Protein AF-0000000080762494 (afdb_homodimer)

Nearest PDB structures (foldseek):
  5nla-assembly1_A  TM=5.970E-01  e=1.337E-13  Sinorhizobium meliloti 1021
  3mn2-assembly2_B  TM=8.495E-01  e=1.475E-05  Rhodopseudomonas palustris CGA009
  1sfn-assembly1_A  TM=7.120E-01  e=1.472E-04  Deinococcus radiodurans
  4axo-assembly1_A  TM=6.211E-01  e=1.176E-04  Clostridioides difficile 630
  1ey2-assembly1_A  TM=5.738E-01  e=2.307E-04  Homo sapiens

Radius of gyration: 34.31 Å; Cα contacts (8 Å, |Δi|>4): 1219; chains: 2; bounding box: 63×113×72 Å

Organism: Caulobacter vibrioides (strain ATCC 19089 / CIP 103742 / CB 15) (NCBI:txid190650)

Solvent-accessible surface area (backbone atoms only — not comparable to full-atom values): 31318 Å² total; per-residue (Å²): 138,74,62,51,58,40,97,63,51,33,32,63,40,80,30,46,50,70,57,36,39,55,47,43,32,71,71,68,55,60,42,46,69,49,56,55,62,90,71,32,43,33,36,40,39,34,41,56,34,56,86,34,38,42,30,42,41,33,32,39,40,31,35,37,39,32,46,68,48,91,61,92,66,65,64,42,33,35,38,40,32,25,64,38,47,52,36,44,33,35,24,88,30,7,37,22,75,28,44,61,40,14,31,34,38,40,54,58,56,42,46,35,37,40,37,25,85,44,61,33,31,32,38,38,36,42,40,40,37,69,62,49,53,75,74,30,92,57,62,74,77,48,34,24,37,58,28,52,26,82,42,60,38,20,35,39,42,42,52,41,53,54,43,45,62,76,51,59,50,74,76,31,56,88,38,24,66,31,51,48,51,22,50,51,31,23,49,53,30,19,53,47,53,56,64,65,50,55,77,62,73,58,65,55,71,72,24,44,49,51,48,33,40,55,44,43,48,47,63,72,40,44,42,43,60,75,67,36,56,59,46,48,11,35,61,38,36,49,47,48,67,48,51,37,45,57,23,45,73,68,74,41,41,53,66,56,49,51,52,50,50,37,47,52,48,48,50,48,45,32,62,70,56,41,90,74,58,52,64,66,56,50,39,47,58,38,22,42,92,40,68,68,59,46,43,53,50,38,21,70,71,71,72,41,38,64,72,58,47,47,75,97,137,74,64,50,59,41,99,68,52,32,32,67,41,82,31,46,52,69,56,37,38,55,47,43,31,72,71,67,53,60,41,45,70,50,55,55,63,90,71,32,43,34,37,41,39,34,43,57,33,55,85,34,38,43,31,43,40,34,31,37,40,32,37,37,39,33,47,66,46,91,60,92,65,67,65,43,33,36,38,39,32,26,65,38,47,53,35,43,33,34,25,87,36,6,40,23,73,28,43,61,40,13,31,32,37,41,54,60,56,43,47,34,39,40,38,27,85,46,59,33,30,32,38,38,36,41,41,39,36,70,61,50,53,75,75,32,93,56,62,73,77,50,33,24,36,60,28,52,25,82,41,58,39,19,35,39,42,41,53,41,54,53,43,44,62,75,53,61,50,83,74,32,57,88,39,24,66,30,51,49,51,22,52,51,30,24,48,52,32,20,53,49,52,56,64,65,51,56,78,63,75,60,66,56,72,72,25,46,51,51,47,35,41,56,45,44,51,46,64,72,41,42,43,43,63,74,68,36,57,59,48,50,12,39,49,41,51,48,47,45,66,47,51,39,46,57,23,46,73,68,73,42,41,53,66,57,50,51,51,49,50,38,46,51,48,48,50,48,46,31,62,71,56,41,91,75,58,52,63,68,57,50,39,47,57,37,22,41,91,40,67,70,58,44,44,54,49,38,21,71,72,71,71,41,39,64,72,59,48,47,75,96

pLDDT: mean 80.03, std 15.81, range [26.48, 98.31]

Sequence (624 aa):
MASSLDEQGVVRTQAGLDAWNALVASTFDNLVVDADREAFEGSIDVRDLGGMDLARVASSAAVVRRGRASWTRRPYFKLHLQDVGRSLNSQDGREAVLDEGDLMLCDPARPYTIRFDDPNRMLVLRIPSERLADRMDDPEALCGRRLAGDSLAGALLTSFIRTLWTNAGRGCAPVGEAVQDAALSLLSAAAREGEGEAPAPRDLDASHGAGARIKRFIDDNLCDPELSVGRVAGALGVSPRYVQMVFAGMATTPLAYIRRKRLERAARALREDGVGCNITDLSFGLGFNDLSHFSRAFKAFYGVGPREFRASMASSLDEQGVVRTQAGLDAWNALVASTFDNLVVDADREAFEGSIDVRDLGGMDLARVASSAAVVRRGRASWTRRPYFKLHLQDVGRSLNSQDGREAVLDEGDLMLCDPARPYTIRFDDPNRMLVLRIPSERLADRMDDPEALCGRRLAGDSLAGALLTSFIRTLWTNAGRGCAPVGEAVQDAALSLLSAAAREGEGEAPAPRDLDASHGAGARIKRFIDDNLCDPELSVGRVAGALGVSPRYVQMVFAGMATTPLAYIRRKRLERAARALREDGVGCNITDLSFGLGFNDLSHFSRAFKAFYGVGPREFRAS

Foldseek 3Di:
DDQDCPPFRWRWDWDFQVVVQVVCCVVLNQKHKADDRVQKIKIKTWHDQAQKIKMKIWMFWIKMKGAADPDPDQFWKKKKAFQDAWKWKDDQLAIDIHDHLKIFIARNNHMMMIGGGGITMIMIMIGTPVLLVVQDVCVVLRGRDIQDRPDPLSVVLSVLSVVCVVPDTSPNNVCSVVSNVSNSVSVVVSSVVVVPPPVPPPPCVVVCVVVVVLLVVLLVCQQALPDDLPSSCSNHVHDSVVQQVSVVVVVHGPVRSSLVSLLVVLLVCLQPVAPPDDLVCSCNRRNHPDSVVNQVSNCVVVVHGSVVSSVD/DDQPCPPFNWRWDWDFQVVVQVVCCVVLNQKHKADDRVQKIKTKTKHDQAQKIKIKIWMFWIKMKGAADPDPDQFWKKKKAFQAAWKWKFDQLAIDIHDHLKIFIARNNHMMMIGGGGITMIMIMIGTPVLLVVQDVCVVLRGRDIQDRPDPLSVVLSVLSVVCVVPDTSPNNVCSVVSNVSNSVSVVVSSVVVVPPPVPPPPCVCVCVVVVVLLVVLLVCQQALPDDLPSSCSNHVHDSVVQQVSVVVVVHGPVRSSLVSLLVVLLVCLQPVAPPDDLVCSCNRRNHPDSVVNQVSNCVVVVHGSVVSSVD

Secondary structure (DSSP, 8-state):
----B-TTS-B-EEE-HHHHHHHHHHHHSSEEEE--TTT--EEEEEEE-SS-EEEEEEESSEEEEE-----SS--EEEEEEEEES-EEEEETTEEEEE-TT-EEEE-TTS-EEEEESS-EEEEEEEEEHHHHHHH-S-HHHHTTPEEPTTSHHHHHHHHHHHHHHHH--TT-GGGHHHHHHHHHHHHHHHHHHHHHS------TTTHHHHHHHHHHHHHHTTT-TT--HHHHHHHHT--HHHHHHHHHHTTS-HHHHHHHHHHHHHHHHHHHSGGG--HHHHHHHTT-S-HHHHHHHHHHHHSS-HHHHHH-/----B-TTS-B-EEE-HHHHHHHHHHHHSSEEEE--TTT--EEEEEEE-SS-EEEEEEESSEEEEE-----SS--EEEEEEEEES-EEEEETTEEEEE-TT-EEEE-TTS-EEEEESS-EEEEEEEEEHHHHHHH-S-HHHHTTPEEPTTSHHHHHHHHHHHHHHHH--TT-GGGHHHHHHHHHHHHHHHHHHHHHS------TTTHHHHHHHHHHHHHHTTT-TT--HHHHHHHHT--HHHHHHHHHHTTS-HHHHHHHHHHHHHHHHHHHSGGG--HHHHHHHTT-S-HHHHHHHHHHHHSS-HHHHHH-

Structure (mmCIF, N/CA/C/O backbone):
data_AF-0000000080762494-model_v1
#
loop_
_entity.id
_entity.type
_entity.pdbx_description
1 polymer 'Transcriptional regulator, AraC family'
#
loop_
_atom_site.group_PDB
_atom_site.id
_atom_site.type_symbol
_atom_site.label_atom_id
_atom_site.label_alt_id
_atom_site.label_comp_id
_atom_site.label_asym_id
_atom_site.label_entity_id
_atom_site.label_seq_id
_atom_site.pdbx_PDB_ins_code
_atom_site.Cartn_x
_atom_site.Cartn_y
_atom_site.Cartn_z
_atom_site.occupancy
_atom_site.B_iso_or_equiv
_atom_site.auth_seq_id
_atom_site.auth_comp_id
_atom_site.auth_asym_id
_atom_site.auth_atom_id
_atom_site.pdbx_PDB_model_num
ATOM 1 N N . MET A 1 1 ? -26.602 -26.306 2.088 1 28.55 1 MET A N 1
ATOM 2 C CA . MET A 1 1 ? -25.862 -25.455 3.016 1 28.55 1 MET A CA 1
ATOM 3 C C . MET A 1 1 ? -25.391 -24.179 2.327 1 28.55 1 MET A C 1
ATOM 5 O O . MET A 1 1 ? -24.449 -2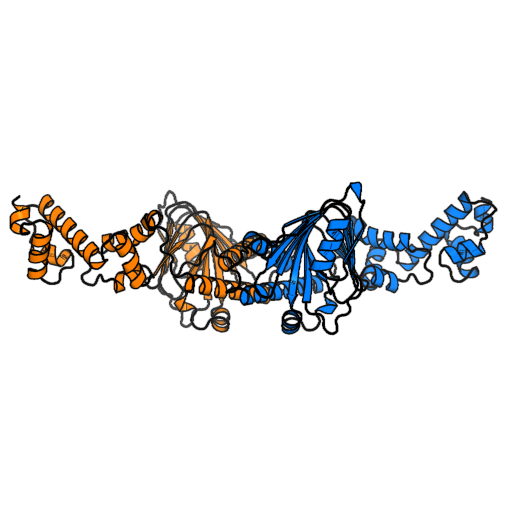4.208 1.534 1 28.55 1 MET A O 1
ATOM 9 N N . ALA A 1 2 ? -26.24 -23.333 2.173 1 31.53 2 ALA A N 1
ATOM 10 C CA . ALA A 1 2 ? -26.384 -22.127 1.362 1 31.53 2 ALA A CA 1
ATOM 11 C C . ALA A 1 2 ? -25.388 -21.054 1.794 1 31.53 2 ALA A C 1
ATOM 13 O O . ALA A 1 2 ? -25.309 -20.711 2.976 1 31.53 2 ALA A O 1
ATOM 14 N N . SER A 1 3 ? -24.293 -21.036 1.229 1 42.17 3 SER A N 1
ATOM 15 C CA . SER A 1 3 ? -23.363 -19.916 1.336 1 42.17 3 SER A CA 1
ATOM 16 C C . SER A 1 3 ? -24.101 -18.582 1.322 1 42.17 3 SER A C 1
ATOM 18 O O . SER A 1 3 ? -24.802 -18.264 0.36 1 42.17 3 SER A O 1
ATOM 20 N N . SER A 1 4 ? -24.71 -18.314 2.435 1 39.24 4 SER A N 1
ATOM 21 C CA . SER A 1 4 ? -25.485 -17.078 2.454 1 39.24 4 SER A CA 1
ATOM 22 C C . SER A 1 4 ? -24.583 -15.858 2.305 1 39.24 4 SER A C 1
ATOM 24 O O . SER A 1 4 ? -23.535 -15.772 2.949 1 39.24 4 SER A O 1
ATOM 26 N N . LEU A 1 5 ? -24.639 -15.317 1.212 1 43.43 5 LEU A N 1
ATOM 27 C CA . LEU A 1 5 ? -24.103 -13.966 1.095 1 43.43 5 LEU A CA 1
ATOM 28 C C . LEU A 1 5 ? -24.56 -13.097 2.262 1 43.43 5 LEU A C 1
ATOM 30 O O . LEU A 1 5 ? -25.749 -13.058 2.585 1 43.43 5 LEU A O 1
ATOM 34 N N . ASP A 1 6 ? -23.745 -12.998 3.179 1 47.01 6 ASP A N 1
ATOM 35 C CA . ASP A 1 6 ? -24.261 -12.078 4.189 1 47.01 6 ASP A CA 1
ATOM 36 C C . ASP A 1 6 ? -24.459 -10.68 3.608 1 47.01 6 ASP A C 1
ATOM 38 O O . ASP A 1 6 ? -24.162 -10.441 2.436 1 47.01 6 ASP A O 1
ATOM 42 N N . GLU A 1 7 ? -25.153 -9.971 4.293 1 45.19 7 GLU A N 1
ATOM 43 C CA . GLU A 1 7 ? -25.574 -8.626 3.91 1 45.19 7 GLU A CA 1
ATOM 44 C C . GLU A 1 7 ? -24.414 -7.834 3.314 1 45.19 7 GLU A C 1
ATOM 46 O O . GLU A 1 7 ? -24.627 -6.848 2.606 1 45.19 7 GLU A O 1
ATOM 51 N N . GLN A 1 8 ? -23.23 -8.29 3.647 1 46.85 8 GLN A N 1
ATOM 52 C CA . GLN A 1 8 ? -22.11 -7.447 3.241 1 46.85 8 GLN A CA 1
ATOM 53 C C . GLN A 1 8 ? -21.371 -8.051 2.05 1 46.85 8 GLN A C 1
ATOM 55 O O . GLN A 1 8 ? -20.285 -7.594 1.689 1 46.85 8 GLN A O 1
ATOM 60 N N . GLY A 1 9 ? -21.977 -9.109 1.441 1 51.56 9 GLY A N 1
ATOM 61 C CA . GLY A 1 9 ? -21.454 -9.743 0.241 1 51.56 9 GLY A CA 1
ATOM 62 C C . GLY A 1 9 ? -20.304 -10.692 0.52 1 51.56 9 GLY A C 1
ATOM 63 O O . GLY A 1 9 ? -19.54 -11.034 -0.385 1 51.56 9 GLY A O 1
ATOM 64 N N . VAL A 1 10 ? -20.191 -10.823 1.826 1 55.3 10 VAL A N 1
ATOM 65 C CA . VAL A 1 10 ? -19.136 -11.734 2.259 1 55.3 10 VAL A CA 1
ATOM 66 C C . VAL A 1 10 ? -19.654 -13.17 2.241 1 55.3 10 VAL A C 1
ATOM 68 O O . VAL A 1 10 ? -20.762 -13.443 2.708 1 55.3 10 VAL A O 1
ATOM 71 N N . VAL A 1 11 ? -19.196 -14.063 1.359 1 58.95 11 VAL A N 1
ATOM 72 C CA . VAL A 1 11 ? -19.503 -15.488 1.421 1 58.95 11 VAL A CA 1
ATOM 73 C C . VAL A 1 11 ? -18.531 -16.186 2.368 1 58.95 11 VAL A C 1
ATOM 75 O O . VAL A 1 11 ? -17.315 -16.139 2.166 1 58.95 11 VAL A O 1
ATOM 78 N N . ARG A 1 12 ? -18.975 -16.441 3.624 1 59.51 12 ARG A N 1
ATOM 79 C CA . ARG A 1 12 ? -18.182 -17.275 4.522 1 59.51 12 ARG A CA 1
ATOM 80 C C . ARG A 1 12 ? -18.651 -18.725 4.48 1 59.51 12 ARG A C 1
ATOM 82 O O . ARG A 1 12 ? -19.845 -19.001 4.616 1 59.51 12 ARG A O 1
ATOM 89 N N . THR A 1 13 ? -17.88 -19.658 3.894 1 61.38 13 THR A N 1
ATOM 90 C CA . THR A 1 13 ? -18.271 -21.063 3.897 1 61.38 13 THR A CA 1
ATOM 91 C C . THR A 1 13 ? -17.131 -21.94 4.408 1 61.38 13 THR A C 1
ATOM 93 O O . THR A 1 13 ? -15.969 -21.722 4.06 1 61.38 13 THR A O 1
ATOM 96 N N . GLN A 1 14 ? -17.31 -22.606 5.543 1 68.28 14 GLN A N 1
ATOM 97 C CA . GLN A 1 14 ? -16.465 -23.74 5.902 1 68.28 14 GLN A CA 1
ATOM 98 C C . GLN A 1 14 ? -17.067 -25.052 5.407 1 68.28 14 GLN A C 1
ATOM 100 O O . GLN A 1 14 ? -18.263 -25.295 5.577 1 68.28 14 GLN A O 1
ATOM 105 N N . ALA A 1 15 ? -16.37 -25.693 4.462 1 70.34 15 ALA A N 1
ATOM 106 C CA . ALA A 1 15 ? -16.986 -26.865 3.845 1 70.34 15 ALA A CA 1
ATOM 107 C C . ALA A 1 15 ? -16.001 -28.028 3.773 1 70.34 15 ALA A C 1
ATOM 109 O O . ALA A 1 15 ? -14.787 -27.819 3.718 1 70.34 15 ALA A O 1
ATOM 110 N N . GLY A 1 16 ? -16.538 -29.225 3.876 1 80.86 16 GLY A N 1
ATOM 111 C CA . GLY A 1 16 ? -15.792 -30.393 3.434 1 80.86 16 GLY A CA 1
ATOM 112 C C . GLY A 1 16 ? -15.516 -30.395 1.942 1 80.86 16 GLY A C 1
ATOM 113 O O . GLY A 1 16 ? -15.955 -29.495 1.223 1 80.86 16 GLY A O 1
ATOM 114 N N . LEU A 1 17 ? -14.819 -31.299 1.425 1 85.81 17 LEU A N 1
ATOM 115 C CA . LEU A 1 17 ? -14.265 -31.278 0.076 1 85.81 17 LEU A CA 1
ATOM 116 C C . LEU A 1 17 ? -15.374 -31.167 -0.965 1 85.81 17 LEU A C 1
ATOM 118 O O . LEU A 1 17 ? -15.259 -30.396 -1.921 1 85.81 17 LEU A O 1
ATOM 122 N N . ASP A 1 18 ? -16.443 -31.903 -0.791 1 81.7 18 ASP A N 1
ATOM 123 C CA . ASP A 1 18 ? -17.51 -31.881 -1.786 1 81.7 18 ASP A CA 1
ATOM 124 C C . ASP A 1 18 ? -18.21 -30.524 -1.811 1 81.7 18 ASP A C 1
ATOM 126 O O . ASP A 1 18 ? -18.449 -29.963 -2.883 1 81.7 18 ASP A O 1
ATOM 130 N N . ALA A 1 19 ? -18.478 -30.098 -0.641 1 79.5 19 ALA A N 1
ATOM 131 C CA . ALA A 1 19 ? -19.104 -28.783 -0.533 1 79.5 19 ALA A CA 1
ATOM 132 C C . ALA A 1 19 ? -18.178 -27.69 -1.06 1 79.5 19 ALA A C 1
ATOM 134 O O . ALA A 1 19 ? -18.633 -26.735 -1.694 1 79.5 19 ALA A O 1
ATOM 135 N N . TRP A 1 20 ? -16.975 -27.924 -0.87 1 81.69 20 TRP A N 1
ATOM 136 C CA . TRP A 1 20 ? -15.962 -26.984 -1.338 1 81.69 20 TRP A CA 1
ATOM 137 C C . TRP A 1 20 ? -15.909 -26.954 -2.861 1 81.69 20 TRP A C 1
ATOM 139 O O . TRP A 1 20 ? -15.917 -25.88 -3.468 1 81.69 20 TRP A O 1
ATOM 149 N N . ASN A 1 21 ? -15.822 -28.038 -3.442 1 83.11 21 ASN A N 1
ATOM 150 C CA . ASN A 1 21 ? -15.765 -28.113 -4.898 1 83.11 21 ASN A CA 1
ATOM 151 C C . ASN A 1 21 ? -17.005 -27.499 -5.54 1 83.11 21 ASN A C 1
ATOM 153 O O . ASN A 1 21 ? -16.912 -26.85 -6.584 1 83.11 21 ASN A O 1
ATOM 157 N N . ALA A 1 22 ? -18.118 -27.619 -4.895 1 76.82 22 ALA A N 1
ATOM 158 C CA . ALA A 1 22 ? -19.338 -26.979 -5.381 1 76.82 22 ALA A CA 1
ATOM 159 C C . ALA A 1 22 ? -19.239 -25.46 -5.277 1 76.82 22 ALA A C 1
ATOM 161 O O . ALA A 1 22 ? -19.622 -24.742 -6.203 1 76.82 22 ALA A O 1
ATOM 162 N N . LEU A 1 23 ? -18.643 -25.073 -4.238 1 74.37 23 LEU A N 1
ATOM 163 C CA . LEU A 1 23 ? -18.51 -23.646 -3.966 1 74.37 23 LEU A CA 1
ATOM 164 C C . LEU A 1 23 ? -17.526 -22.998 -4.934 1 74.37 23 LEU A C 1
ATOM 166 O O . LEU A 1 23 ? -17.825 -21.958 -5.526 1 74.37 23 LEU A O 1
ATOM 170 N N . VAL A 1 24 ? -16.396 -23.584 -5.056 1 75.99 24 VAL A N 1
ATOM 171 C CA . VAL A 1 24 ? -15.35 -22.992 -5.884 1 75.99 24 VAL A CA 1
ATOM 172 C C . VAL A 1 24 ? -15.773 -23.02 -7.35 1 75.99 24 VAL A C 1
ATOM 174 O O . VAL A 1 24 ? -15.467 -22.097 -8.109 1 75.99 24 VAL A O 1
ATOM 177 N N . ALA A 1 25 ? -16.487 -24.092 -7.732 1 72.56 25 ALA A N 1
ATOM 178 C CA . ALA A 1 25 ? -17.009 -24.182 -9.093 1 72.56 25 ALA A CA 1
ATOM 179 C C . ALA A 1 25 ? -17.979 -23.041 -9.385 1 72.56 25 ALA A C 1
ATOM 181 O O . ALA A 1 25 ? -18.013 -22.516 -10.5 1 72.56 25 ALA A O 1
ATOM 182 N N . SER A 1 26 ? -18.674 -22.645 -8.35 1 69.54 26 SER A N 1
ATOM 183 C CA . SER A 1 26 ? -19.655 -21.579 -8.528 1 69.54 26 SER A CA 1
ATOM 184 C C . SER A 1 26 ? -18.997 -20.205 -8.462 1 69.54 26 SER A C 1
ATOM 186 O O . SER A 1 26 ? -19.488 -19.246 -9.061 1 69.54 26 SER A O 1
ATOM 188 N N . THR A 1 27 ? -17.869 -20.106 -7.8 1 65.36 27 THR A N 1
ATOM 189 C CA . THR A 1 27 ? -17.209 -18.822 -7.589 1 65.36 27 THR A CA 1
ATOM 190 C C . THR A 1 27 ? -16.22 -18.532 -8.713 1 65.36 27 THR A C 1
ATOM 192 O O . THR A 1 27 ? -16.123 -17.396 -9.184 1 65.36 27 THR A O 1
ATOM 195 N N . PHE A 1 28 ? -15.349 -19.434 -9.182 1 68.56 28 PHE A N 1
ATOM 196 C CA . PHE A 1 28 ? -14.254 -19.2 -10.117 1 68.56 28 PHE A CA 1
ATOM 197 C C . PHE A 1 28 ? -14.467 -19.983 -11.407 1 68.56 28 PHE A C 1
ATOM 199 O O . PHE A 1 28 ? -13.791 -19.736 -12.408 1 68.56 28 PHE A O 1
ATOM 206 N N . ASP A 1 29 ? -15.457 -20.559 -11.642 1 67.16 29 ASP A N 1
ATOM 207 C CA . ASP A 1 29 ? -15.778 -21.401 -12.79 1 67.16 29 ASP A CA 1
ATOM 208 C C . ASP A 1 29 ? -14.631 -22.358 -13.107 1 67.16 29 ASP A C 1
ATOM 210 O O . ASP A 1 29 ? -13.472 -21.943 -13.18 1 67.16 29 ASP A O 1
ATOM 214 N N . ASN A 1 30 ? -14.881 -23.691 -13.289 1 76.22 30 ASN A N 1
ATOM 215 C CA . ASN A 1 30 ? -14.039 -24.738 -13.858 1 76.22 30 ASN A CA 1
ATOM 216 C C . ASN A 1 30 ? -12.805 -24.995 -12.998 1 76.22 30 ASN A C 1
ATOM 218 O O . ASN A 1 30 ? -11.69 -25.084 -13.515 1 76.22 30 ASN A O 1
ATOM 222 N N . LEU A 1 31 ? -12.962 -24.918 -11.674 1 85.12 31 LEU A N 1
ATOM 223 C CA . LEU A 1 31 ? -11.908 -25.264 -10.727 1 85.12 31 LEU A CA 1
ATOM 224 C C . LEU A 1 31 ? -12.231 -26.569 -10.007 1 85.12 31 LEU A C 1
ATOM 226 O O . LEU A 1 31 ? -13.387 -26.821 -9.658 1 85.12 31 LEU A O 1
ATOM 230 N N . VAL A 1 32 ? -11.304 -27.48 -9.91 1 86 32 VAL A N 1
ATOM 231 C CA . VAL A 1 32 ? -11.449 -28.711 -9.14 1 86 32 VAL A CA 1
ATOM 232 C C . VAL A 1 32 ? -10.348 -28.794 -8.086 1 86 32 VAL A C 1
ATOM 234 O O . VAL A 1 32 ? -9.182 -28.51 -8.373 1 86 32 VAL A O 1
ATOM 237 N N . VAL A 1 33 ? -10.762 -29.128 -6.874 1 89.32 33 VAL A N 1
ATOM 238 C CA . VAL A 1 33 ? -9.816 -29.276 -5.774 1 89.32 33 VAL A CA 1
ATOM 239 C C . VAL A 1 33 ? -9.677 -30.751 -5.405 1 89.32 33 VAL A C 1
ATOM 241 O O . VAL A 1 33 ? -10.676 -31.434 -5.165 1 89.32 33 VAL A O 1
ATOM 244 N N . ASP A 1 34 ? -8.512 -31.24 -5.491 1 89.89 34 ASP A N 1
ATOM 245 C CA . ASP A 1 34 ? -8.181 -32.589 -5.041 1 89.89 34 ASP A CA 1
ATOM 246 C C . ASP A 1 34 ? -7.466 -32.557 -3.692 1 89.89 34 ASP A C 1
ATOM 248 O O . ASP A 1 34 ? -6.451 -31.874 -3.538 1 89.89 34 ASP A O 1
ATOM 252 N N . ALA A 1 35 ? -8.024 -33.235 -2.725 1 90.06 35 ALA A N 1
ATOM 253 C CA . ALA A 1 35 ? -7.474 -33.282 -1.372 1 90.06 35 ALA A CA 1
ATOM 254 C C . ALA A 1 35 ? -7.943 -34.533 -0.634 1 90.06 35 ALA A C 1
ATOM 256 O O . ALA A 1 35 ? -8.817 -35.256 -1.117 1 90.06 35 ALA A O 1
ATOM 257 N N . ASP A 1 36 ? -7.254 -34.837 0.466 1 85.36 36 ASP A N 1
ATOM 258 C CA . ASP A 1 36 ? -7.743 -35.885 1.356 1 85.36 36 ASP A CA 1
ATOM 259 C C . ASP A 1 36 ? -9.119 -35.532 1.916 1 85.36 36 ASP A C 1
ATOM 261 O O . ASP A 1 36 ? -9.254 -34.588 2.697 1 85.36 36 ASP A O 1
ATOM 265 N N . ARG A 1 37 ? -10.1 -36.301 1.525 1 83.9 37 ARG A N 1
ATOM 266 C CA . ARG A 1 37 ? -11.496 -36.012 1.836 1 83.9 37 ARG A CA 1
ATOM 267 C C . ARG A 1 37 ? -11.71 -35.897 3.342 1 83.9 37 ARG A C 1
ATOM 269 O O . ARG A 1 37 ? -12.468 -35.042 3.804 1 83.9 37 ARG A O 1
ATOM 276 N N . GLU A 1 38 ? -11.148 -36.687 4.103 1 83.59 38 GLU A N 1
ATOM 277 C CA . GLU A 1 38 ? -11.368 -36.739 5.545 1 83.59 38 GLU A CA 1
ATOM 278 C C . GLU A 1 38 ? -10.617 -35.619 6.259 1 83.59 38 GLU A C 1
ATOM 280 O O . GLU A 1 38 ? -11.049 -35.147 7.312 1 83.59 38 GLU A O 1
ATOM 285 N N . ALA A 1 39 ? -9.624 -35.161 5.602 1 86.28 39 ALA A N 1
ATOM 286 C CA . ALA A 1 39 ? -8.757 -34.201 6.28 1 86.28 39 ALA A CA 1
ATOM 287 C C . ALA A 1 39 ? -9.001 -32.784 5.767 1 86.28 39 ALA A C 1
ATOM 289 O O . ALA A 1 39 ? -8.579 -31.809 6.394 1 86.28 39 ALA A O 1
ATOM 290 N N . PHE A 1 40 ? -9.829 -32.724 4.74 1 89.39 40 PHE A N 1
ATOM 291 C CA . PHE A 1 40 ? -9.926 -31.439 4.057 1 89.39 40 PHE A CA 1
ATOM 292 C C . PHE A 1 40 ? -10.842 -30.489 4.818 1 89.39 40 PHE A C 1
ATOM 294 O O . PHE A 1 40 ? -11.959 -30.857 5.187 1 89.39 40 PHE A O 1
ATOM 301 N N . GLU A 1 41 ? -10.318 -29.269 5.034 1 87.22 41 GLU A N 1
ATOM 302 C CA . GLU A 1 41 ? -11.084 -28.119 5.503 1 87.22 41 GLU A CA 1
ATOM 303 C C . GLU A 1 41 ? -10.738 -26.863 4.708 1 87.22 41 GLU A C 1
ATOM 305 O O . GLU A 1 41 ? -9.571 -26.628 4.385 1 87.22 41 GLU A O 1
ATOM 310 N N . GLY A 1 42 ? -11.777 -26.149 4.306 1 88.86 42 GLY A N 1
ATOM 311 C CA . GLY A 1 42 ? -11.536 -24.931 3.55 1 88.86 42 GLY A CA 1
ATOM 312 C C . GLY A 1 42 ? -12.542 -23.835 3.848 1 88.86 42 GLY A C 1
ATOM 313 O O . GLY A 1 42 ? -13.645 -24.11 4.325 1 88.86 42 GLY A O 1
ATOM 314 N N . SER A 1 43 ? -12.133 -22.654 3.69 1 87.67 43 SER A N 1
ATOM 315 C CA . SER A 1 43 ? -13.007 -21.493 3.832 1 87.67 43 SER A CA 1
ATOM 316 C C . SER A 1 43 ? -12.713 -20.445 2.764 1 87.67 43 SER A C 1
ATOM 318 O O . SER A 1 43 ? -11.578 -20.33 2.296 1 87.67 43 SER A O 1
ATOM 320 N N . ILE A 1 44 ? -13.727 -19.747 2.364 1 86.71 44 ILE A N 1
ATOM 321 C CA . ILE A 1 44 ? -13.604 -18.666 1.392 1 86.71 44 ILE A CA 1
ATOM 322 C C . ILE A 1 44 ? -14.407 -17.455 1.863 1 86.71 44 ILE A C 1
ATOM 324 O O . ILE A 1 44 ? -15.533 -17.598 2.344 1 86.71 44 ILE A O 1
ATOM 328 N N . ASP A 1 45 ? -13.815 -16.343 1.895 1 85.46 45 ASP A N 1
ATOM 329 C CA . ASP A 1 45 ? -14.445 -15.05 2.146 1 85.46 45 ASP A CA 1
ATOM 330 C C . ASP A 1 45 ? -14.208 -14.089 0.983 1 85.46 45 ASP A C 1
ATOM 332 O O . ASP A 1 45 ? -13.065 -13.863 0.581 1 85.46 45 ASP A O 1
ATOM 336 N N . VAL A 1 46 ? -15.273 -13.579 0.402 1 83.82 46 VAL A N 1
ATOM 337 C CA . VAL A 1 46 ? -15.159 -12.713 -0.766 1 83.82 46 VAL A CA 1
ATOM 338 C C . VAL A 1 46 ? -15.673 -11.316 -0.427 1 83.82 46 VAL A C 1
ATOM 340 O O . VAL A 1 46 ? -16.697 -11.172 0.247 1 83.82 46 VAL A O 1
ATOM 343 N N . ARG A 1 47 ? -14.957 -10.328 -0.888 1 80.21 47 ARG A N 1
ATOM 344 C CA . ARG A 1 47 ? -15.358 -8.929 -0.773 1 80.21 47 ARG A CA 1
ATOM 345 C C . ARG A 1 47 ? -15.483 -8.281 -2.148 1 80.21 47 ARG A C 1
ATOM 347 O O . ARG A 1 47 ? -14.586 -8.407 -2.983 1 80.21 47 ARG A O 1
ATOM 354 N N . ASP A 1 48 ? -16.553 -7.651 -2.347 1 76.98 48 ASP A N 1
ATOM 355 C CA . ASP A 1 48 ? -16.771 -6.891 -3.574 1 76.98 48 ASP A CA 1
ATOM 356 C C . ASP A 1 48 ? -16.242 -5.465 -3.437 1 76.98 48 ASP A C 1
ATOM 358 O O . ASP A 1 48 ? -16.68 -4.716 -2.56 1 76.98 48 ASP A O 1
ATOM 362 N N . LEU A 1 49 ? -15.313 -5.074 -4.267 1 74.23 49 LEU A N 1
ATOM 363 C CA . LEU A 1 49 ? -14.676 -3.764 -4.182 1 74.23 49 LEU A CA 1
ATOM 364 C C . LEU A 1 49 ? -15.136 -2.862 -5.322 1 74.23 49 LEU A C 1
ATOM 366 O O . LEU A 1 49 ? -14.439 -1.912 -5.688 1 74.23 49 LEU A O 1
ATOM 370 N N . GLY A 1 50 ? -16.247 -3.105 -5.856 1 71.1 50 GLY A N 1
ATOM 371 C CA . GLY A 1 50 ? -16.724 -2.307 -6.975 1 71.1 50 GLY A CA 1
ATOM 372 C C . GLY A 1 50 ? -15.906 -2.5 -8.237 1 71.1 50 GLY A C 1
ATOM 373 O O . GLY A 1 50 ? -15.006 -1.708 -8.527 1 71.1 50 GLY A O 1
ATOM 374 N N . GLY A 1 51 ? -16.038 -3.46 -8.982 1 70.42 51 GLY A N 1
ATOM 375 C CA . GLY A 1 51 ? -15.346 -3.754 -10.227 1 70.42 51 GLY A CA 1
ATOM 376 C C . GLY A 1 51 ? -14.214 -4.75 -10.059 1 70.42 51 GLY A C 1
ATOM 377 O O . GLY A 1 51 ? -13.715 -5.302 -11.042 1 70.42 51 GLY A O 1
ATOM 378 N N . MET A 1 52 ? -13.694 -4.784 -8.788 1 78.22 52 MET A N 1
ATOM 379 C CA . MET A 1 52 ? -12.744 -5.831 -8.423 1 78.22 52 MET A CA 1
ATOM 380 C C . MET A 1 52 ? -13.243 -6.624 -7.22 1 78.22 52 MET A C 1
ATOM 382 O O . MET A 1 52 ? -14.091 -6.145 -6.464 1 78.22 52 MET A O 1
ATOM 386 N N . ASP A 1 53 ? -12.935 -7.772 -7.122 1 82.15 53 ASP A N 1
ATOM 387 C CA . ASP A 1 53 ? -13.231 -8.513 -5.9 1 82.15 53 ASP A CA 1
ATOM 388 C C . ASP A 1 53 ? -11.968 -9.147 -5.321 1 82.15 53 ASP A C 1
ATOM 390 O O . ASP A 1 53 ? -10.989 -9.359 -6.04 1 82.15 53 ASP A O 1
ATOM 394 N N . LEU A 1 54 ? -11.963 -9.263 -4.059 1 90.11 54 LEU A N 1
ATOM 395 C CA . LEU A 1 54 ? -10.882 -9.859 -3.282 1 90.11 54 LEU A CA 1
ATOM 396 C C . LEU A 1 54 ? -11.393 -11.03 -2.449 1 90.11 54 LEU A C 1
ATOM 398 O O . LEU A 1 54 ? -12.405 -10.908 -1.755 1 90.11 54 LEU A O 1
ATOM 402 N N . ALA A 1 55 ? -10.753 -12.146 -2.627 1 90.1 55 ALA A N 1
ATOM 403 C CA . ALA A 1 55 ? -11.153 -13.344 -1.894 1 90.1 55 ALA A CA 1
ATOM 404 C C . ALA A 1 55 ? -10.021 -13.846 -1.002 1 90.1 55 ALA A C 1
ATOM 406 O O . ALA A 1 55 ? -8.855 -13.831 -1.402 1 90.1 55 ALA A O 1
ATOM 407 N N . ARG A 1 56 ? -10.331 -14.157 0.161 1 90.97 56 ARG A N 1
ATOM 408 C CA . ARG A 1 56 ? -9.43 -14.918 1.021 1 90.97 56 ARG A CA 1
ATOM 409 C C . ARG A 1 56 ? -9.786 -16.401 1.011 1 90.97 56 ARG A C 1
ATOM 411 O O . ARG A 1 56 ? -10.913 -16.777 1.338 1 90.97 56 ARG A O 1
ATOM 418 N N . VAL A 1 57 ? -8.89 -17.191 0.571 1 92.59 57 VAL A N 1
ATOM 419 C CA . VAL A 1 57 ? -9.095 -18.632 0.462 1 92.59 57 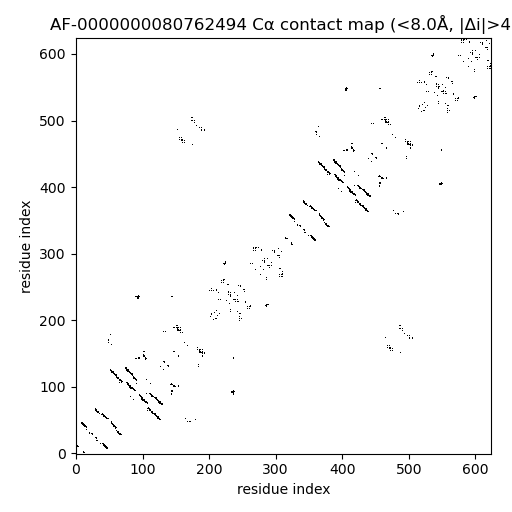VAL A CA 1
ATOM 420 C C . VAL A 1 57 ? -8.118 -19.364 1.379 1 92.59 57 VAL A C 1
ATOM 422 O O . VAL A 1 57 ? -6.904 -19.166 1.287 1 92.59 57 VAL A O 1
ATOM 425 N N . ALA A 1 58 ? -8.65 -20.137 2.272 1 91.79 58 ALA A N 1
ATOM 426 C CA . ALA A 1 58 ? -7.836 -20.953 3.167 1 91.79 58 ALA A CA 1
ATOM 427 C C . ALA A 1 58 ? -8.225 -22.426 3.073 1 91.79 58 ALA A C 1
ATOM 429 O O . ALA A 1 58 ? -9.405 -22.755 2.933 1 91.79 58 ALA A O 1
ATOM 430 N N . SER A 1 59 ? -7.269 -23.286 3.126 1 92.69 59 SER A N 1
ATOM 431 C CA . SER A 1 59 ? -7.574 -24.712 3.081 1 92.69 59 SER A CA 1
ATOM 432 C C . SER A 1 59 ? -6.437 -25.539 3.672 1 92.69 59 SER A C 1
ATOM 434 O O . SER A 1 59 ? -5.331 -25.032 3.869 1 92.69 59 SER A O 1
ATOM 436 N N . SER A 1 60 ? -6.738 -26.754 3.971 1 92.78 60 SER A N 1
ATOM 437 C CA . SER A 1 60 ? -5.711 -27.76 4.22 1 92.78 60 SER A CA 1
ATOM 438 C C . SER A 1 60 ? -4.956 -28.108 2.942 1 92.78 60 SER A C 1
ATOM 440 O O . SER A 1 60 ? -5.159 -27.476 1.903 1 92.78 60 SER A O 1
ATOM 442 N N . ALA A 1 61 ? -4.033 -29.041 2.989 1 92.97 61 ALA A N 1
ATOM 443 C CA . ALA A 1 61 ? -3.281 -29.487 1.819 1 92.97 61 ALA A CA 1
ATOM 444 C C . ALA A 1 61 ? -4.219 -29.885 0.683 1 92.97 61 ALA A C 1
ATOM 446 O O . ALA A 1 61 ? -5.245 -30.529 0.915 1 92.97 61 ALA A O 1
ATOM 447 N N . ALA A 1 62 ? -3.876 -29.39 -0.55 1 93.95 62 ALA A N 1
ATOM 448 C CA . ALA A 1 62 ? -4.756 -29.637 -1.69 1 93.95 62 ALA A CA 1
ATOM 449 C C . ALA A 1 62 ? -4.052 -29.32 -3.006 1 93.95 62 ALA A C 1
ATOM 451 O O . ALA A 1 62 ? -3.029 -28.631 -3.019 1 93.95 62 ALA A O 1
ATOM 452 N N . VAL A 1 63 ? -4.615 -29.865 -4.01 1 93.51 63 VAL A N 1
ATOM 453 C CA . VAL A 1 63 ? -4.215 -29.508 -5.367 1 93.51 63 VAL A CA 1
ATOM 454 C C . VAL A 1 63 ? -5.4 -28.896 -6.111 1 93.51 63 VAL A C 1
ATOM 456 O O . VAL A 1 63 ? -6.464 -29.512 -6.209 1 93.51 63 VAL A O 1
ATOM 459 N N . VAL A 1 64 ? -5.195 -27.708 -6.56 1 93.92 64 VAL A N 1
ATOM 460 C CA . VAL A 1 64 ? -6.218 -27.001 -7.323 1 93.92 64 VAL A CA 1
ATOM 461 C C . VAL A 1 64 ? -5.879 -27.049 -8.811 1 93.92 64 VAL A C 1
ATOM 463 O O . VAL A 1 64 ? -4.758 -26.722 -9.209 1 93.92 64 VAL A O 1
ATOM 466 N N . ARG A 1 65 ? -6.84 -27.481 -9.568 1 91.32 65 ARG A N 1
ATOM 467 C CA . ARG A 1 65 ? -6.662 -27.53 -11.016 1 91.32 65 ARG A CA 1
ATOM 468 C C . ARG A 1 65 ? -7.752 -26.737 -11.729 1 91.32 65 ARG A C 1
ATOM 470 O O . ARG A 1 65 ? -8.934 -26.867 -11.405 1 91.32 65 ARG A O 1
ATOM 477 N N . ARG A 1 66 ? -7.286 -25.922 -12.548 1 89.65 66 ARG A N 1
ATOM 478 C CA . ARG A 1 66 ? -8.206 -25.202 -13.422 1 89.65 66 ARG A CA 1
ATOM 479 C C . ARG A 1 66 ? -8.076 -25.679 -14.865 1 89.65 66 ARG A C 1
ATOM 481 O O . ARG A 1 66 ? -6.97 -25.741 -15.407 1 89.65 66 ARG A O 1
ATOM 488 N N . GLY A 1 67 ? -9.224 -26.014 -15.384 1 84.86 67 GLY A N 1
ATOM 489 C CA . GLY A 1 67 ? -9.254 -26.36 -16.797 1 84.86 67 GLY A CA 1
ATOM 490 C C . GLY A 1 67 ? -9.464 -25.16 -17.7 1 84.86 67 GLY A C 1
ATOM 491 O O . GLY A 1 67 ? -9.566 -24.027 -17.224 1 84.86 67 GLY A O 1
ATOM 492 N N . ARG A 1 68 ? -9.452 -25.384 -18.935 1 81.08 68 ARG A N 1
ATOM 493 C CA . ARG A 1 68 ? -9.66 -24.319 -19.911 1 81.08 68 ARG A CA 1
ATOM 494 C C . ARG A 1 68 ? -11.073 -23.754 -19.812 1 81.08 68 ARG A C 1
ATOM 496 O O . ARG A 1 68 ? -12.04 -24.507 -19.673 1 81.08 68 ARG A O 1
ATOM 503 N N . ALA A 1 69 ? -11.11 -22.537 -19.722 1 76.62 69 ALA A N 1
ATOM 504 C CA . ALA A 1 69 ? -12.425 -21.903 -19.692 1 76.62 69 ALA A CA 1
ATOM 505 C C . ALA A 1 69 ? -13.012 -21.789 -21.096 1 76.62 69 ALA A C 1
ATOM 507 O O . ALA A 1 69 ? -12.273 -21.741 -22.082 1 76.62 69 ALA A O 1
ATOM 508 N N . SER A 1 70 ? -14.347 -21.864 -21.116 1 74.55 70 SER A N 1
ATOM 509 C CA . SER A 1 70 ? -15.051 -21.725 -22.387 1 74.55 70 SER A CA 1
ATOM 510 C C . SER A 1 70 ? -15.42 -20.27 -22.658 1 74.55 70 SER A C 1
ATOM 512 O O . SER A 1 70 ? -16.48 -19.988 -23.221 1 74.55 70 SER A O 1
ATOM 514 N N . TRP A 1 71 ? -14.59 -19.428 -22.317 1 76.73 71 TRP A N 1
ATOM 515 C CA . TRP A 1 71 ? -14.899 -18.014 -22.502 1 76.73 71 TRP A CA 1
ATOM 516 C C . TRP A 1 71 ? -14.504 -17.548 -23.899 1 76.73 71 TRP A C 1
ATOM 518 O O . TRP A 1 71 ? -13.469 -17.961 -24.428 1 76.73 71 TRP A O 1
ATOM 528 N N . THR A 1 72 ? -15.374 -16.766 -24.446 1 71.14 72 THR A N 1
ATOM 529 C CA . THR A 1 72 ? -14.99 -16.108 -25.691 1 71.14 72 THR A CA 1
ATOM 530 C C . THR A 1 72 ? -13.946 -15.027 -25.431 1 71.14 72 THR A C 1
ATOM 532 O O . THR A 1 72 ? -12.993 -14.879 -26.199 1 71.14 72 THR A O 1
ATOM 535 N N . ARG A 1 73 ? -14.247 -14.275 -24.341 1 77.71 73 ARG A N 1
ATOM 536 C CA . ARG A 1 73 ? -13.317 -13.254 -23.873 1 77.71 73 ARG A CA 1
ATOM 537 C C . ARG A 1 73 ? -13.119 -13.344 -22.363 1 77.71 73 ARG A C 1
ATOM 539 O O . ARG A 1 73 ? -14.09 -13.357 -21.604 1 77.71 73 ARG A O 1
ATOM 546 N N . ARG A 1 74 ? -11.853 -13.458 -22.026 1 81.63 74 ARG A N 1
ATOM 547 C CA . ARG A 1 74 ? -11.554 -13.555 -20.601 1 81.63 74 ARG A CA 1
ATOM 548 C C . ARG A 1 74 ? -11.95 -12.276 -19.871 1 81.63 74 ARG A C 1
ATOM 550 O O . ARG A 1 74 ? -11.497 -11.186 -20.226 1 81.63 74 ARG A O 1
ATOM 557 N N . PRO A 1 75 ? -12.708 -12.391 -18.898 1 84.63 75 PRO A N 1
ATOM 558 C CA . PRO A 1 75 ? -13.223 -11.191 -18.235 1 84.63 75 PRO A CA 1
ATOM 559 C C . PRO A 1 75 ? -12.24 -10.61 -17.22 1 84.63 75 PRO A C 1
ATOM 561 O O . PRO A 1 75 ? -12.296 -9.415 -16.915 1 84.63 75 PRO A O 1
ATOM 564 N N . TYR A 1 76 ? -11.353 -11.53 -16.726 1 90.46 76 TYR A N 1
ATOM 565 C CA . TYR A 1 76 ? -10.456 -11.058 -15.677 1 90.46 76 TYR A CA 1
ATOM 566 C C . TYR A 1 76 ? -9.195 -11.911 -15.612 1 90.46 76 TYR A C 1
ATOM 568 O O . TYR A 1 76 ? -9.133 -12.985 -16.216 1 90.46 76 TYR A O 1
ATOM 576 N N . PHE A 1 77 ? -8.168 -11.36 -14.998 1 92.69 77 PHE A N 1
ATOM 577 C CA . PHE A 1 77 ? -7.005 -12.085 -14.501 1 92.69 77 PHE A CA 1
ATOM 578 C C . PHE A 1 77 ? -7.089 -12.273 -12.991 1 92.69 77 PHE A C 1
ATOM 580 O O . PHE A 1 77 ? -7.856 -11.583 -12.316 1 92.69 77 PHE A O 1
ATOM 587 N N . LYS A 1 78 ? -6.38 -13.223 -12.47 1 94.44 78 LYS A N 1
ATOM 588 C CA . LYS A 1 78 ? -6.285 -13.438 -11.029 1 94.44 78 LYS A CA 1
ATOM 589 C C . LYS A 1 78 ? -4.871 -13.162 -10.524 1 94.44 78 LYS A C 1
ATOM 591 O O . LYS A 1 78 ? -3.896 -13.659 -11.092 1 94.44 78 LYS A O 1
ATOM 596 N N . LEU A 1 79 ? -4.801 -12.326 -9.589 1 96.29 79 LEU A N 1
ATOM 597 C CA . LEU A 1 79 ? -3.542 -12.131 -8.878 1 96.29 79 LEU A CA 1
ATOM 598 C C . LEU A 1 79 ? -3.546 -12.879 -7.549 1 96.29 79 LEU A C 1
ATOM 600 O O . LEU A 1 79 ? -4.341 -12.567 -6.659 1 96.29 79 LEU A O 1
ATOM 604 N N . HIS A 1 80 ? -2.719 -13.875 -7.415 1 97.31 80 HIS A N 1
ATOM 605 C CA . HIS A 1 80 ? -2.6 -14.685 -6.208 1 97.31 80 HIS A CA 1
ATOM 606 C C . HIS A 1 80 ? -1.504 -14.15 -5.291 1 97.31 80 HIS A C 1
ATOM 608 O O . HIS A 1 80 ? -0.358 -13.989 -5.716 1 97.31 80 HIS A O 1
ATOM 614 N N . LEU A 1 81 ? -1.822 -13.839 -4.149 1 98.28 81 LEU A N 1
ATOM 615 C CA . LEU A 1 81 ? -0.863 -13.534 -3.092 1 98.28 81 LEU A CA 1
ATOM 616 C C . LEU A 1 81 ? -0.805 -14.663 -2.069 1 98.28 81 LEU A C 1
ATOM 618 O O . LEU A 1 81 ? -1.809 -14.975 -1.425 1 98.28 81 LEU A O 1
ATOM 622 N N . GLN A 1 82 ? 0.343 -15.257 -1.935 1 98.28 82 GLN A N 1
ATOM 623 C CA . GLN A 1 82 ? 0.519 -16.223 -0.856 1 98.28 82 GLN A CA 1
ATOM 624 C C . GLN A 1 82 ? 0.609 -15.524 0.498 1 98.28 82 GLN A C 1
ATOM 626 O O . GLN A 1 82 ? 1.61 -14.872 0.801 1 98.28 82 GLN A O 1
ATOM 631 N N . ASP A 1 83 ? -0.419 -15.658 1.243 1 96.42 83 ASP A N 1
ATOM 632 C CA . ASP A 1 83 ? -0.502 -14.934 2.508 1 96.42 83 ASP A CA 1
ATOM 633 C C . ASP A 1 83 ? 0.114 -15.743 3.646 1 96.42 83 ASP A C 1
ATOM 635 O O . ASP A 1 83 ? 0.84 -15.199 4.481 1 96.42 83 ASP A O 1
ATOM 639 N N . VAL A 1 84 ? -0.208 -17.005 3.724 1 94.48 84 VAL A N 1
ATOM 640 C CA . VAL A 1 84 ? 0.356 -17.944 4.688 1 94.48 84 VAL A CA 1
ATOM 641 C C . VAL A 1 84 ? 0.724 -19.249 3.985 1 94.48 84 VAL A C 1
ATOM 643 O O . VAL A 1 84 ? -0.031 -19.743 3.146 1 94.48 84 VAL A O 1
ATOM 646 N N . GLY A 1 85 ? 1.882 -19.71 4.358 1 94.46 85 GLY A N 1
ATOM 647 C CA . GLY A 1 85 ? 2.305 -20.986 3.804 1 94.46 85 GLY A CA 1
ATOM 648 C C . GLY A 1 85 ? 3.023 -20.85 2.474 1 94.46 85 GLY A C 1
ATOM 649 O O . GLY A 1 85 ? 3.645 -19.821 2.201 1 94.46 85 GLY A O 1
ATOM 650 N N . ARG A 1 86 ? 3.005 -21.96 1.725 1 94.29 86 ARG A N 1
ATOM 651 C CA . ARG A 1 86 ? 3.74 -22.059 0.469 1 94.29 86 ARG A CA 1
ATOM 652 C C . ARG A 1 86 ? 2.907 -22.757 -0.6 1 94.29 86 ARG A C 1
ATOM 654 O O . ARG A 1 86 ? 2.057 -23.592 -0.285 1 94.29 86 ARG A O 1
ATOM 661 N N . SER A 1 87 ? 3.13 -22.358 -1.83 1 95.99 87 SER A N 1
ATOM 662 C CA . SER A 1 87 ? 2.421 -23.015 -2.924 1 95.99 87 SER A CA 1
ATOM 663 C C . SER A 1 87 ? 3.312 -23.157 -4.153 1 95.99 87 SER A C 1
ATOM 665 O O . SER A 1 87 ? 4.26 -22.39 -4.332 1 95.99 87 SER A O 1
ATOM 667 N N . LEU A 1 88 ? 3.068 -24.131 -4.869 1 93.68 88 LEU A N 1
ATOM 668 C CA . LEU A 1 88 ? 3.646 -24.32 -6.195 1 93.68 88 LEU A CA 1
ATOM 669 C C . LEU A 1 88 ? 2.611 -24.052 -7.282 1 93.68 88 LEU A C 1
ATOM 671 O O . LEU A 1 88 ? 1.579 -24.725 -7.342 1 93.68 88 LEU A O 1
ATOM 675 N N . ASN A 1 89 ? 2.884 -23.084 -8.078 1 95.02 89 ASN A N 1
ATOM 676 C CA . ASN A 1 89 ? 1.967 -22.666 -9.132 1 95.02 89 ASN A CA 1
ATOM 677 C C . ASN A 1 89 ? 2.532 -22.965 -10.518 1 95.02 89 ASN A C 1
ATOM 679 O O . ASN A 1 89 ? 3.724 -22.774 -10.761 1 95.02 89 ASN A O 1
ATOM 683 N N . SER A 1 90 ? 1.618 -23.466 -11.313 1 91.54 90 SER A N 1
ATOM 684 C CA . SER A 1 90 ? 2.06 -23.789 -12.666 1 91.54 90 SER A CA 1
ATOM 685 C C . SER A 1 90 ? 1.078 -23.265 -13.708 1 91.54 90 SER A C 1
ATOM 687 O O . SER A 1 90 ? -0.133 -23.46 -13.582 1 91.54 90 SER A O 1
ATOM 689 N N . GLN A 1 91 ? 1.622 -22.54 -14.677 1 90.85 91 GLN A N 1
ATOM 690 C CA . GLN A 1 91 ? 0.828 -22.091 -15.816 1 90.85 91 GLN A CA 1
ATOM 691 C C . GLN A 1 91 ? 1.709 -21.837 -17.036 1 90.85 91 GLN A C 1
ATOM 693 O O . GLN A 1 91 ? 2.785 -21.247 -16.919 1 90.85 91 GLN A O 1
ATOM 698 N N . ASP A 1 92 ? 1.245 -22.242 -18.158 1 82.07 92 ASP A N 1
ATOM 699 C CA . ASP A 1 92 ? 1.901 -22.004 -19.44 1 82.07 92 ASP A CA 1
ATOM 700 C C . ASP A 1 92 ? 3.348 -22.492 -19.416 1 82.07 92 ASP A C 1
ATOM 702 O O . ASP A 1 92 ? 4.255 -21.782 -19.854 1 82.07 92 ASP A O 1
ATOM 706 N N . GLY A 1 93 ? 3.503 -23.558 -18.836 1 80.56 93 GLY A N 1
ATOM 707 C CA . GLY A 1 93 ? 4.82 -24.174 -18.828 1 80.56 93 GLY A CA 1
ATOM 708 C C . GLY A 1 93 ? 5.763 -23.555 -17.814 1 80.56 93 GLY A C 1
ATOM 709 O O . GLY A 1 93 ? 6.924 -23.956 -17.712 1 80.56 93 GLY A O 1
ATOM 710 N N . ARG A 1 94 ? 5.291 -22.602 -17.092 1 84.99 94 ARG A N 1
ATOM 711 C CA . ARG A 1 94 ? 6.077 -21.951 -16.049 1 84.99 94 ARG A CA 1
ATOM 712 C C . ARG A 1 94 ? 5.659 -22.437 -14.665 1 84.99 94 ARG A C 1
ATOM 714 O O . ARG A 1 94 ? 4.497 -22.787 -14.449 1 84.99 94 ARG A O 1
ATOM 721 N N . GLU A 1 95 ? 6.591 -22.493 -13.804 1 87.13 95 GLU A N 1
ATOM 722 C CA . GLU A 1 95 ? 6.331 -22.844 -12.411 1 87.13 95 GLU A CA 1
ATOM 723 C C . GLU A 1 95 ? 6.897 -21.792 -11.462 1 87.13 95 GLU A C 1
ATOM 725 O O . GLU A 1 95 ? 8.004 -21.292 -11.67 1 87.13 95 GLU A O 1
ATOM 730 N N . ALA A 1 96 ? 6.172 -21.476 -10.538 1 91.7 96 ALA A N 1
ATOM 731 C CA . ALA A 1 96 ? 6.57 -20.498 -9.529 1 91.7 96 ALA A CA 1
ATOM 732 C C . ALA A 1 96 ? 6.263 -21.004 -8.122 1 91.7 96 ALA A C 1
ATOM 734 O O . ALA A 1 96 ? 5.128 -21.386 -7.827 1 91.7 96 ALA A O 1
ATOM 735 N N . VAL A 1 97 ? 7.283 -21.094 -7.334 1 93.01 97 VAL A N 1
ATOM 736 C CA . VAL A 1 97 ? 7.066 -21.311 -5.908 1 93.01 97 VAL A CA 1
ATOM 737 C C . VAL A 1 97 ? 6.801 -19.976 -5.216 1 93.01 97 VAL A C 1
ATOM 739 O O . VAL A 1 97 ? 7.593 -19.038 -5.337 1 93.01 97 VAL A O 1
ATOM 742 N N . LEU A 1 98 ? 5.696 -19.983 -4.532 1 95.66 98 LEU A N 1
ATOM 743 C CA . LEU A 1 98 ? 5.358 -18.763 -3.808 1 95.66 98 LEU A CA 1
ATOM 744 C C . LEU A 1 98 ? 5.495 -18.968 -2.303 1 95.66 98 LEU A C 1
ATOM 746 O O . LEU A 1 98 ? 4.826 -19.829 -1.726 1 95.66 98 LEU A O 1
ATOM 750 N N . ASP A 1 99 ? 6.423 -18.228 -1.732 1 94.23 99 ASP A N 1
ATOM 751 C CA . ASP A 1 99 ? 6.474 -18.103 -0.279 1 94.23 99 ASP A CA 1
ATOM 752 C C . ASP A 1 99 ? 5.583 -16.962 0.206 1 94.23 99 ASP A C 1
ATOM 754 O O . ASP A 1 99 ? 4.968 -16.261 -0.601 1 94.23 99 ASP A O 1
ATOM 758 N N . GLU A 1 100 ? 5.476 -16.861 1.557 1 94.21 100 GLU A N 1
ATOM 759 C CA . GLU A 1 100 ? 4.652 -15.795 2.121 1 94.21 100 GLU A CA 1
ATOM 760 C C . GLU A 1 100 ? 5.061 -14.432 1.571 1 94.21 100 GLU A C 1
ATOM 762 O O . GLU A 1 100 ? 6.237 -14.065 1.618 1 94.21 100 GLU A O 1
ATOM 767 N N . GLY A 1 101 ? 4.107 -13.838 0.919 1 95.12 101 GLY A N 1
ATOM 768 C CA . GLY A 1 101 ? 4.36 -12.508 0.387 1 95.12 101 GLY A CA 1
ATOM 769 C C . GLY A 1 101 ? 4.584 -12.498 -1.113 1 95.12 101 GLY A C 1
ATOM 770 O O . GLY A 1 101 ? 4.472 -11.452 -1.755 1 95.12 101 GLY A O 1
ATOM 771 N N . ASP A 1 102 ? 4.895 -13.632 -1.703 1 96.12 102 ASP A N 1
ATOM 772 C CA . ASP A 1 102 ? 5.089 -13.71 -3.148 1 96.12 102 ASP A CA 1
ATOM 773 C C . ASP A 1 102 ? 3.752 -13.685 -3.884 1 96.12 102 ASP A C 1
ATOM 775 O O . ASP A 1 102 ? 2.714 -14.019 -3.308 1 96.12 102 ASP A O 1
ATOM 779 N N . LEU A 1 103 ? 3.822 -13.251 -5.139 1 97.59 103 LEU A N 1
ATOM 780 C CA . LEU A 1 103 ? 2.617 -13.114 -5.95 1 97.59 103 LEU A CA 1
ATOM 781 C C . LEU A 1 103 ? 2.8 -13.778 -7.311 1 97.59 103 LEU A C 1
ATOM 783 O O . LEU A 1 103 ? 3.928 -14.043 -7.73 1 97.59 103 LEU A O 1
ATOM 787 N N . MET A 1 104 ? 1.694 -14.025 -7.964 1 96.42 104 MET A N 1
ATOM 788 C CA . MET A 1 104 ? 1.697 -14.517 -9.339 1 96.42 104 MET A CA 1
ATOM 789 C C . MET A 1 104 ? 0.402 -14.146 -10.053 1 96.42 104 MET A C 1
ATOM 791 O O . MET A 1 104 ? -0.686 -14.309 -9.498 1 96.42 104 MET A O 1
ATOM 795 N N . LEU A 1 105 ? 0.571 -13.597 -11.202 1 95.52 105 LEU A N 1
ATOM 796 C CA . LEU A 1 105 ? -0.586 -13.368 -12.062 1 95.52 105 LEU A CA 1
ATOM 797 C C . LEU A 1 105 ? -0.981 -14.646 -12.793 1 95.52 105 LEU A C 1
ATOM 799 O O . LEU A 1 105 ? -0.121 -15.357 -13.318 1 95.52 105 LEU A O 1
ATOM 803 N N . CYS A 1 106 ? -2.277 -14.966 -12.784 1 94.29 106 CYS A N 1
ATOM 804 C CA . CYS A 1 106 ? -2.807 -16.146 -13.457 1 94.29 106 CYS A CA 1
ATOM 805 C C . CYS A 1 106 ? -3.845 -15.758 -14.503 1 94.29 106 CYS A C 1
ATOM 807 O O . CYS A 1 106 ? -4.643 -14.845 -14.283 1 94.29 106 CYS A O 1
ATOM 809 N N . ASP A 1 107 ? -3.813 -16.413 -15.578 1 92.06 107 ASP A N 1
ATOM 810 C CA . ASP A 1 107 ? -4.832 -16.309 -16.617 1 92.06 107 ASP A CA 1
ATOM 811 C C . ASP A 1 107 ? -5.877 -17.413 -16.474 1 92.06 107 ASP A C 1
ATOM 813 O O . ASP A 1 107 ? -5.619 -18.568 -16.816 1 92.06 107 ASP A O 1
ATOM 817 N N . PRO A 1 108 ? -7.048 -17.033 -16.01 1 90.32 108 PRO A N 1
ATOM 818 C CA . PRO A 1 108 ? -8.049 -18.078 -15.78 1 90.32 108 PRO A CA 1
ATOM 819 C C . PRO A 1 108 ? -8.601 -18.662 -17.079 1 90.32 108 PRO A C 1
ATOM 821 O O . PRO A 1 108 ? -9.334 -19.653 -17.051 1 90.32 108 PRO A O 1
ATOM 824 N N . ALA A 1 109 ? -8.318 -18.043 -18.187 1 88.21 109 ALA A N 1
ATOM 825 C CA . ALA A 1 109 ? -8.757 -18.574 -19.475 1 88.21 109 ALA A CA 1
ATOM 826 C C . ALA A 1 109 ? -7.905 -19.769 -19.894 1 88.21 109 ALA A C 1
ATOM 828 O O . ALA A 1 109 ? -8.281 -20.522 -20.796 1 88.21 109 ALA A O 1
ATOM 829 N N . ARG A 1 110 ? -6.81 -19.943 -19.301 1 89.27 110 ARG A N 1
ATOM 830 C CA . ARG A 1 110 ? -5.877 -21.029 -19.584 1 89.27 110 ARG A CA 1
ATOM 831 C C . ARG A 1 110 ? -5.715 -21.941 -18.373 1 89.27 110 ARG A C 1
ATOM 833 O O . ARG A 1 110 ? -5.891 -21.505 -17.233 1 89.27 110 ARG A O 1
ATOM 840 N N . PRO A 1 111 ? -5.417 -23.169 -18.611 1 89.62 111 PRO A N 1
ATOM 841 C CA . PRO A 1 111 ? -5.273 -24.1 -17.49 1 89.62 111 PRO A CA 1
ATOM 842 C C . PRO A 1 111 ? -4.1 -23.749 -16.577 1 89.62 111 PRO A C 1
ATOM 844 O O . PRO A 1 111 ? -3.058 -23.291 -17.053 1 89.62 111 PRO A O 1
ATOM 847 N N . TYR A 1 112 ? -4.293 -23.969 -15.28 1 91.8 112 TYR A N 1
ATOM 848 C CA . TYR A 1 112 ? -3.202 -23.851 -14.32 1 91.8 112 TYR A CA 1
ATOM 849 C C . TYR A 1 112 ? -3.427 -24.768 -13.124 1 91.8 112 TYR A C 1
ATOM 851 O O . TYR A 1 112 ? -4.51 -25.338 -12.965 1 91.8 112 TYR A O 1
ATOM 859 N N . THR A 1 113 ? -2.427 -24.995 -12.388 1 93.58 113 THR A N 1
ATOM 860 C CA . THR A 1 113 ? -2.472 -25.818 -11.185 1 93.58 113 THR A CA 1
ATOM 861 C C . THR A 1 113 ? -1.794 -25.108 -10.018 1 93.58 113 THR A C 1
ATOM 863 O O . THR A 1 113 ? -0.78 -24.431 -10.2 1 93.58 113 THR A O 1
ATOM 866 N N . ILE A 1 114 ? -2.371 -25.217 -8.864 1 95.86 114 ILE A N 1
ATOM 867 C CA . ILE A 1 114 ? -1.785 -24.755 -7.61 1 95.86 114 ILE A CA 1
ATOM 868 C C . ILE A 1 114 ? -1.715 -25.912 -6.616 1 95.86 114 ILE A C 1
ATOM 870 O O . ILE A 1 114 ? -2.722 -26.573 -6.35 1 95.86 114 ILE A O 1
ATOM 874 N N . ARG A 1 115 ? -0.64 -26.144 -6.084 1 94.69 115 ARG A N 1
ATOM 875 C CA . ARG A 1 115 ? -0.457 -27.215 -5.109 1 94.69 115 ARG A CA 1
ATOM 876 C C . ARG A 1 115 ? -0.064 -26.653 -3.747 1 94.69 115 ARG A C 1
ATOM 878 O O . ARG A 1 115 ? 0.854 -25.835 -3.648 1 94.69 115 ARG A O 1
ATOM 885 N N . PHE A 1 116 ? -0.816 -27.109 -2.82 1 94.25 116 PHE A N 1
ATOM 886 C CA . PHE A 1 116 ? -0.526 -26.817 -1.421 1 94.25 116 PHE A CA 1
ATOM 887 C C . PHE A 1 116 ? -0.19 -28.094 -0.66 1 94.25 116 PHE A C 1
ATOM 889 O O . PHE A 1 116 ? -1.035 -28.981 -0.521 1 94.25 116 PHE A O 1
ATOM 896 N N . ASP A 1 117 ? 0.983 -28.134 -0.1 1 89.92 117 ASP A N 1
ATOM 897 C CA . ASP A 1 117 ? 1.367 -29.334 0.638 1 89.92 117 ASP A CA 1
ATOM 898 C C . ASP A 1 117 ? 0.979 -29.222 2.11 1 89.92 117 ASP A C 1
ATOM 900 O O . ASP A 1 117 ? 0.898 -30.23 2.815 1 89.92 117 ASP A O 1
ATOM 904 N N . ASP A 1 118 ? 0.729 -28.023 2.651 1 90.38 118 ASP A N 1
ATOM 905 C CA . ASP A 1 118 ? 0.378 -27.714 4.034 1 90.38 118 ASP A CA 1
ATOM 906 C C . ASP A 1 118 ? -0.788 -26.731 4.098 1 90.38 118 ASP A C 1
ATOM 908 O O . ASP A 1 118 ? -1.17 -26.145 3.083 1 90.38 118 ASP A O 1
ATOM 912 N N . PRO A 1 119 ? -1.436 -26.691 5.285 1 91.77 119 PRO A N 1
ATOM 913 C CA . PRO A 1 119 ? -2.447 -25.641 5.423 1 91.77 119 PRO A CA 1
ATOM 914 C C . PRO A 1 119 ? -1.951 -24.277 4.947 1 91.77 119 PRO A C 1
ATOM 916 O O . PRO A 1 119 ? -0.791 -23.925 5.173 1 91.77 119 PRO A O 1
ATOM 919 N N . ASN A 1 120 ? -2.804 -23.606 4.271 1 95.1 120 ASN A N 1
ATOM 920 C CA . ASN A 1 120 ? -2.397 -22.388 3.578 1 95.1 120 ASN A CA 1
ATOM 921 C C . ASN A 1 120 ? -3.523 -21.358 3.547 1 95.1 120 ASN A C 1
ATOM 923 O O . ASN A 1 120 ? -4.667 -21.672 3.88 1 95.1 120 ASN A O 1
ATOM 927 N N . ARG A 1 121 ? -3.135 -20.152 3.143 1 96.39 121 ARG A N 1
ATOM 928 C CA . ARG A 1 121 ? -4.073 -19.061 2.9 1 96.39 121 ARG A CA 1
ATOM 929 C C . ARG A 1 121 ? -3.584 -18.16 1.771 1 96.39 121 ARG A C 1
ATOM 931 O O . ARG A 1 121 ? -2.4 -17.82 1.709 1 96.39 121 ARG A O 1
ATOM 938 N N . MET A 1 122 ? -4.484 -17.871 0.905 1 96.86 122 MET A N 1
ATOM 939 C CA . MET A 1 122 ? -4.18 -16.985 -0.216 1 96.86 122 MET A CA 1
ATOM 940 C C . MET A 1 122 ? -5.185 -15.841 -0.292 1 96.86 122 MET A C 1
ATOM 942 O O . MET A 1 122 ? -6.341 -15.996 0.108 1 96.86 122 MET A O 1
ATOM 946 N N . LEU A 1 123 ? -4.743 -14.76 -0.768 1 96.41 123 LEU A N 1
ATOM 947 C CA . LEU A 1 123 ? -5.621 -13.692 -1.234 1 96.41 123 LEU A CA 1
ATOM 948 C C . LEU A 1 123 ? -5.639 -13.631 -2.758 1 96.41 123 LEU A C 1
ATOM 950 O O . LEU A 1 123 ? -4.587 -13.683 -3.399 1 96.41 123 LEU A O 1
ATOM 954 N N . VAL A 1 124 ? -6.779 -13.596 -3.299 1 94.94 124 VAL A N 1
ATOM 955 C CA . VAL A 1 124 ? -6.943 -13.602 -4.749 1 94.94 124 VAL A CA 1
ATOM 956 C C . VAL A 1 124 ? -7.66 -12.329 -5.193 1 94.94 124 VAL A C 1
ATOM 958 O O . VAL A 1 124 ? -8.805 -12.087 -4.805 1 94.94 124 VAL A O 1
ATOM 961 N N . LEU A 1 125 ? -7.008 -11.576 -5.967 1 93.85 125 LEU A N 1
ATOM 962 C CA . LEU A 1 125 ? -7.593 -10.366 -6.534 1 93.85 125 LEU A CA 1
ATOM 963 C C . LEU A 1 125 ? -7.968 -10.577 -7.997 1 93.85 125 LEU A C 1
ATOM 965 O O . LEU A 1 125 ? -7.123 -10.96 -8.81 1 93.85 125 LEU A O 1
ATOM 969 N N . ARG A 1 126 ? -9.22 -10.348 -8.319 1 91.8 126 ARG A N 1
ATOM 970 C CA . ARG A 1 126 ? -9.654 -10.389 -9.711 1 91.8 126 ARG A CA 1
ATOM 971 C C . ARG A 1 126 ? -9.505 -9.023 -10.372 1 91.8 126 ARG A C 1
ATOM 973 O O . ARG A 1 126 ? -10.035 -8.026 -9.876 1 91.8 126 ARG A O 1
ATOM 980 N N . ILE A 1 127 ? -8.802 -9.017 -11.424 1 91.25 127 ILE A N 1
ATOM 981 C CA . ILE A 1 127 ? -8.531 -7.785 -12.156 1 91.25 127 ILE A CA 1
ATOM 982 C C . ILE A 1 127 ? -9.202 -7.84 -13.526 1 91.25 127 ILE A C 1
ATOM 984 O O . ILE A 1 127 ? -8.881 -8.703 -14.347 1 91.25 127 ILE A O 1
ATOM 988 N N . PRO A 1 128 ? -10.125 -6.885 -13.796 1 89.03 128 PRO A N 1
ATOM 989 C CA . PRO A 1 128 ? -10.748 -6.888 -15.121 1 89.03 128 PRO A CA 1
ATOM 990 C C . PRO A 1 128 ? -9.726 -6.826 -16.254 1 89.03 128 PRO A C 1
ATOM 992 O O . PRO A 1 128 ? -8.802 -6.01 -16.212 1 89.03 128 PRO A O 1
ATOM 995 N N . SER A 1 129 ? -9.897 -7.649 -17.294 1 90.27 129 SER A N 1
ATOM 996 C CA . SER A 1 129 ? -8.946 -7.779 -18.393 1 90.27 129 SER A CA 1
ATOM 997 C C . SER A 1 129 ? -8.72 -6.442 -19.09 1 90.27 129 SER A C 1
ATOM 999 O O . SER A 1 129 ? -7.592 -6.114 -19.463 1 90.27 129 SER A O 1
ATOM 1001 N N . GLU A 1 130 ? -9.712 -5.666 -19.199 1 85.74 130 GLU A N 1
ATOM 1002 C CA . GLU A 1 130 ? -9.627 -4.393 -19.907 1 85.74 130 GLU A CA 1
ATOM 1003 C C . GLU A 1 130 ? -8.736 -3.404 -19.16 1 85.74 130 GLU A C 1
ATOM 1005 O O . GLU A 1 130 ? -7.999 -2.634 -19.779 1 85.74 130 GLU A O 1
ATOM 1010 N N . ARG A 1 131 ? -8.757 -3.52 -17.854 1 85.9 131 ARG A N 1
ATOM 1011 C CA . ARG A 1 131 ? -7.951 -2.605 -17.052 1 85.9 131 ARG A CA 1
ATOM 1012 C C . ARG A 1 131 ? -6.475 -2.987 -17.102 1 85.9 131 ARG A C 1
ATOM 1014 O O . ARG A 1 131 ? -5.604 -2.116 -17.143 1 85.9 131 ARG A O 1
ATOM 1021 N N . LEU A 1 132 ? -6.246 -4.224 -17.086 1 88.16 132 LEU A N 1
ATOM 1022 C CA . LEU A 1 132 ? -4.87 -4.7 -17.17 1 88.16 132 LEU A CA 1
ATOM 1023 C C . LEU A 1 132 ? -4.269 -4.39 -18.537 1 88.16 132 LEU A C 1
ATOM 1025 O O . LEU A 1 132 ? -3.107 -3.987 -18.632 1 88.16 132 LEU A O 1
ATOM 1029 N N . ALA A 1 133 ? -5.066 -4.524 -19.572 1 83.56 133 ALA A N 1
ATOM 1030 C CA . ALA A 1 133 ? -4.616 -4.286 -20.941 1 83.56 133 ALA A CA 1
ATOM 1031 C C . ALA A 1 133 ? -4.271 -2.815 -21.157 1 83.56 133 ALA A C 1
ATOM 1033 O O . ALA A 1 133 ? -3.407 -2.487 -21.973 1 83.56 133 ALA A O 1
ATOM 1034 N N . ASP A 1 134 ? -4.909 -1.933 -20.412 1 80.67 134 ASP A N 1
ATOM 1035 C CA . ASP A 1 134 ? -4.659 -0.498 -20.501 1 80.67 134 ASP A CA 1
ATOM 1036 C C . ASP A 1 134 ? -3.298 -0.139 -19.908 1 80.67 134 ASP A C 1
ATOM 1038 O O . ASP A 1 134 ? -2.718 0.893 -20.251 1 80.67 134 ASP A O 1
ATOM 1042 N N . ARG A 1 135 ? -2.825 -1.035 -19.056 1 76.55 135 ARG A N 1
ATOM 1043 C CA . ARG A 1 135 ? -1.636 -0.659 -18.298 1 76.55 135 ARG A CA 1
ATOM 1044 C C . ARG A 1 135 ? -0.426 -1.478 -18.735 1 76.55 135 ARG A C 1
ATOM 1046 O O . ARG A 1 135 ? 0.717 -1.067 -18.527 1 76.55 135 ARG A O 1
ATOM 1053 N N . MET A 1 136 ? -0.762 -2.609 -19.256 1 78.51 136 MET A N 1
ATOM 1054 C CA . MET A 1 136 ? 0.309 -3.524 -19.639 1 78.51 136 MET A CA 1
ATOM 1055 C C . MET A 1 136 ? 0.053 -4.111 -21.023 1 78.51 136 MET A C 1
ATOM 1057 O O . MET A 1 136 ? -1.045 -4.595 -21.304 1 78.51 136 MET A O 1
ATOM 1061 N N . ASP A 1 137 ? 1.024 -4.076 -21.869 1 75.06 137 ASP A N 1
ATOM 1062 C CA . ASP A 1 137 ? 0.869 -4.491 -23.26 1 75.06 137 ASP A CA 1
ATOM 1063 C C . ASP A 1 137 ? 0.609 -5.992 -23.36 1 75.06 137 ASP A C 1
ATOM 1065 O O . ASP A 1 137 ? -0.226 -6.432 -24.152 1 75.06 137 ASP A O 1
ATOM 1069 N N . ASP A 1 138 ? 1.335 -6.811 -22.552 1 82.74 138 ASP A N 1
ATOM 1070 C CA . ASP A 1 138 ? 1.236 -8.264 -22.65 1 82.74 138 ASP A CA 1
ATOM 1071 C C . ASP A 1 138 ? 1.127 -8.901 -21.266 1 82.74 138 ASP A C 1
ATOM 1073 O O . ASP A 1 138 ? 2.057 -9.569 -20.809 1 82.74 138 ASP A O 1
ATOM 1077 N N . PRO A 1 139 ? -0.088 -8.735 -20.705 1 88.37 139 PRO A N 1
ATOM 1078 C CA . PRO A 1 139 ? -0.238 -9.3 -19.362 1 88.37 139 PRO A CA 1
ATOM 1079 C C . PRO A 1 139 ? -0.052 -10.815 -19.335 1 88.37 139 PRO A C 1
ATOM 1081 O O . PRO A 1 139 ? 0.388 -11.369 -18.324 1 88.37 139 PRO A O 1
ATOM 1084 N N . GLU A 1 140 ? -0.334 -11.492 -20.423 1 86.89 140 GLU A N 1
ATOM 1085 C CA . GLU A 1 140 ? -0.197 -12.943 -20.502 1 86.89 140 GLU A CA 1
ATOM 1086 C C . GLU A 1 140 ? 1.255 -13.372 -20.307 1 86.89 140 GLU A C 1
ATOM 1088 O O . GLU A 1 140 ? 1.524 -14.426 -19.729 1 86.89 140 GLU A O 1
ATOM 1093 N N . ALA A 1 141 ? 2.123 -12.486 -20.738 1 83.83 141 ALA A N 1
ATOM 1094 C CA . ALA A 1 141 ? 3.549 -12.79 -20.644 1 83.83 141 ALA A CA 1
ATOM 1095 C C . ALA A 1 141 ? 4.018 -12.775 -19.192 1 83.83 141 ALA A C 1
ATOM 1097 O O . ALA A 1 141 ? 5.048 -13.366 -18.86 1 83.83 141 ALA A O 1
ATOM 1098 N N . LEU A 1 142 ? 3.258 -12.198 -18.36 1 87.42 142 LEU A N 1
ATOM 1099 C CA . LEU A 1 142 ? 3.617 -12.082 -16.951 1 87.42 142 LEU A CA 1
ATOM 1100 C C . LEU A 1 142 ? 3.062 -13.255 -16.15 1 87.42 142 LEU A C 1
ATOM 1102 O O . LEU A 1 142 ? 3.485 -13.494 -15.017 1 87.42 142 LEU A O 1
ATOM 1106 N N . CYS A 1 143 ? 2.103 -13.946 -16.736 1 91.64 143 CYS A N 1
ATOM 1107 C CA . CYS A 1 143 ? 1.428 -15.01 -16.001 1 91.64 143 CYS A CA 1
ATOM 1108 C C . CYS A 1 143 ? 2.384 -16.161 -15.707 1 91.64 143 CYS A C 1
ATOM 1110 O O . CYS A 1 143 ? 3.25 -16.478 -16.524 1 91.64 143 CYS A O 1
ATOM 1112 N N . GLY A 1 144 ? 2.214 -16.738 -14.56 1 90.88 144 GLY A N 1
ATOM 1113 C CA . GLY A 1 144 ? 2.999 -17.903 -14.183 1 90.88 144 GLY A CA 1
ATOM 1114 C C . GLY A 1 144 ? 4.364 -17.548 -13.626 1 90.88 144 GLY A C 1
ATOM 1115 O O . GLY A 1 144 ? 5.161 -18.434 -13.31 1 90.88 144 GLY A O 1
ATOM 1116 N N . ARG A 1 145 ? 4.631 -16.271 -13.536 1 90.9 145 ARG A N 1
ATOM 1117 C CA . ARG A 1 145 ? 5.91 -15.818 -12.999 1 90.9 145 ARG A CA 1
ATOM 1118 C C . ARG A 1 145 ? 5.767 -15.372 -11.548 1 90.9 145 ARG A C 1
ATOM 1120 O O . ARG A 1 145 ? 4.768 -14.75 -11.18 1 90.9 145 ARG A O 1
ATOM 1127 N N . ARG A 1 146 ? 6.83 -15.689 -10.828 1 94.54 146 ARG A N 1
ATOM 1128 C CA . ARG A 1 146 ? 6.862 -15.223 -9.446 1 94.54 146 ARG A CA 1
ATOM 1129 C C . ARG A 1 146 ? 7.189 -13.735 -9.378 1 94.54 146 ARG A C 1
ATOM 1131 O O . ARG A 1 146 ? 8.172 -13.282 -9.968 1 94.54 146 ARG A O 1
ATOM 1138 N N . LEU A 1 147 ? 6.398 -13.048 -8.789 1 93.98 147 LEU A N 1
ATOM 1139 C CA . LEU A 1 147 ? 6.717 -11.694 -8.349 1 93.98 147 LEU A CA 1
ATOM 1140 C C . LEU A 1 147 ? 7.189 -11.691 -6.899 1 93.98 147 LEU A C 1
ATOM 1142 O O . LEU A 1 147 ? 6.423 -12.023 -5.991 1 93.98 147 LEU A O 1
ATOM 1146 N N . ALA A 1 148 ? 8.412 -11.273 -6.702 1 91.7 148 ALA A N 1
ATOM 1147 C CA . ALA A 1 148 ? 9.059 -11.414 -5.4 1 91.7 148 ALA A CA 1
ATOM 1148 C C . ALA A 1 148 ? 8.45 -10.457 -4.379 1 91.7 148 ALA A C 1
ATOM 1150 O O . ALA A 1 148 ? 8.417 -9.244 -4.598 1 91.7 148 ALA A O 1
ATOM 1151 N N . GLY A 1 149 ? 8.019 -11.042 -3.249 1 90.81 149 GLY A N 1
ATOM 1152 C CA . GLY A 1 149 ? 7.428 -10.242 -2.188 1 90.81 149 GLY A CA 1
ATOM 1153 C C . GLY A 1 149 ? 8.447 -9.414 -1.427 1 90.81 149 GLY A C 1
ATOM 1154 O O . GLY A 1 149 ? 8.081 -8.512 -0.671 1 90.81 149 GLY A O 1
ATOM 1155 N N . ASP A 1 150 ? 9.701 -9.673 -1.685 1 84.12 150 ASP A N 1
ATOM 1156 C CA . ASP A 1 150 ? 10.739 -8.966 -0.942 1 84.12 150 ASP A CA 1
ATOM 1157 C C . ASP A 1 150 ? 11.362 -7.858 -1.788 1 84.12 150 ASP A C 1
ATOM 1159 O O . ASP A 1 150 ? 12.257 -7.147 -1.327 1 84.12 150 ASP A O 1
ATOM 1163 N N . SER A 1 151 ? 11.015 -7.805 -3.09 1 85.22 151 SER A N 1
ATOM 1164 C CA . SER A 1 151 ? 11.355 -6.606 -3.848 1 85.22 151 SER A CA 1
ATOM 1165 C C . SER A 1 151 ? 10.582 -5.393 -3.34 1 85.22 151 SER A C 1
ATOM 1167 O O . SER A 1 151 ? 9.606 -5.538 -2.6 1 85.22 151 SER A O 1
ATOM 1169 N N . LEU A 1 152 ? 10.987 -4.246 -3.684 1 86.27 152 LEU A N 1
ATOM 1170 C CA . LEU A 1 152 ? 10.272 -3.065 -3.212 1 86.27 152 LEU A CA 1
ATOM 1171 C C . LEU A 1 152 ? 8.845 -3.043 -3.748 1 86.27 152 LEU A C 1
ATOM 1173 O O . LEU A 1 152 ? 7.891 -2.896 -2.98 1 86.27 152 LEU A O 1
ATOM 1177 N N . ALA A 1 153 ? 8.712 -3.213 -5.077 1 90.28 153 ALA A N 1
ATOM 1178 C CA . ALA A 1 153 ? 7.381 -3.167 -5.677 1 90.28 153 ALA A CA 1
ATOM 1179 C C . ALA A 1 153 ? 6.518 -4.325 -5.185 1 90.28 153 ALA A C 1
ATOM 1181 O O . ALA A 1 153 ? 5.32 -4.156 -4.945 1 90.28 153 ALA A O 1
ATOM 1182 N N . GLY A 1 154 ? 7.176 -5.492 -5.02 1 92.3 154 GLY A N 1
ATOM 1183 C CA . GLY A 1 154 ? 6.448 -6.633 -4.49 1 92.3 154 GLY A CA 1
ATOM 1184 C C . GLY A 1 154 ? 5.958 -6.421 -3.07 1 92.3 154 GLY A C 1
ATOM 1185 O O . GLY A 1 154 ? 4.809 -6.733 -2.751 1 92.3 154 GLY A O 1
ATOM 1186 N N . ALA A 1 155 ? 6.79 -5.889 -2.259 1 92.02 155 ALA A N 1
ATOM 1187 C CA . ALA A 1 155 ? 6.429 -5.613 -0.871 1 92.02 155 ALA A CA 1
ATOM 1188 C C . ALA A 1 155 ? 5.301 -4.588 -0.791 1 92.02 155 ALA A C 1
ATOM 1190 O O . ALA A 1 155 ? 4.396 -4.716 0.038 1 92.02 155 ALA A O 1
ATOM 1191 N N . LEU A 1 156 ? 5.366 -3.599 -1.635 1 93.85 156 LEU A N 1
ATOM 1192 C CA . LEU A 1 156 ? 4.327 -2.576 -1.674 1 93.85 156 LEU A CA 1
ATOM 1193 C C . LEU A 1 156 ? 3 -3.165 -2.139 1 93.85 156 LEU A C 1
ATOM 1195 O O . LEU A 1 156 ? 1.951 -2.881 -1.556 1 93.85 156 LEU A O 1
ATOM 1199 N N . LEU A 1 157 ? 3.039 -3.974 -3.121 1 95.81 157 LEU A N 1
ATOM 1200 C CA . LEU A 1 157 ? 1.829 -4.604 -3.638 1 95.81 157 LEU A CA 1
ATOM 1201 C C . LEU A 1 157 ? 1.225 -5.55 -2.606 1 95.81 157 LEU A C 1
ATOM 1203 O O . LEU A 1 157 ? 0.01 -5.554 -2.397 1 95.81 157 LEU A O 1
ATOM 1207 N N . THR A 1 158 ? 2.057 -6.343 -1.923 1 96.26 158 THR A N 1
ATOM 1208 C CA . THR A 1 158 ? 1.61 -7.262 -0.882 1 96.26 158 THR A CA 1
ATOM 1209 C C . THR A 1 158 ? 0.941 -6.503 0.26 1 96.26 158 THR A C 1
ATOM 1211 O O . THR A 1 158 ? -0.167 -6.848 0.677 1 96.26 158 THR A O 1
ATOM 1214 N N . SER A 1 159 ? 1.625 -5.512 0.722 1 94.28 159 SER A N 1
ATOM 1215 C CA . SER A 1 159 ? 1.059 -4.697 1.792 1 94.28 159 SER A CA 1
ATOM 1216 C C . SER A 1 159 ? -0.261 -4.063 1.365 1 94.28 159 SER A C 1
ATOM 1218 O O . SER A 1 159 ? -1.207 -3.997 2.152 1 94.28 159 SER A O 1
ATOM 1220 N N . PHE A 1 160 ? -0.334 -3.59 0.136 1 94.48 160 PHE A N 1
ATOM 1221 C CA . PHE A 1 160 ? -1.535 -2.98 -0.423 1 94.48 160 PHE A CA 1
ATOM 1222 C C . PHE A 1 160 ? -2.704 -3.956 -0.387 1 94.48 160 PHE A C 1
ATOM 1224 O O . PHE A 1 160 ? -3.774 -3.633 0.133 1 94.48 160 PHE A O 1
ATOM 1231 N N . ILE A 1 161 ? -2.515 -5.139 -0.864 1 95.86 161 ILE A N 1
ATOM 1232 C CA . ILE A 1 161 ? -3.572 -6.141 -0.95 1 95.86 161 ILE A CA 1
ATOM 1233 C C . ILE A 1 161 ? -4.018 -6.542 0.454 1 95.86 161 ILE A C 1
ATOM 1235 O O . ILE A 1 161 ? -5.216 -6.668 0.719 1 95.86 161 ILE A O 1
ATOM 1239 N N . ARG A 1 162 ? -3.089 -6.724 1.386 1 94.53 162 ARG A N 1
ATOM 1240 C CA . ARG A 1 162 ? -3.425 -7.085 2.759 1 94.53 162 ARG A CA 1
ATOM 1241 C C . ARG A 1 162 ? -4.242 -5.986 3.431 1 94.53 162 ARG A C 1
ATOM 1243 O O . ARG A 1 162 ? -5.206 -6.269 4.144 1 94.53 162 ARG A O 1
ATOM 1250 N N . THR A 1 163 ? -3.839 -4.782 3.161 1 91.27 163 THR A N 1
ATOM 1251 C CA . THR A 1 163 ? -4.566 -3.658 3.739 1 91.27 163 THR A CA 1
ATOM 1252 C C . THR A 1 163 ? -5.963 -3.549 3.136 1 91.27 163 THR A C 1
ATOM 1254 O O . THR A 1 163 ? -6.93 -3.258 3.844 1 91.27 163 THR A O 1
ATOM 1257 N N . LEU A 1 164 ? -6.027 -3.705 1.848 1 90.71 164 LEU A N 1
ATOM 1258 C CA . LEU A 1 164 ? -7.326 -3.711 1.185 1 90.71 164 LEU A CA 1
ATOM 1259 C C . LEU A 1 164 ? -8.254 -4.742 1.817 1 90.71 164 LEU A C 1
ATOM 1261 O O . LEU A 1 164 ? -9.417 -4.445 2.102 1 90.71 164 LEU A O 1
ATOM 1265 N N . TRP A 1 165 ? -7.736 -5.874 2.078 1 90.18 165 TRP A N 1
ATOM 1266 C CA . TRP A 1 165 ? -8.535 -6.933 2.686 1 90.18 165 TRP A CA 1
ATOM 1267 C C . TRP A 1 165 ? -9.01 -6.526 4.077 1 90.18 165 TRP A C 1
ATOM 1269 O O . TRP A 1 165 ? -10.179 -6.715 4.42 1 90.18 165 TRP A O 1
ATOM 1279 N N . THR A 1 166 ? -8.109 -5.99 4.825 1 87.1 166 THR A N 1
ATOM 1280 C CA . THR A 1 166 ? -8.388 -5.675 6.222 1 87.1 166 THR A CA 1
ATOM 1281 C C . THR A 1 166 ? -9.406 -4.543 6.328 1 87.1 166 THR A C 1
ATOM 1283 O O . THR A 1 166 ? -10.231 -4.527 7.244 1 87.1 166 THR A O 1
ATOM 1286 N N . ASN A 1 167 ? -9.413 -3.67 5.313 1 80.66 167 ASN A N 1
ATOM 1287 C CA . ASN A 1 167 ? -10.189 -2.447 5.491 1 80.66 167 ASN A CA 1
ATOM 1288 C C . ASN A 1 167 ? -11.387 -2.401 4.547 1 80.66 167 ASN A C 1
ATOM 1290 O O . ASN A 1 167 ? -12.293 -1.584 4.726 1 80.66 167 ASN A O 1
ATOM 1294 N N . ALA A 1 168 ? -11.261 -3.212 3.549 1 73.62 168 ALA A N 1
ATOM 1295 C CA . ALA A 1 168 ? -12.335 -3.14 2.563 1 73.62 168 ALA A CA 1
ATOM 1296 C C . ALA A 1 168 ? -13.65 -3.652 3.145 1 73.62 168 ALA A C 1
ATOM 1298 O O . ALA A 1 168 ? -13.691 -4.723 3.754 1 73.62 168 ALA A O 1
ATOM 1299 N N . GLY A 1 169 ? -14.525 -2.667 3.445 1 62.06 169 GLY A N 1
ATOM 1300 C CA . GLY A 1 169 ? -15.915 -3.015 3.696 1 62.06 169 GLY A CA 1
ATOM 1301 C C . GLY A 1 169 ? -16.825 -2.721 2.518 1 62.06 169 GLY A C 1
ATOM 1302 O O . GLY A 1 169 ? -16.354 -2.523 1.397 1 62.06 169 GLY A O 1
ATOM 1303 N N . ARG A 1 170 ? -18.053 -2.864 2.531 1 50.78 170 ARG A N 1
ATOM 1304 C CA . ARG A 1 170 ? -19.068 -2.736 1.491 1 50.78 170 ARG A CA 1
ATOM 1305 C C . ARG A 1 170 ? -18.96 -1.388 0.784 1 50.78 170 ARG A C 1
ATOM 1307 O O . ARG A 1 170 ? -19.409 -1.241 -0.355 1 50.78 170 ARG A O 1
ATOM 1314 N N . GLY A 1 171 ? -18.127 -0.459 1.224 1 53.35 171 GLY A N 1
ATOM 1315 C CA . GLY A 1 171 ? -18.261 0.88 0.674 1 53.35 171 GLY A CA 1
ATOM 1316 C C . GLY A 1 171 ? -17.037 1.332 -0.099 1 53.35 171 GLY A C 1
ATOM 1317 O O . GLY A 1 171 ? -16.69 2.515 -0.086 1 53.35 171 GLY A O 1
ATOM 1318 N N . CYS A 1 172 ? -16.429 0.358 -0.935 1 59.08 172 CYS A N 1
ATOM 1319 C CA . CYS A 1 172 ? -15.192 0.726 -1.616 1 59.08 172 CYS A CA 1
ATOM 1320 C C . CYS A 1 172 ? -15.485 1.429 -2.936 1 59.08 172 CYS A C 1
ATOM 1322 O O . CYS A 1 172 ? -14.566 1.886 -3.618 1 59.08 172 CYS A O 1
ATOM 1324 N N . ALA A 1 173 ? -16.748 1.606 -3.29 1 58.77 173 ALA A N 1
ATOM 1325 C CA . ALA A 1 173 ? -17.133 2.034 -4.632 1 58.77 173 ALA A CA 1
ATOM 1326 C C . ALA A 1 173 ? -16.499 3.377 -4.983 1 58.77 173 ALA A C 1
ATOM 1328 O O . ALA A 1 173 ? -15.933 3.54 -6.066 1 58.77 173 ALA A O 1
ATOM 1329 N N . PRO A 1 174 ? -16.385 4.281 -4.059 1 59.46 174 PRO A N 1
ATOM 1330 C CA . PRO A 1 174 ? -15.888 5.591 -4.488 1 59.46 174 PRO A CA 1
ATOM 1331 C C . PRO A 1 174 ? -14.38 5.597 -4.734 1 59.46 174 PRO A C 1
ATOM 1333 O O . PRO A 1 174 ? -13.865 6.493 -5.408 1 59.46 174 PRO A O 1
ATOM 1336 N N . VAL A 1 175 ? -13.822 4.466 -4.289 1 71.23 175 VAL A N 1
ATOM 1337 C CA . VAL A 1 175 ? -12.368 4.513 -4.406 1 71.23 175 VAL A CA 1
ATOM 1338 C C . VAL A 1 175 ? -11.885 3.378 -5.306 1 71.23 175 VAL A C 1
ATOM 1340 O O . VAL A 1 175 ? -10.68 3.141 -5.423 1 71.23 175 VAL A O 1
ATOM 1343 N N . GLY A 1 176 ? -12.832 2.831 -5.979 1 76.86 176 GLY A N 1
ATOM 1344 C CA . GLY A 1 176 ? -12.524 1.644 -6.76 1 76.86 176 GLY A CA 1
ATOM 1345 C C . GLY A 1 176 ? -11.499 1.895 -7.849 1 76.86 176 GLY A C 1
ATOM 1346 O O . GLY A 1 176 ? -10.551 1.122 -8.007 1 76.86 176 GLY A O 1
ATOM 1347 N N . GLU A 1 177 ? -11.582 3.032 -8.529 1 81.03 177 GLU A N 1
ATOM 1348 C CA . GLU A 1 177 ? -10.672 3.34 -9.627 1 81.03 177 GLU A CA 1
ATOM 1349 C C . GLU A 1 177 ? -9.257 3.597 -9.116 1 81.03 177 GLU A C 1
ATOM 1351 O O . GLU A 1 177 ? -8.282 3.141 -9.717 1 81.03 177 GLU A O 1
ATOM 1356 N N . ALA A 1 178 ? -9.21 4.321 -8.044 1 85.21 178 ALA A N 1
ATOM 1357 C CA . ALA A 1 178 ? -7.903 4.625 -7.468 1 85.21 178 ALA A CA 1
ATOM 1358 C C . ALA A 1 178 ? -7.218 3.358 -6.965 1 85.21 178 ALA A C 1
ATOM 1360 O O . ALA A 1 178 ? -6.001 3.206 -7.101 1 85.21 178 ALA A O 1
ATOM 1361 N N . VAL A 1 179 ? -8.018 2.505 -6.408 1 85.99 179 VAL A N 1
ATOM 1362 C CA . VAL A 1 179 ? -7.52 1.224 -5.917 1 85.99 179 VAL A CA 1
ATOM 1363 C C . VAL A 1 179 ? -6.977 0.401 -7.083 1 85.99 179 VAL A C 1
ATOM 1365 O O . VAL A 1 179 ? -5.877 -0.152 -7.001 1 85.99 179 VAL A O 1
ATOM 1368 N N . GLN A 1 180 ? -7.692 0.451 -8.136 1 87.68 180 GLN A N 1
ATOM 1369 C CA . GLN A 1 180 ? -7.265 -0.291 -9.317 1 87.68 180 GLN A CA 1
ATOM 1370 C C . GLN A 1 180 ? -5.987 0.3 -9.906 1 87.68 180 GLN A C 1
ATOM 1372 O O . GLN A 1 180 ? -5.053 -0.432 -10.237 1 87.68 180 GLN A O 1
ATOM 1377 N N . ASP A 1 181 ? -5.934 1.576 -9.993 1 87.86 181 ASP A N 1
ATOM 1378 C CA . ASP A 1 181 ? -4.772 2.258 -10.554 1 87.86 181 ASP A CA 1
ATOM 1379 C C . ASP A 1 181 ? -3.515 1.96 -9.741 1 87.86 181 ASP A C 1
ATOM 1381 O O . ASP A 1 181 ? -2.46 1.661 -10.305 1 87.86 181 ASP A O 1
ATOM 1385 N N . ALA A 1 182 ? -3.647 2.054 -8.456 1 91.7 182 ALA A N 1
ATOM 1386 C CA . ALA A 1 182 ? -2.504 1.796 -7.584 1 91.7 182 ALA A CA 1
ATOM 1387 C C . ALA A 1 182 ? -2.045 0.345 -7.696 1 91.7 182 ALA A C 1
ATOM 1389 O O . ALA A 1 182 ? -0.85 0.075 -7.834 1 91.7 182 ALA A O 1
ATOM 1390 N N . ALA A 1 183 ? -3.003 -0.544 -7.691 1 92.36 183 ALA A N 1
ATOM 1391 C CA . ALA A 1 183 ? -2.681 -1.965 -7.791 1 92.36 183 ALA A CA 1
ATOM 1392 C C . ALA A 1 183 ? -1.959 -2.273 -9.1 1 92.36 183 ALA A C 1
ATOM 1394 O O . ALA A 1 183 ? -0.965 -3.003 -9.111 1 92.36 183 ALA A O 1
ATOM 1395 N N . LEU A 1 184 ? -2.43 -1.705 -10.156 1 91.12 184 LEU A N 1
ATOM 1396 C CA . LEU A 1 184 ? -1.879 -2.003 -11.474 1 91.12 184 LEU A CA 1
ATOM 1397 C C . LEU A 1 184 ? -0.505 -1.364 -11.645 1 91.12 184 LEU A C 1
ATOM 1399 O O . LEU A 1 184 ? 0.376 -1.939 -12.288 1 91.12 184 LEU A O 1
ATOM 1403 N N . SER A 1 185 ? -0.276 -0.182 -11.114 1 90.87 185 SER A N 1
ATOM 1404 C CA . SER A 1 185 ? 1.04 0.45 -11.139 1 90.87 185 SER A CA 1
ATOM 1405 C C . SER A 1 185 ? 2.072 -0.393 -10.397 1 90.87 185 SER A C 1
ATOM 1407 O O . SER A 1 185 ? 3.177 -0.612 -10.896 1 90.87 185 SER A O 1
ATOM 1409 N N . LEU A 1 186 ? 1.664 -0.875 -9.288 1 92.82 186 LEU A N 1
ATOM 1410 C CA . LEU A 1 186 ? 2.575 -1.671 -8.473 1 92.82 186 LEU A CA 1
ATOM 1411 C C . LEU A 1 186 ? 2.829 -3.032 -9.112 1 92.82 186 LEU A C 1
ATOM 1413 O O . LEU A 1 186 ? 3.946 -3.551 -9.055 1 92.82 186 LEU A O 1
ATOM 1417 N N . LEU A 1 187 ? 1.745 -3.554 -9.689 1 93.76 187 LEU A N 1
ATOM 1418 C CA . LEU A 1 187 ? 1.9 -4.826 -10.386 1 93.76 187 LEU A CA 1
ATOM 1419 C C . LEU A 1 187 ? 2.889 -4.696 -11.539 1 93.76 187 LEU A C 1
ATOM 1421 O O . LEU A 1 187 ? 3.772 -5.542 -11.704 1 93.76 187 LEU A O 1
ATOM 1425 N N . SER A 1 188 ? 2.759 -3.65 -12.29 1 89.97 188 SER A N 1
ATOM 1426 C CA . SER A 1 188 ? 3.659 -3.4 -13.412 1 89.97 188 SER A CA 1
ATOM 1427 C C . SER A 1 188 ? 5.099 -3.231 -12.939 1 89.97 188 SER A C 1
ATOM 1429 O O . SER A 1 188 ? 6.028 -3.747 -13.564 1 89.97 188 SER A O 1
ATOM 1431 N N . ALA A 1 189 ? 5.292 -2.558 -11.874 1 88.4 189 ALA A N 1
ATOM 1432 C CA . ALA A 1 189 ? 6.629 -2.345 -11.325 1 88.4 189 ALA A CA 1
ATOM 1433 C C . ALA A 1 189 ? 7.229 -3.653 -10.819 1 88.4 189 ALA A C 1
ATOM 1435 O O . ALA A 1 189 ? 8.413 -3.924 -11.032 1 88.4 189 ALA A O 1
ATOM 1436 N N . ALA A 1 190 ? 6.412 -4.406 -10.125 1 90.19 190 ALA A N 1
ATOM 1437 C CA . ALA A 1 190 ? 6.88 -5.694 -9.62 1 90.19 190 ALA A CA 1
ATOM 1438 C C . ALA A 1 190 ? 7.314 -6.607 -10.763 1 90.19 190 ALA A C 1
ATOM 1440 O O . ALA A 1 190 ? 8.304 -7.333 -10.644 1 90.19 190 ALA A O 1
ATOM 1441 N N . ALA A 1 191 ? 6.552 -6.538 -11.813 1 88.5 191 ALA A N 1
ATOM 1442 C CA . ALA A 1 191 ? 6.88 -7.335 -12.993 1 88.5 191 ALA A CA 1
ATOM 1443 C C . ALA A 1 191 ? 8.215 -6.903 -13.592 1 88.5 191 ALA A C 1
ATOM 1445 O O . ALA A 1 191 ? 9.018 -7.743 -14.005 1 88.5 191 ALA A O 1
ATOM 1446 N N . ARG A 1 192 ? 8.458 -5.618 -13.586 1 83.15 192 ARG A N 1
ATOM 1447 C CA . ARG A 1 192 ? 9.684 -5.081 -14.169 1 83.15 192 ARG A CA 1
ATOM 1448 C C . ARG A 1 192 ? 10.893 -5.408 -13.299 1 83.15 192 ARG A C 1
ATOM 1450 O O . ARG A 1 192 ? 11.983 -5.665 -13.814 1 83.15 192 ARG A O 1
ATOM 1457 N N . GLU A 1 193 ? 10.744 -5.26 -12.015 1 80.56 193 GLU A N 1
ATOM 1458 C CA . GLU A 1 193 ? 11.834 -5.592 -11.102 1 80.56 193 GLU A CA 1
ATOM 1459 C C . GLU A 1 193 ? 12.276 -7.042 -11.275 1 80.56 193 GLU A C 1
ATOM 1461 O O . GLU A 1 193 ? 13.451 -7.365 -11.088 1 80.56 193 GLU A O 1
ATOM 1466 N N . GLY A 1 194 ? 11.345 -7.809 -11.478 1 71.62 194 GLY A N 1
ATOM 1467 C CA . GLY A 1 194 ? 11.65 -9.214 -11.693 1 71.62 194 GLY A CA 1
ATOM 1468 C C . GLY A 1 194 ? 12.374 -9.474 -13.001 1 71.62 194 GLY A C 1
ATOM 1469 O O . GLY A 1 194 ? 13.097 -10.464 -13.13 1 71.62 194 GLY A O 1
ATOM 1470 N N . GLU A 1 195 ? 12.12 -8.491 -13.955 1 63.39 195 GLU A N 1
ATOM 1471 C CA . GLU A 1 195 ? 12.792 -8.631 -15.243 1 63.39 195 GLU A CA 1
ATOM 1472 C C . GLU A 1 195 ? 14.268 -8.258 -15.138 1 63.39 195 GLU A C 1
ATOM 1474 O O . GLU A 1 195 ? 15.114 -8.858 -15.805 1 63.39 195 GLU A O 1
ATOM 1479 N N . GLY A 1 196 ? 14.751 -6.919 -14.381 1 51.47 196 GLY A N 1
ATOM 1480 C CA . GLY A 1 196 ? 16.14 -6.515 -14.231 1 51.47 196 GLY A CA 1
ATOM 1481 C C . GLY A 1 196 ? 16.964 -7.499 -13.424 1 51.47 196 GLY A C 1
ATOM 1482 O O . GLY A 1 196 ? 18.192 -7.399 -13.379 1 51.47 196 GLY A O 1
ATOM 1483 N N . GLU A 1 197 ? 16.65 -7.718 -12.242 1 42.86 197 GLU A N 1
ATOM 1484 C CA . GLU A 1 197 ? 17.388 -8.733 -11.496 1 42.86 197 GLU A CA 1
ATOM 1485 C C . GLU A 1 197 ? 17.698 -9.945 -12.37 1 42.86 197 GLU A C 1
ATOM 1487 O O . GLU A 1 197 ? 16.786 -10.592 -12.889 1 42.86 197 GLU A O 1
ATOM 1492 N N . ALA A 1 198 ? 18.801 -9.556 -13.108 1 35.2 198 ALA A N 1
ATOM 1493 C CA . ALA A 1 198 ? 19.28 -10.809 -13.686 1 35.2 198 ALA A CA 1
ATOM 1494 C C . ALA A 1 198 ? 19.01 -11.983 -12.75 1 35.2 198 ALA A C 1
ATOM 1496 O O . ALA A 1 198 ? 19.179 -11.867 -11.534 1 35.2 198 ALA A O 1
ATOM 1497 N N . PRO A 1 199 ? 18.326 -12.807 -13.065 1 32.61 199 PRO A N 1
ATOM 1498 C CA . PRO A 1 199 ? 18.17 -13.928 -12.135 1 32.61 199 PRO A CA 1
ATOM 1499 C C . PRO A 1 199 ? 19.41 -14.158 -11.276 1 32.61 199 PRO A C 1
ATOM 1501 O O . PRO A 1 199 ? 20.488 -14.445 -11.804 1 32.61 199 PRO A O 1
ATOM 1504 N N . ALA A 1 200 ? 19.963 -13.12 -10.495 1 31.4 200 ALA A N 1
ATOM 1505 C CA . ALA A 1 200 ? 21.091 -13.608 -9.706 1 31.4 200 ALA A CA 1
ATOM 1506 C C . ALA A 1 200 ? 20.992 -15.114 -9.48 1 31.4 200 ALA A C 1
ATOM 1508 O O . ALA A 1 200 ? 19.891 -15.664 -9.397 1 31.4 200 ALA A O 1
ATOM 1509 N N . PRO A 1 201 ? 22.119 -15.7 -9.712 1 28.03 201 PRO A N 1
ATOM 1510 C CA . PRO A 1 201 ? 22.087 -17.109 -9.313 1 28.03 201 PRO A CA 1
ATOM 1511 C C . PRO A 1 201 ? 21.54 -17.31 -7.902 1 28.03 201 PRO A C 1
ATOM 1513 O O . PRO A 1 201 ? 22.097 -16.778 -6.938 1 28.03 201 PRO A O 1
ATOM 1516 N N . ARG A 1 202 ? 20.48 -16.771 -7.428 1 31.22 202 ARG A N 1
ATOM 1517 C CA . ARG A 1 202 ? 20.172 -17.279 -6.095 1 31.22 202 ARG A CA 1
ATOM 1518 C C . ARG A 1 202 ? 21.129 -18.4 -5.702 1 31.22 202 ARG A C 1
ATOM 1520 O O . ARG A 1 202 ? 21.494 -19.233 -6.534 1 31.22 202 ARG A O 1
ATOM 1527 N N . ASP A 1 203 ? 22.078 -18.062 -4.821 1 30.18 203 ASP A N 1
ATOM 1528 C CA . ASP A 1 203 ? 22.76 -19.251 -4.318 1 30.18 203 ASP A CA 1
ATOM 1529 C C . ASP A 1 203 ? 21.909 -20.501 -4.528 1 30.18 203 ASP A C 1
ATOM 1531 O O . ASP A 1 203 ? 20.718 -20.509 -4.211 1 30.18 203 ASP A O 1
ATOM 1535 N N . LEU A 1 204 ? 22.148 -21.289 -5.426 1 28.16 204 LEU A N 1
ATOM 1536 C CA . LEU A 1 204 ? 21.914 -22.711 -5.65 1 28.16 204 LEU A CA 1
ATOM 1537 C C . LEU A 1 204 ? 21.724 -23.445 -4.327 1 28.16 204 LEU A C 1
ATOM 1539 O O . LEU A 1 204 ? 21.576 -24.669 -4.307 1 28.16 204 LEU A O 1
ATOM 1543 N N . ASP A 1 205 ? 22.13 -22.829 -3.208 1 28.07 205 ASP A N 1
ATOM 1544 C CA . ASP A 1 205 ? 21.897 -23.632 -2.011 1 28.07 205 ASP A CA 1
ATOM 1545 C C . ASP A 1 205 ? 20.414 -23.657 -1.646 1 28.07 205 ASP A C 1
ATOM 1547 O O . ASP A 1 205 ? 19.902 -24.675 -1.176 1 28.07 205 ASP A O 1
ATOM 1551 N N . ALA A 1 206 ? 19.695 -22.432 -1.614 1 28.63 206 ALA A N 1
ATOM 1552 C CA . ALA A 1 206 ? 18.264 -22.703 -1.716 1 28.63 206 ALA A CA 1
ATOM 1553 C C . ALA A 1 206 ? 17.827 -22.801 -3.175 1 28.63 206 ALA A C 1
ATOM 1555 O O . ALA A 1 206 ? 16.631 -22.881 -3.467 1 28.63 206 ALA A O 1
ATOM 1556 N N . SER A 1 207 ? 18.361 -22.719 -4.286 1 31.2 207 SER A N 1
ATOM 1557 C CA . SER A 1 207 ? 18.643 -23.426 -5.532 1 31.2 207 SER A CA 1
ATOM 1558 C C . SER A 1 207 ? 18.512 -24.935 -5.353 1 31.2 207 SER A C 1
ATOM 1560 O O . SER A 1 207 ? 18.456 -25.679 -6.335 1 31.2 207 SER A O 1
ATOM 1562 N N . HIS A 1 208 ? 18.914 -25.335 -4.435 1 34.99 208 HIS A N 1
ATOM 1563 C CA . HIS A 1 208 ? 18.635 -26.662 -3.896 1 34.99 208 HIS A CA 1
ATOM 1564 C C . HIS A 1 208 ? 17.14 -26.962 -3.918 1 34.99 208 HIS A C 1
ATOM 1566 O O . HIS A 1 208 ? 16.733 -28.089 -4.209 1 34.99 208 HIS A O 1
ATOM 1572 N N . GLY A 1 209 ? 16.433 -25.857 -3.781 1 40.51 209 GLY A N 1
ATOM 1573 C CA . GLY A 1 209 ? 15.022 -26.162 -3.96 1 40.51 209 GLY A CA 1
ATOM 1574 C C . GLY A 1 209 ? 14.568 -26.061 -5.403 1 40.51 209 GLY A C 1
ATOM 1575 O O . GLY A 1 209 ? 13.863 -26.942 -5.901 1 40.51 209 GLY A O 1
ATOM 1576 N N . ALA A 1 210 ? 14.938 -24.928 -6.189 1 44.54 210 ALA A N 1
ATOM 1577 C CA . ALA A 1 210 ? 14.589 -24.948 -7.607 1 44.54 210 ALA A CA 1
ATOM 1578 C C . ALA A 1 210 ? 15.464 -25.937 -8.373 1 44.54 210 ALA A C 1
ATOM 1580 O O . ALA A 1 210 ? 14.975 -26.664 -9.241 1 44.54 210 ALA A O 1
ATOM 1581 N N . GLY A 1 211 ? 16.671 -25.697 -8.076 1 53.06 211 GLY A N 1
ATOM 1582 C CA . GLY A 1 211 ? 17.512 -26.789 -8.541 1 53.06 211 GLY A CA 1
ATOM 1583 C C . GLY A 1 211 ? 17.011 -28.154 -8.108 1 53.06 211 GLY A C 1
ATOM 1584 O O . GLY A 1 211 ? 17.024 -29.103 -8.894 1 53.06 211 GLY A O 1
ATOM 1585 N N . ALA A 1 212 ? 16.514 -27.96 -7.005 1 57.74 212 ALA A N 1
ATOM 1586 C CA . ALA A 1 212 ? 15.905 -29.194 -6.514 1 57.74 212 ALA A CA 1
ATOM 1587 C C . ALA A 1 212 ? 14.608 -29.499 -7.257 1 57.74 212 ALA A C 1
ATOM 1589 O O . ALA A 1 212 ? 14.324 -30.657 -7.574 1 57.74 212 ALA A O 1
ATOM 1590 N N . ARG A 1 213 ? 13.995 -28.552 -7.674 1 65.03 213 ARG A N 1
ATOM 1591 C CA . ARG A 1 213 ? 12.757 -28.752 -8.421 1 65.03 213 ARG A CA 1
ATOM 1592 C C . ARG A 1 213 ? 13.046 -29.172 -9.858 1 65.03 213 ARG A C 1
ATOM 1594 O O . ARG A 1 213 ? 12.363 -30.039 -10.407 1 65.03 213 ARG A O 1
ATOM 1601 N N . ILE A 1 214 ? 13.901 -28.371 -10.403 1 74.03 214 ILE A N 1
ATOM 1602 C CA . ILE A 1 214 ? 14.324 -28.767 -11.742 1 74.03 214 ILE A CA 1
ATOM 1603 C C . ILE A 1 214 ? 14.833 -30.207 -11.717 1 74.03 214 ILE A C 1
ATOM 1605 O O . ILE A 1 214 ? 14.442 -31.025 -12.554 1 74.03 214 ILE A O 1
ATOM 1609 N N . LYS A 1 215 ? 15.56 -30.415 -10.646 1 74.4 215 LYS A N 1
ATOM 1610 C CA . LYS A 1 215 ? 16.072 -31.773 -10.491 1 74.4 215 LYS A CA 1
ATOM 1611 C C . LYS A 1 215 ? 14.937 -32.765 -10.254 1 74.4 215 LYS A C 1
ATOM 1613 O O . LYS A 1 215 ? 14.919 -33.848 -10.843 1 74.4 215 LYS A O 1
ATOM 1618 N N . ARG A 1 216 ? 14.076 -32.302 -9.492 1 72.69 216 ARG A N 1
ATOM 1619 C CA . ARG A 1 216 ? 12.949 -33.181 -9.195 1 72.69 216 ARG A CA 1
ATOM 1620 C C . ARG A 1 216 ? 12.09 -33.407 -10.434 1 72.69 216 ARG A C 1
ATOM 1622 O O . ARG A 1 216 ? 11.642 -34.527 -10.689 1 72.69 216 ARG A O 1
ATOM 1629 N N . PHE A 1 217 ? 11.863 -32.379 -11.12 1 80 217 PHE A N 1
ATOM 1630 C CA . PHE A 1 217 ? 11.103 -32.532 -12.355 1 80 217 PHE A CA 1
ATOM 1631 C C . PHE A 1 217 ? 11.813 -33.481 -13.314 1 80 217 PHE A C 1
ATOM 1633 O O . PHE A 1 217 ? 11.182 -34.357 -13.91 1 80 217 PHE A O 1
ATOM 1640 N N . ILE A 1 218 ? 13.044 -33.163 -13.407 1 83.72 218 ILE A N 1
ATOM 1641 C CA . ILE A 1 218 ? 13.825 -34.025 -14.288 1 83.72 218 ILE A CA 1
ATOM 1642 C C . ILE A 1 218 ? 13.766 -35.466 -13.786 1 83.72 218 ILE A C 1
ATOM 1644 O O . ILE A 1 218 ? 13.505 -36.389 -14.56 1 83.72 218 ILE A O 1
ATOM 1648 N N . ASP A 1 219 ? 13.808 -35.486 -12.437 1 77.86 219 ASP A N 1
ATOM 1649 C CA . ASP A 1 219 ? 13.791 -36.823 -11.851 1 77.86 219 ASP A CA 1
ATOM 1650 C C . ASP A 1 219 ? 12.434 -37.494 -12.053 1 77.86 219 ASP A C 1
ATOM 1652 O O . ASP A 1 219 ? 12.362 -38.699 -12.303 1 77.86 219 ASP A O 1
ATOM 1656 N N . ASP A 1 220 ? 11.509 -36.716 -12.1 1 78.85 220 ASP A N 1
ATOM 1657 C CA . ASP A 1 220 ? 10.148 -37.235 -12.195 1 78.85 220 ASP A CA 1
ATOM 1658 C C . ASP A 1 220 ? 9.775 -37.536 -13.645 1 78.85 220 ASP A C 1
ATOM 1660 O O . ASP A 1 220 ? 8.824 -38.276 -13.906 1 78.85 220 ASP A O 1
ATOM 1664 N N . ASN A 1 221 ? 10.529 -37.027 -14.581 1 83.32 221 ASN A N 1
ATOM 1665 C CA . ASN A 1 221 ? 10.176 -37.19 -15.987 1 83.32 221 ASN A CA 1
ATOM 1666 C C . ASN A 1 221 ? 11.331 -37.78 -16.791 1 83.32 221 ASN A C 1
ATOM 1668 O O . ASN A 1 221 ? 11.428 -37.561 -17.999 1 83.32 221 ASN A O 1
ATOM 1672 N N . LEU A 1 222 ? 12.004 -38.432 -16.154 1 87.11 222 LEU A N 1
ATOM 1673 C CA . LEU A 1 222 ? 13.241 -38.955 -16.723 1 87.11 222 LEU A CA 1
ATOM 1674 C C . LEU A 1 222 ? 12.95 -39.876 -17.903 1 87.11 222 LEU A C 1
ATOM 1676 O O . LEU A 1 222 ? 13.753 -39.972 -18.835 1 87.11 222 LEU A O 1
ATOM 1680 N N . CYS A 1 223 ? 11.76 -40.457 -17.848 1 84.29 223 CYS A N 1
ATOM 1681 C CA . CYS A 1 223 ? 11.43 -41.478 -18.836 1 84.29 223 CYS A CA 1
ATOM 1682 C C . CYS A 1 223 ? 10.876 -40.847 -20.108 1 84.29 223 CYS A C 1
ATOM 1684 O O . CYS A 1 223 ? 10.692 -41.531 -21.116 1 84.29 223 CYS A O 1
ATOM 1686 N N . ASP A 1 224 ? 10.693 -39.608 -20.115 1 86.03 224 ASP A N 1
ATOM 1687 C CA . ASP A 1 224 ? 10.191 -38.891 -21.283 1 86.03 224 ASP A CA 1
ATOM 1688 C C . ASP A 1 224 ? 11.296 -38.682 -22.317 1 86.03 224 ASP A C 1
ATOM 1690 O O . ASP A 1 224 ? 12.251 -37.941 -22.072 1 86.03 224 ASP A O 1
ATOM 1694 N N . PRO A 1 225 ? 11.146 -39.294 -23.405 1 83.72 225 PRO A N 1
ATOM 1695 C CA . PRO A 1 225 ? 12.194 -39.186 -24.422 1 83.72 225 PRO A CA 1
ATOM 1696 C C . PRO A 1 225 ? 12.347 -37.766 -24.962 1 83.72 225 PRO A C 1
ATOM 1698 O O . PRO A 1 225 ? 13.395 -37.421 -25.515 1 83.72 225 PRO A O 1
ATOM 1701 N N . GLU A 1 226 ? 11.444 -36.956 -24.74 1 82.2 226 GLU A N 1
ATOM 1702 C CA . GLU A 1 226 ? 11.464 -35.6 -25.28 1 82.2 226 GLU A CA 1
ATOM 1703 C C . GLU A 1 226 ? 11.883 -34.589 -24.217 1 82.2 226 GLU A C 1
ATOM 1705 O O . GLU A 1 226 ? 11.805 -33.379 -24.438 1 82.2 226 GLU A O 1
ATOM 1710 N N . LEU A 1 227 ? 12.373 -35.132 -23.12 1 86.6 227 LEU A N 1
ATOM 1711 C CA . LEU A 1 227 ? 12.822 -34.243 -22.054 1 86.6 227 LEU A CA 1
ATOM 1712 C C . LEU A 1 227 ? 14.02 -33.415 -22.506 1 86.6 227 LEU A C 1
ATOM 1714 O O . LEU A 1 227 ? 15.052 -33.968 -22.893 1 86.6 227 LEU A O 1
ATOM 1718 N N . SER A 1 228 ? 13.894 -32.118 -22.598 1 81.69 228 SER A N 1
ATOM 1719 C CA . SER A 1 228 ? 14.888 -31.158 -23.065 1 81.69 228 SER A CA 1
ATOM 1720 C C . SER A 1 228 ? 14.934 -29.927 -22.166 1 81.69 228 SER A C 1
ATOM 1722 O O . SER A 1 228 ? 14.085 -29.762 -21.287 1 81.69 228 SER A O 1
ATOM 1724 N N . VAL A 1 229 ? 16.025 -29.339 -22.344 1 81.89 229 VAL A N 1
ATOM 1725 C CA . VAL A 1 229 ? 16.128 -28.071 -21.629 1 81.89 229 VAL A CA 1
ATOM 1726 C C . VAL A 1 229 ? 14.883 -27.227 -21.892 1 81.89 229 VAL A C 1
ATOM 1728 O O . VAL A 1 229 ? 14.338 -26.611 -20.973 1 81.89 229 VAL A O 1
ATOM 1731 N N . GLY A 1 230 ? 14.53 -27.341 -23.089 1 78.9 230 GLY A N 1
ATOM 1732 C CA . GLY A 1 230 ? 13.332 -26.611 -23.47 1 78.9 230 GLY A CA 1
ATOM 1733 C C . GLY A 1 230 ? 12.08 -27.114 -22.776 1 78.9 230 GLY A C 1
ATOM 1734 O O . GLY A 1 230 ? 11.26 -26.32 -22.311 1 78.9 230 GLY A O 1
ATOM 1735 N N . ARG A 1 231 ? 11.892 -28.419 -22.743 1 80.72 231 ARG A N 1
ATOM 1736 C CA . ARG A 1 231 ? 10.756 -29.046 -22.075 1 80.72 231 ARG A CA 1
ATOM 1737 C C . ARG A 1 231 ? 10.766 -28.745 -20.58 1 80.72 231 ARG A C 1
ATOM 1739 O O . ARG A 1 231 ? 9.718 -28.477 -19.989 1 80.72 231 ARG A O 1
ATOM 1746 N N . VAL A 1 232 ? 11.898 -28.821 -19.933 1 79.17 232 VAL A N 1
ATOM 1747 C CA . VAL A 1 232 ? 12.061 -28.516 -18.516 1 79.17 232 VAL A CA 1
ATOM 1748 C C . VAL A 1 232 ? 11.71 -27.052 -18.259 1 79.17 232 VAL A C 1
ATOM 1750 O O . VAL A 1 232 ? 10.961 -26.74 -17.33 1 79.17 232 VAL A O 1
ATOM 1753 N N . ALA A 1 233 ? 12.378 -26.38 -19.085 1 76.49 233 ALA A N 1
ATOM 1754 C CA . ALA A 1 233 ? 12.131 -24.944 -18.987 1 76.49 233 ALA A CA 1
ATOM 1755 C C . ALA A 1 233 ? 10.646 -24.63 -19.141 1 76.49 233 ALA A C 1
ATOM 1757 O O . ALA A 1 233 ? 10.079 -23.877 -18.346 1 76.49 233 ALA A O 1
ATOM 1758 N N . GLY A 1 234 ? 10.143 -25.316 -20.18 1 70.96 234 GLY A N 1
ATOM 1759 C CA . GLY A 1 234 ? 8.723 -25.146 -20.446 1 70.96 234 GLY A CA 1
ATOM 1760 C C . GLY A 1 234 ? 7.841 -25.638 -19.314 1 70.96 234 GLY A C 1
ATOM 1761 O O . GLY A 1 234 ? 6.876 -24.97 -18.936 1 70.96 234 GLY A O 1
ATOM 1762 N N . ALA A 1 235 ? 8.145 -26.688 -18.732 1 66.6 235 ALA A N 1
ATOM 1763 C CA . ALA A 1 235 ? 7.361 -27.354 -17.695 1 66.6 235 ALA A CA 1
ATOM 1764 C C . ALA A 1 235 ? 7.433 -26.59 -16.376 1 66.6 235 ALA A C 1
ATOM 1766 O O . ALA A 1 235 ? 6.47 -26.575 -15.606 1 66.6 235 ALA A O 1
ATOM 1767 N N . LEU A 1 236 ? 8.568 -25.915 -16.203 1 65.93 236 LEU A N 1
ATOM 1768 C CA . LEU A 1 236 ? 8.822 -25.303 -14.904 1 65.93 236 LEU A CA 1
ATOM 1769 C C . LEU A 1 236 ? 8.71 -23.784 -14.987 1 65.93 236 LEU A C 1
ATOM 1771 O O . LEU A 1 236 ? 8.922 -23.086 -13.993 1 65.93 236 LEU A O 1
ATOM 1775 N N . GLY A 1 237 ? 8.486 -23.421 -16.332 1 62.83 237 GLY A N 1
ATOM 1776 C CA . GLY A 1 237 ? 8.255 -22.001 -16.551 1 62.83 237 GLY A CA 1
ATOM 1777 C C . GLY A 1 237 ? 9.509 -21.162 -16.392 1 62.83 237 GLY A C 1
ATOM 1778 O O . GLY A 1 237 ? 9.459 -20.062 -15.837 1 62.83 237 GLY A O 1
ATOM 1779 N N . VAL A 1 238 ? 10.531 -21.652 -16.646 1 64.85 238 VAL A N 1
ATOM 1780 C CA . VAL A 1 238 ? 11.82 -20.971 -16.609 1 64.85 238 VAL A CA 1
ATOM 1781 C C . VAL A 1 238 ? 12.431 -20.943 -18.009 1 64.85 238 VAL A C 1
ATOM 1783 O O . VAL A 1 238 ? 11.933 -21.604 -18.923 1 64.85 238 VAL A O 1
ATOM 1786 N N . SER A 1 239 ? 13.515 -20.206 -18.235 1 65.42 239 SER A N 1
ATOM 1787 C CA . SER A 1 239 ? 14.185 -20.176 -19.531 1 65.42 239 SER A CA 1
ATOM 1788 C C . SER A 1 239 ? 15.177 -21.327 -19.667 1 65.42 239 SER A C 1
ATOM 1790 O O . SER A 1 239 ? 15.727 -21.8 -18.67 1 65.42 239 SER A O 1
ATOM 1792 N N . PRO A 1 240 ? 15.253 -21.637 -20.884 1 74.63 240 PRO A N 1
ATOM 1793 C CA . PRO A 1 240 ? 16.304 -22.633 -21.107 1 74.63 240 PRO A CA 1
ATOM 1794 C C . PRO A 1 240 ? 17.672 -22.167 -20.616 1 74.63 240 PRO A C 1
ATOM 1796 O O . PRO A 1 240 ? 18.465 -22.975 -20.127 1 74.63 240 PRO A O 1
ATOM 1799 N N . ARG A 1 241 ? 17.866 -20.913 -20.687 1 72.17 241 ARG A N 1
ATOM 1800 C CA . ARG A 1 241 ? 19.14 -20.38 -20.216 1 72.17 241 ARG A CA 1
ATOM 1801 C C . ARG A 1 241 ? 19.264 -20.515 -18.702 1 72.17 241 ARG A C 1
ATOM 1803 O O . ARG A 1 241 ? 20.338 -20.836 -18.188 1 72.17 241 ARG A O 1
ATOM 1810 N N . TYR A 1 242 ? 18.273 -20.496 -18.054 1 69.34 242 TYR A N 1
ATOM 1811 C CA . TYR A 1 242 ? 18.273 -20.669 -16.606 1 69.34 242 TYR A CA 1
ATOM 1812 C C . TYR A 1 242 ? 18.542 -22.122 -16.23 1 69.34 242 TYR A C 1
ATOM 1814 O O . TYR A 1 242 ? 19.312 -22.398 -15.307 1 69.34 242 TYR A O 1
ATOM 1822 N N . VAL A 1 243 ? 17.742 -22.878 -16.869 1 77.22 243 VAL A N 1
ATOM 1823 C CA . VAL A 1 243 ? 17.994 -24.297 -16.643 1 77.22 243 VAL A CA 1
ATOM 1824 C C . VAL A 1 243 ? 19.476 -24.599 -16.855 1 77.22 243 VAL A C 1
ATOM 1826 O O . VAL A 1 243 ? 20.098 -25.286 -16.042 1 77.22 243 VAL A O 1
ATOM 1829 N N . GLN A 1 244 ? 19.976 -23.919 -17.808 1 77.45 244 GLN A N 1
ATOM 1830 C CA . GLN A 1 244 ? 21.387 -24.127 -18.115 1 77.45 244 GLN A CA 1
ATOM 1831 C C . GLN A 1 244 ? 22.28 -23.536 -17.028 1 77.45 244 GLN A C 1
ATOM 1833 O O . GLN A 1 244 ? 23.265 -24.155 -16.622 1 77.45 244 GLN A O 1
ATOM 1838 N N . MET A 1 245 ? 21.899 -22.572 -16.526 1 76.3 245 MET A N 1
ATOM 1839 C CA . MET A 1 245 ? 22.684 -21.88 -15.508 1 76.3 245 MET A CA 1
ATOM 1840 C C . MET A 1 245 ? 22.691 -22.663 -14.2 1 76.3 245 MET A C 1
ATOM 1842 O O . MET A 1 245 ? 23.719 -22.744 -13.525 1 76.3 245 MET A O 1
ATOM 1846 N N . VAL A 1 246 ? 21.496 -23.138 -13.867 1 72.12 246 VAL A N 1
ATOM 1847 C CA . VAL A 1 246 ? 21.377 -23.938 -12.653 1 72.12 246 VAL A CA 1
ATOM 1848 C C . VAL A 1 246 ? 22.38 -25.089 -12.691 1 72.12 246 VAL A C 1
ATOM 1850 O O . VAL A 1 246 ? 23.078 -25.345 -11.706 1 72.12 246 VAL A O 1
ATOM 1853 N N . PHE A 1 247 ? 22.428 -25.654 -13.808 1 77.85 247 PHE A N 1
ATOM 1854 C CA . PHE A 1 247 ? 23.2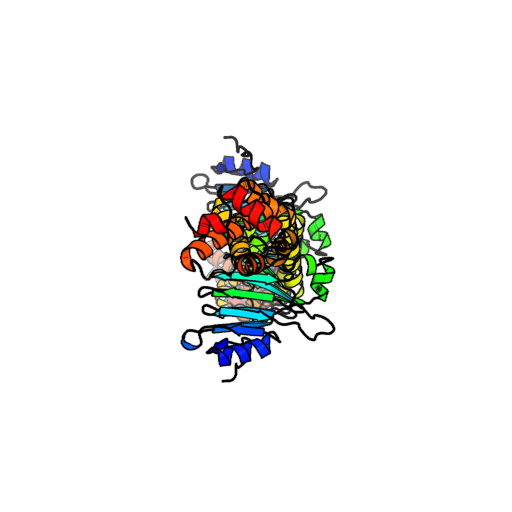88 -26.825 -13.917 1 77.85 247 PHE A CA 1
ATOM 1855 C C . PHE A 1 247 ? 24.737 -26.414 -14.152 1 77.85 247 PHE A C 1
ATOM 1857 O O . PHE A 1 247 ? 25.662 -27.138 -13.779 1 77.85 247 PHE A O 1
ATOM 1864 N N . ALA A 1 248 ? 24.827 -25.173 -14.606 1 74.73 248 ALA A N 1
ATOM 1865 C CA . ALA A 1 248 ? 26.186 -24.65 -14.721 1 74.73 248 ALA A CA 1
ATOM 1866 C C . ALA A 1 248 ? 26.8 -24.415 -13.344 1 74.73 248 ALA A C 1
ATOM 1868 O O . ALA A 1 248 ? 27.98 -24.703 -13.126 1 74.73 248 ALA A O 1
ATOM 1869 N N . GLY A 1 249 ? 26.005 -24.129 -12.525 1 67.39 249 GLY A N 1
ATOM 1870 C CA . GLY A 1 249 ? 26.426 -23.933 -11.147 1 67.39 249 GLY A CA 1
ATOM 1871 C C . GLY A 1 249 ? 26.839 -25.222 -10.46 1 67.39 249 GLY A C 1
ATOM 1872 O O . GLY A 1 249 ? 27.583 -25.197 -9.478 1 67.39 249 GLY A O 1
ATOM 1873 N N . MET A 1 250 ? 26.286 -26.186 -10.983 1 66.08 250 MET A N 1
ATOM 1874 C CA . MET A 1 250 ? 26.64 -27.506 -10.469 1 66.08 250 MET A CA 1
ATOM 1875 C C . MET A 1 250 ? 27.722 -28.152 -11.328 1 66.08 250 MET A C 1
ATOM 1877 O O . MET A 1 250 ? 27.966 -29.356 -11.224 1 66.08 250 MET A O 1
ATOM 1881 N N . ALA A 1 251 ? 28.179 -27.331 -12.238 1 72.81 251 ALA A N 1
ATOM 1882 C CA . ALA A 1 251 ? 29.271 -27.737 -13.12 1 72.81 251 ALA A CA 1
ATOM 1883 C C . ALA A 1 251 ? 28.828 -28.853 -14.062 1 72.81 251 ALA A C 1
ATOM 1885 O O . ALA A 1 251 ? 29.599 -29.77 -14.353 1 72.81 251 ALA A O 1
ATOM 1886 N N . THR A 1 252 ? 27.548 -28.86 -14.41 1 78.88 252 THR A N 1
ATOM 1887 C CA . THR A 1 252 ? 26.998 -29.827 -15.353 1 78.88 252 THR A CA 1
ATOM 1888 C C . THR A 1 252 ? 26 -29.158 -16.294 1 78.88 252 THR A C 1
ATOM 1890 O O . THR A 1 252 ? 25.788 -27.946 -16.223 1 78.88 252 THR A O 1
ATOM 1893 N N . THR A 1 253 ? 25.552 -29.795 -17.199 1 81.76 253 THR A N 1
ATOM 1894 C CA . THR A 1 253 ? 24.483 -29.334 -18.077 1 81.76 253 THR A CA 1
ATOM 1895 C C . THR A 1 253 ? 23.196 -30.111 -17.818 1 81.76 253 THR A C 1
ATOM 1897 O O . THR A 1 253 ? 23.236 -31.241 -17.327 1 81.76 253 THR A O 1
ATOM 1900 N N . PRO A 1 254 ? 22.078 -29.608 -18.215 1 84.36 254 PRO A N 1
ATOM 1901 C CA . PRO A 1 254 ? 20.82 -30.335 -18.025 1 84.36 254 PRO A CA 1
ATOM 1902 C C . PRO A 1 254 ? 20.804 -31.683 -18.741 1 84.36 254 PRO A C 1
ATOM 1904 O O . PRO A 1 254 ? 20.352 -32.682 -18.175 1 84.36 254 PRO A O 1
ATOM 1907 N N . LEU A 1 255 ? 21.333 -31.586 -19.837 1 84.9 255 LEU A N 1
ATOM 1908 C CA . LEU A 1 255 ? 21.333 -32.813 -20.625 1 84.9 255 LEU A CA 1
ATOM 1909 C C . LEU A 1 255 ? 22.25 -33.86 -20.002 1 84.9 255 LEU A C 1
ATOM 1911 O O . LEU A 1 255 ? 21.912 -35.045 -19.964 1 84.9 255 LEU A O 1
ATOM 1915 N N . ALA A 1 256 ? 23.388 -33.366 -19.479 1 85.24 256 ALA A N 1
ATOM 1916 C CA . ALA A 1 256 ? 24.305 -34.28 -18.805 1 85.24 256 ALA A CA 1
ATOM 1917 C C . ALA A 1 256 ? 23.692 -34.823 -17.517 1 85.24 256 ALA A C 1
ATOM 1919 O O . ALA A 1 256 ? 23.849 -36.003 -17.196 1 85.24 256 ALA A O 1
ATOM 1920 N N . TYR A 1 257 ? 22.991 -33.992 -16.887 1 86.53 257 TYR A N 1
ATOM 1921 C CA . TYR A 1 257 ? 22.306 -34.392 -15.663 1 86.53 257 TYR A CA 1
ATOM 1922 C C . TYR A 1 257 ? 21.231 -35.433 -15.954 1 86.53 257 TYR A C 1
ATOM 1924 O O . TYR A 1 257 ? 21.142 -36.451 -15.264 1 86.53 257 TYR A O 1
ATOM 1932 N N . ILE A 1 258 ? 20.422 -35.249 -16.953 1 88.6 258 ILE A N 1
ATOM 1933 C CA . ILE A 1 258 ? 19.355 -36.16 -17.351 1 88.6 258 ILE A CA 1
ATOM 1934 C C . ILE A 1 258 ? 19.949 -37.514 -17.735 1 88.6 258 ILE A C 1
ATOM 1936 O O . ILE A 1 258 ? 19.467 -38.558 -17.292 1 88.6 258 ILE A O 1
ATOM 1940 N N . ARG A 1 259 ? 20.972 -37.362 -18.494 1 87.2 259 ARG A N 1
ATOM 1941 C CA . ARG A 1 259 ? 21.634 -38.587 -18.93 1 87.2 259 ARG A CA 1
ATOM 1942 C C . ARG A 1 259 ? 22.176 -39.371 -17.74 1 87.2 259 ARG A C 1
ATOM 1944 O O . ARG A 1 259 ? 21.997 -40.588 -17.657 1 87.2 259 ARG A O 1
ATOM 1951 N N . ARG A 1 260 ? 22.799 -38.628 -16.815 1 86.05 260 ARG A N 1
ATOM 1952 C CA . ARG A 1 260 ? 23.352 -39.266 -15.625 1 86.05 260 ARG A CA 1
ATOM 1953 C C . ARG A 1 260 ? 22.256 -39.938 -14.804 1 86.05 260 ARG A C 1
ATOM 1955 O O . ARG A 1 260 ? 22.405 -41.085 -14.38 1 86.05 260 ARG A O 1
ATOM 1962 N N . LYS A 1 261 ? 21.211 -39.307 -14.693 1 88.11 261 LYS A N 1
ATOM 1963 C CA . LYS A 1 261 ? 20.114 -39.825 -13.881 1 88.11 261 LYS A CA 1
ATOM 1964 C C . LYS A 1 261 ? 19.465 -41.038 -14.541 1 88.11 261 LYS A C 1
ATOM 1966 O O . LYS A 1 261 ? 19.098 -41.999 -13.861 1 88.11 261 LYS A O 1
ATOM 1971 N N . ARG A 1 262 ? 19.293 -40.914 -15.807 1 89.27 262 ARG A N 1
ATOM 1972 C CA . ARG A 1 262 ? 18.757 -42.054 -16.544 1 89.27 262 ARG A CA 1
ATOM 1973 C C . ARG A 1 262 ? 19.665 -43.271 -16.407 1 89.27 262 ARG A C 1
ATOM 1975 O O . ARG A 1 262 ? 19.186 -44.389 -16.204 1 89.27 262 ARG A O 1
ATOM 1982 N N . LEU A 1 263 ? 20.961 -43.004 -16.457 1 88.72 263 LEU A N 1
ATOM 1983 C CA . LEU A 1 263 ? 21.933 -44.085 -16.341 1 88.72 263 LEU A CA 1
ATOM 1984 C C . LEU A 1 263 ? 21.939 -44.663 -14.93 1 88.72 263 LEU A C 1
ATOM 1986 O O . LEU A 1 263 ? 22.041 -45.878 -14.752 1 88.72 263 LEU A O 1
ATOM 1990 N N . GLU A 1 264 ? 21.775 -43.76 -13.975 1 85.44 264 GLU A N 1
ATOM 1991 C CA . GLU A 1 264 ? 21.708 -44.212 -12.588 1 85.44 264 GLU A CA 1
ATOM 1992 C C . GLU A 1 264 ? 20.488 -45.098 -12.354 1 85.44 264 GLU A C 1
ATOM 1994 O O . GLU A 1 264 ? 20.577 -46.115 -11.663 1 85.44 264 GLU A O 1
ATOM 1999 N N . ARG A 1 265 ? 19.446 -44.771 -12.929 1 85.86 265 ARG A N 1
ATOM 2000 C CA . ARG A 1 265 ? 18.218 -45.549 -12.796 1 85.86 265 ARG A CA 1
ATOM 2001 C C . ARG A 1 265 ? 18.333 -46.882 -13.528 1 85.86 265 ARG A C 1
ATOM 2003 O O . ARG A 1 265 ? 17.835 -47.903 -13.05 1 85.86 265 ARG A O 1
ATOM 2010 N N . ALA A 1 266 ? 18.873 -46.752 -14.632 1 87.29 266 ALA A N 1
ATOM 2011 C CA . ALA A 1 266 ? 19.114 -47.981 -15.383 1 87.29 266 ALA A CA 1
ATOM 2012 C C . ALA A 1 266 ? 19.968 -48.957 -14.578 1 87.29 266 ALA A C 1
ATOM 2014 O O . ALA A 1 266 ? 19.656 -50.148 -14.504 1 87.29 266 ALA A O 1
ATOM 2015 N N . ALA A 1 267 ? 20.953 -48.388 -13.931 1 83.36 267 ALA A N 1
ATOM 2016 C CA . ALA A 1 267 ? 21.845 -49.219 -13.126 1 83.36 267 ALA A CA 1
ATOM 2017 C C . ALA A 1 267 ? 21.098 -49.85 -11.954 1 83.36 267 ALA A C 1
ATOM 2019 O O . ALA A 1 267 ? 21.285 -51.031 -11.655 1 83.36 267 ALA A O 1
ATOM 2020 N N . ARG A 1 268 ? 20.273 -49.1 -11.419 1 83.47 268 ARG A N 1
ATOM 2021 C CA . ARG A 1 268 ? 19.477 -49.596 -10.301 1 83.47 268 ARG A CA 1
ATOM 2022 C C . ARG A 1 268 ? 18.54 -50.713 -10.749 1 83.47 268 ARG A C 1
ATOM 2024 O O . ARG A 1 268 ? 18.403 -51.728 -10.063 1 83.47 268 ARG A O 1
ATOM 2031 N N . ALA A 1 269 ? 17.939 -50.521 -11.861 1 82.42 269 ALA A N 1
ATOM 2032 C CA . ALA A 1 269 ? 17.01 -51.508 -12.404 1 82.42 269 ALA A CA 1
ATOM 2033 C C . ALA A 1 269 ? 17.735 -52.799 -12.775 1 82.42 269 ALA A C 1
ATOM 2035 O O . ALA A 1 269 ? 17.227 -53.896 -12.531 1 82.42 269 ALA A O 1
ATOM 2036 N N . LEU A 1 270 ? 18.853 -52.555 -13.315 1 83.6 270 LEU A N 1
ATOM 2037 C CA . LEU A 1 270 ? 19.639 -53.715 -13.723 1 83.6 270 LEU A CA 1
ATOM 2038 C C . LEU A 1 270 ? 20.115 -54.504 -12.508 1 83.6 270 LEU A C 1
ATOM 2040 O O . LEU A 1 270 ? 20.216 -55.732 -12.561 1 83.6 270 LEU A O 1
ATOM 2044 N N . ARG A 1 271 ? 20.274 -53.703 -11.423 1 77.68 271 ARG A N 1
ATOM 2045 C CA . ARG A 1 271 ? 20.7 -54.364 -10.194 1 77.68 271 ARG A CA 1
ATOM 2046 C C . ARG A 1 271 ? 19.525 -55.05 -9.505 1 77.68 271 ARG A C 1
ATOM 2048 O O . ARG A 1 271 ? 19.667 -56.155 -8.978 1 77.68 271 ARG A O 1
ATOM 2055 N N . GLU A 1 272 ? 18.445 -54.409 -9.523 1 75.95 272 GLU A N 1
ATOM 2056 C CA . GLU A 1 272 ? 17.297 -54.875 -8.75 1 75.95 272 GLU A CA 1
ATOM 2057 C C . GLU A 1 272 ? 16.531 -55.96 -9.501 1 75.95 272 GLU A C 1
ATOM 2059 O O . GLU A 1 272 ? 16.065 -56.929 -8.898 1 75.95 272 GLU A O 1
ATOM 2064 N N . ASP A 1 273 ? 16.201 -55.752 -10.768 1 68.44 273 ASP A N 1
ATOM 2065 C CA . ASP A 1 273 ? 15.345 -56.659 -11.527 1 68.44 273 ASP A CA 1
ATOM 2066 C C . ASP A 1 273 ? 16.156 -57.802 -12.133 1 68.44 273 ASP A C 1
ATOM 2068 O O . ASP A 1 273 ? 15.589 -58.765 -12.654 1 68.44 273 ASP A O 1
ATOM 2072 N N . GLY A 1 274 ? 17.437 -57.735 -11.96 1 63.33 274 GLY A N 1
ATOM 2073 C CA . GLY A 1 274 ? 18.326 -58.824 -12.329 1 63.33 274 GLY A CA 1
ATOM 2074 C C . GLY A 1 274 ? 18.227 -59.204 -13.794 1 63.33 274 GLY A C 1
ATOM 2075 O O . GLY A 1 274 ? 18.105 -58.335 -14.66 1 63.33 274 GLY A O 1
ATOM 2076 N N . VAL A 1 275 ? 18.177 -60.536 -14.136 1 60.17 275 VAL A N 1
ATOM 2077 C CA . VAL A 1 275 ? 18.264 -61.238 -15.413 1 60.17 275 VAL A CA 1
ATOM 2078 C C . VAL A 1 275 ? 16.992 -60.996 -16.223 1 60.17 275 VAL A C 1
ATOM 2080 O O . VAL A 1 275 ? 17.025 -60.994 -17.456 1 60.17 275 VAL A O 1
ATOM 2083 N N . GLY A 1 276 ? 15.962 -60.644 -15.73 1 65 276 GLY A N 1
ATOM 2084 C CA . GLY A 1 276 ? 14.691 -60.534 -16.429 1 65 276 GLY A CA 1
ATOM 2085 C C . GLY A 1 276 ? 14.472 -59.172 -17.057 1 65 276 GLY A C 1
ATOM 2086 O O . GLY A 1 276 ? 13.524 -58.98 -17.822 1 65 276 GLY A O 1
ATOM 2087 N N . CYS A 1 277 ? 15.322 -58.291 -16.942 1 71.1 277 CYS A N 1
ATOM 2088 C CA . CYS A 1 277 ? 15.09 -56.951 -17.47 1 71.1 277 CYS A CA 1
ATOM 2089 C C . CYS A 1 277 ? 15.568 -56.843 -18.913 1 71.1 277 CYS A C 1
ATOM 2091 O O . CYS A 1 277 ? 16.73 -57.126 -19.209 1 71.1 277 CYS A O 1
ATOM 2093 N N . ASN A 1 278 ? 14.724 -56.712 -19.902 1 82.16 278 ASN A N 1
ATOM 2094 C CA . ASN A 1 278 ? 15.071 -56.449 -21.294 1 82.16 278 ASN A CA 1
ATOM 2095 C C . ASN A 1 278 ? 15.735 -55.086 -21.459 1 82.16 278 ASN A C 1
ATOM 2097 O O . ASN A 1 278 ? 15.126 -54.054 -21.17 1 82.16 278 ASN A O 1
ATOM 2101 N N . ILE A 1 279 ? 17.013 -55.159 -21.783 1 84.61 279 ILE A N 1
ATOM 2102 C CA . ILE A 1 279 ? 17.83 -53.955 -21.88 1 84.61 279 ILE A CA 1
ATOM 2103 C C . ILE A 1 279 ? 17.2 -52.982 -22.874 1 84.61 279 ILE A C 1
ATOM 2105 O O . ILE A 1 279 ? 17.239 -51.766 -22.672 1 84.61 279 ILE A O 1
ATOM 2109 N N . THR A 1 280 ? 16.655 -53.554 -23.94 1 83.51 280 THR A N 1
ATOM 2110 C CA . THR A 1 280 ? 15.995 -52.709 -24.929 1 83.51 280 THR A CA 1
ATOM 2111 C C . THR A 1 280 ? 14.811 -51.973 -24.307 1 83.51 280 THR A C 1
ATOM 2113 O O . THR A 1 280 ? 14.669 -50.76 -24.478 1 83.51 280 THR A O 1
ATOM 2116 N N . ASP A 1 281 ? 14.058 -52.7 -23.55 1 85.55 281 ASP A N 1
ATOM 2117 C CA . ASP A 1 281 ? 12.889 -52.114 -22.9 1 85.55 281 ASP A CA 1
ATOM 2118 C C . ASP A 1 281 ? 13.303 -51.095 -21.841 1 85.55 281 ASP A C 1
ATOM 2120 O O . ASP A 1 281 ? 12.671 -50.046 -21.7 1 85.55 281 ASP A O 1
ATOM 2124 N N . LEU A 1 282 ? 14.28 -51.431 -21.145 1 87.83 282 LEU A N 1
ATOM 2125 C CA . LEU A 1 282 ? 14.796 -50.537 -20.115 1 87.83 282 LEU A CA 1
ATOM 2126 C C . LEU A 1 282 ? 15.28 -49.226 -20.726 1 87.83 282 LEU A C 1
ATOM 2128 O O . LEU A 1 282 ? 14.973 -48.147 -20.214 1 87.83 282 LEU A O 1
ATOM 2132 N N . SER A 1 283 ? 16.052 -49.395 -21.81 1 88.68 283 SER A N 1
ATOM 2133 C CA . SER A 1 283 ? 16.588 -48.221 -22.491 1 88.68 283 SER A CA 1
ATOM 2134 C C . SER A 1 283 ? 15.47 -47.301 -22.971 1 88.68 283 SER A C 1
ATOM 2136 O O . SER A 1 283 ? 15.498 -46.096 -22.716 1 88.68 283 SER A O 1
ATOM 2138 N N . PHE A 1 284 ? 14.503 -47.872 -23.656 1 83.97 284 PHE A N 1
ATOM 2139 C CA . PHE A 1 284 ? 13.401 -47.08 -24.189 1 83.97 284 PHE A CA 1
ATOM 2140 C C . PHE A 1 284 ? 12.508 -46.568 -23.064 1 83.97 284 PHE A C 1
ATOM 2142 O O . PHE A 1 284 ? 12.003 -45.446 -23.127 1 83.97 284 PHE A O 1
ATOM 2149 N N . GLY A 1 285 ? 12.378 -47.264 -21.993 1 87.63 285 GLY A N 1
ATOM 2150 C CA . GLY A 1 285 ? 11.591 -46.873 -20.834 1 87.63 285 GLY A CA 1
ATOM 2151 C C . GLY A 1 285 ? 12.188 -45.703 -20.075 1 87.63 285 GLY A C 1
ATOM 2152 O O . GLY A 1 285 ? 11.472 -44.976 -19.383 1 87.63 285 GLY A O 1
ATOM 2153 N N . LEU A 1 286 ? 13.467 -45.518 -20.29 1 88.82 286 LEU A N 1
ATOM 2154 C CA . LEU A 1 286 ? 14.163 -44.458 -19.57 1 88.82 286 LEU A CA 1
ATOM 2155 C C . LEU A 1 286 ? 14.394 -43.25 -20.472 1 88.82 286 LEU A C 1
ATOM 2157 O O . LEU A 1 286 ? 15.086 -42.305 -20.086 1 88.82 286 LEU A O 1
ATOM 2161 N N . GLY A 1 287 ? 13.83 -43.353 -21.728 1 87.43 287 GLY A N 1
ATOM 2162 C CA . GLY A 1 287 ? 13.789 -42.169 -22.57 1 87.43 287 GLY A CA 1
ATOM 2163 C C . GLY A 1 287 ? 14.898 -42.134 -23.605 1 87.43 287 GLY A C 1
ATOM 2164 O O . GLY A 1 287 ? 15.084 -41.126 -24.289 1 87.43 287 GLY A O 1
ATOM 2165 N N . PHE A 1 288 ? 15.615 -43.206 -23.787 1 88.49 288 PHE A N 1
ATOM 2166 C CA . PHE A 1 288 ? 16.594 -43.271 -24.865 1 88.49 288 PHE A CA 1
ATOM 2167 C C . PHE A 1 288 ? 15.925 -43.64 -26.183 1 88.49 288 PHE A C 1
ATOM 2169 O O . PHE A 1 288 ? 15.023 -44.48 -26.214 1 88.49 288 PHE A O 1
ATOM 2176 N N . ASN A 1 289 ? 16.326 -42.986 -27.2 1 80.77 289 ASN A N 1
ATOM 2177 C CA . ASN A 1 289 ? 15.699 -43.219 -28.496 1 80.77 289 ASN A CA 1
ATOM 2178 C C . ASN A 1 289 ? 16.478 -44.241 -29.32 1 80.77 289 ASN A C 1
ATOM 2180 O O . ASN A 1 289 ? 16.045 -44.629 -30.406 1 80.77 289 ASN A O 1
ATOM 2184 N N . ASP A 1 290 ? 17.64 -44.6 -28.802 1 85.29 290 ASP A N 1
ATOM 2185 C CA . ASP A 1 290 ? 18.525 -45.501 -29.533 1 85.29 290 ASP A CA 1
ATOM 2186 C C . ASP A 1 290 ? 19.312 -46.394 -28.577 1 85.29 290 ASP A C 1
ATOM 2188 O O . ASP A 1 290 ? 19.949 -45.903 -27.643 1 85.29 290 ASP A O 1
ATOM 2192 N N . LEU A 1 291 ? 19.176 -47.698 -28.806 1 85.52 291 LEU A N 1
ATOM 2193 C CA . LEU A 1 291 ? 19.858 -48.667 -27.954 1 85.52 291 LEU A CA 1
ATOM 2194 C C . LEU A 1 291 ? 21.37 -48.492 -28.036 1 85.52 291 LEU A C 1
ATOM 2196 O O . LEU A 1 291 ? 22.07 -48.625 -27.03 1 85.52 291 LEU A O 1
ATOM 2200 N N . SER A 1 292 ? 21.897 -48.119 -29.236 1 87.87 292 SER A N 1
ATOM 2201 C CA . SER A 1 292 ? 23.331 -47.92 -29.417 1 87.87 292 SER A CA 1
ATOM 2202 C C . SER A 1 292 ? 23.83 -46.726 -28.611 1 87.87 292 SER A C 1
ATOM 2204 O O . SER A 1 292 ? 24.892 -46.791 -27.988 1 87.87 292 SER A O 1
ATOM 2206 N N . HIS A 1 293 ? 23.021 -45.768 -28.576 1 86.99 293 HIS A N 1
ATOM 2207 C CA . HIS A 1 293 ? 23.372 -44.58 -27.807 1 86.99 293 HIS A CA 1
ATOM 2208 C C . HIS A 1 293 ? 23.353 -44.866 -26.31 1 86.99 293 HIS A C 1
ATOM 2210 O O . HIS A 1 293 ? 24.242 -44.427 -25.578 1 86.99 293 HIS A O 1
ATOM 2216 N N . PHE A 1 294 ? 22.384 -45.611 -25.921 1 90.41 294 PHE A N 1
ATOM 2217 C CA . PHE A 1 294 ? 22.286 -45.994 -24.517 1 90.41 294 PHE A CA 1
ATOM 2218 C C . PHE A 1 294 ? 23.493 -46.823 -24.096 1 90.41 294 PHE A C 1
ATOM 2220 O O . PHE A 1 294 ? 24.126 -46.535 -23.079 1 90.41 294 PHE A O 1
ATOM 2227 N N . SER A 1 295 ? 23.798 -47.806 -24.8 1 90.07 295 SER A N 1
ATOM 2228 C CA . SER A 1 295 ? 24.887 -48.717 -24.463 1 90.07 295 SER A CA 1
ATOM 2229 C C . SER A 1 295 ? 26.223 -47.984 -24.408 1 90.07 295 SER A C 1
ATOM 2231 O O . SER A 1 295 ? 27.028 -48.218 -23.504 1 90.07 295 SER A O 1
ATOM 2233 N N . ARG A 1 296 ? 26.436 -47.014 -25.275 1 87.86 296 ARG A N 1
ATOM 2234 C CA . ARG A 1 296 ? 27.667 -46.232 -25.316 1 87.86 296 ARG A CA 1
ATOM 2235 C C . ARG A 1 296 ? 27.757 -45.29 -24.119 1 87.86 296 ARG A C 1
ATOM 2237 O O . ARG A 1 296 ? 28.814 -45.167 -23.498 1 87.86 296 ARG A O 1
ATOM 2244 N N . ALA A 1 297 ? 26.662 -44.766 -23.853 1 87.99 297 ALA A N 1
ATOM 2245 C CA . ALA A 1 297 ? 26.62 -43.834 -22.73 1 87.99 297 ALA A CA 1
ATOM 2246 C C . ALA A 1 297 ? 26.823 -44.562 -21.404 1 87.99 297 ALA A C 1
ATOM 2248 O O . ALA A 1 297 ? 27.519 -44.065 -20.516 1 87.99 297 ALA A O 1
ATOM 2249 N N . PHE A 1 298 ? 26.169 -45.665 -21.263 1 89.09 298 PHE A N 1
ATOM 2250 C CA . PHE A 1 298 ? 26.273 -46.469 -20.051 1 89.09 298 PHE A CA 1
ATOM 2251 C C . PHE A 1 298 ? 27.71 -46.925 -19.825 1 89.09 298 PHE A C 1
ATOM 2253 O O . PHE A 1 298 ? 28.24 -46.8 -18.719 1 89.09 298 PHE A O 1
ATOM 2260 N N . LYS A 1 299 ? 28.333 -47.286 -20.877 1 89.76 299 LYS A N 1
ATOM 2261 C CA . LYS A 1 299 ? 29.722 -47.729 -20.801 1 89.76 299 LYS A CA 1
ATOM 2262 C C . LYS A 1 299 ? 30.652 -46.568 -20.458 1 89.76 299 LYS A C 1
ATOM 2264 O O . LYS A 1 299 ? 31.577 -46.722 -19.659 1 89.76 299 LYS A O 1
ATOM 2269 N N . ALA A 1 300 ? 30.403 -45.464 -20.955 1 85.17 300 ALA A N 1
ATOM 2270 C CA . ALA A 1 300 ? 31.223 -44.284 -20.694 1 85.17 300 ALA A CA 1
ATOM 2271 C C . ALA A 1 300 ? 31.115 -43.853 -19.234 1 85.17 300 ALA A C 1
ATOM 2273 O O . ALA A 1 300 ? 32.095 -43.393 -18.643 1 85.17 300 ALA A O 1
ATOM 2274 N N . PHE A 1 301 ? 30.001 -44.114 -18.686 1 84.33 301 PHE A N 1
ATOM 2275 C CA . PHE A 1 301 ? 29.73 -43.633 -17.337 1 84.33 301 PHE A CA 1
ATOM 2276 C C . PHE A 1 301 ? 30.182 -44.652 -16.298 1 84.33 301 PHE A C 1
ATOM 2278 O O . PHE A 1 301 ? 30.793 -44.29 -15.29 1 84.33 301 PHE A O 1
ATOM 2285 N N . TYR A 1 302 ? 29.959 -45.943 -16.528 1 85.68 302 TYR A N 1
ATOM 2286 C CA . TYR A 1 302 ? 30.213 -46.959 -15.513 1 85.68 302 TYR A CA 1
ATOM 2287 C C . TYR A 1 302 ? 31.452 -47.776 -15.858 1 85.68 302 TYR A C 1
ATOM 2289 O O . TYR A 1 302 ? 31.93 -48.566 -15.04 1 85.68 302 TYR A O 1
ATOM 2297 N N . GLY A 1 303 ? 31.868 -47.621 -17.165 1 85.94 303 GLY A N 1
ATOM 2298 C CA . GLY A 1 303 ? 33.07 -48.325 -17.581 1 85.94 303 GLY A CA 1
ATOM 2299 C C . GLY A 1 303 ? 32.786 -49.688 -18.182 1 85.94 303 GLY A C 1
ATOM 2300 O O . GLY A 1 303 ? 33.668 -50.302 -18.786 1 85.94 303 GLY A O 1
ATOM 2301 N N . VAL A 1 304 ? 31.522 -50.219 -17.903 1 87.16 304 VAL A N 1
ATOM 2302 C CA . VAL A 1 304 ? 31.111 -51.506 -18.455 1 87.16 304 VAL A CA 1
ATOM 2303 C C . VAL A 1 304 ? 29.748 -51.368 -19.13 1 87.16 304 VAL A C 1
ATOM 2305 O O . VAL A 1 304 ? 28.982 -50.453 -18.815 1 87.16 304 VAL A O 1
ATOM 2308 N N . GLY A 1 305 ? 29.465 -52.174 -20.115 1 89.87 305 GLY A N 1
ATOM 2309 C CA . GLY A 1 305 ? 28.169 -52.174 -20.775 1 89.87 305 GLY A CA 1
ATOM 2310 C C . GLY A 1 305 ? 27.046 -52.671 -19.885 1 89.87 305 GLY A C 1
ATOM 2311 O O . GLY A 1 305 ? 27.296 -53.264 -18.833 1 89.87 305 GLY A O 1
ATOM 2312 N N . PRO A 1 306 ? 25.799 -52.274 -20.264 1 87.66 306 PRO A N 1
ATOM 2313 C CA . PRO A 1 306 ? 24.648 -52.646 -19.438 1 87.66 306 PRO A CA 1
ATOM 2314 C C . PRO A 1 306 ? 24.576 -54.148 -19.169 1 87.66 306 PRO A C 1
ATOM 2316 O O . PRO A 1 306 ? 24.229 -54.565 -18.061 1 87.66 306 PRO A O 1
ATOM 2319 N N . ARG A 1 307 ? 24.913 -54.995 -20.077 1 85.56 307 ARG A N 1
ATOM 2320 C CA . ARG A 1 307 ? 24.864 -56.445 -19.918 1 85.56 307 ARG A CA 1
ATOM 2321 C C . ARG A 1 307 ? 25.904 -56.921 -18.909 1 85.56 307 ARG A C 1
ATOM 2323 O O . ARG A 1 307 ? 25.61 -57.762 -18.057 1 85.56 307 ARG A O 1
ATOM 2330 N N . GLU A 1 308 ? 27.101 -56.331 -19.041 1 82.73 308 GLU A N 1
ATOM 2331 C CA . GLU A 1 308 ? 28.183 -56.69 -18.129 1 82.73 308 GLU A CA 1
ATOM 2332 C C . GLU A 1 308 ? 27.91 -56.175 -16.719 1 82.73 308 GLU A C 1
ATOM 2334 O O . GLU A 1 308 ? 28.256 -56.832 -15.735 1 82.73 308 GLU A O 1
ATOM 2339 N N . PHE A 1 309 ? 27.268 -55.001 -16.666 1 84.47 309 PHE A N 1
ATOM 2340 C CA . PHE A 1 309 ? 26.926 -54.391 -15.387 1 84.47 309 PHE A CA 1
ATOM 2341 C C . PHE A 1 309 ? 25.933 -55.258 -14.623 1 84.47 309 PHE A C 1
ATOM 2343 O O . PHE A 1 309 ? 26.039 -55.406 -13.403 1 84.47 309 PHE A O 1
ATOM 2350 N N . ARG A 1 310 ? 24.955 -55.784 -15.259 1 80.64 310 ARG A N 1
ATOM 2351 C CA . ARG A 1 310 ? 23.964 -56.679 -14.672 1 80.64 310 ARG A CA 1
ATOM 2352 C C . ARG A 1 310 ? 24.629 -57.912 -14.069 1 80.64 310 ARG A C 1
ATOM 2354 O O . ARG A 1 310 ? 24.222 -58.386 -13.006 1 80.64 310 ARG A O 1
ATOM 2361 N N . ALA A 1 311 ? 25.572 -58.326 -14.8 1 75.31 311 ALA A N 1
ATOM 2362 C CA . ALA A 1 311 ? 26.251 -59.549 -14.379 1 75.31 311 ALA A CA 1
ATOM 2363 C C . ALA A 1 311 ? 27.216 -59.274 -13.23 1 75.31 311 ALA A C 1
ATOM 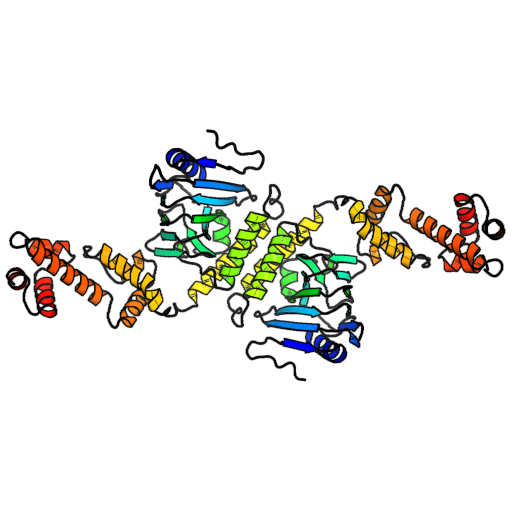2365 O O . ALA A 1 311 ? 27.676 -60.202 -12.562 1 75.31 311 ALA A O 1
ATOM 2366 N N . SER A 1 312 ? 27.421 -57.861 -12.947 1 64.35 312 SER A N 1
ATOM 2367 C CA . SER A 1 312 ? 28.417 -57.543 -11.928 1 64.35 312 SER A CA 1
ATOM 2368 C C . SER A 1 312 ? 27.776 -57.415 -10.55 1 64.35 312 SER A C 1
ATOM 2370 O O . SER A 1 312 ? 26.598 -57.068 -10.437 1 64.35 312 SER A O 1
ATOM 2372 N N . MET B 1 1 ? 29.747 18.452 14.108 1 26.48 1 MET B N 1
ATOM 2373 C CA . MET B 1 1 ? 29.11 17.145 14.25 1 26.48 1 MET B CA 1
ATOM 2374 C C . MET B 1 1 ? 28.301 16.796 13.006 1 26.48 1 MET B C 1
ATOM 2376 O O . MET B 1 1 ? 27.22 17.346 12.788 1 26.48 1 MET B O 1
ATOM 2380 N N . ALA B 1 2 ? 28.947 16.385 12.049 1 30.14 2 ALA B N 1
ATOM 2381 C CA . ALA B 1 2 ? 28.773 16.304 10.601 1 30.14 2 ALA B CA 1
ATOM 2382 C C . ALA B 1 2 ? 27.724 15.259 10.233 1 30.14 2 ALA B C 1
ATOM 2384 O O . ALA B 1 2 ? 27.803 14.11 10.673 1 30.14 2 ALA B O 1
ATOM 2385 N N . SER B 1 3 ? 26.56 15.641 10.179 1 40.02 3 SER B N 1
ATOM 2386 C CA . SER B 1 3 ? 25.509 14.841 9.558 1 40.02 3 SER B CA 1
ATOM 2387 C C . SER B 1 3 ? 26.032 14.096 8.335 1 40.02 3 SER B C 1
ATOM 2389 O O . SER B 1 3 ? 26.45 14.716 7.355 1 40.02 3 SER B O 1
ATOM 2391 N N . SER B 1 4 ? 26.889 13.164 8.623 1 37.23 4 SER B N 1
ATOM 2392 C CA . SER B 1 4 ? 27.484 12.49 7.474 1 37.23 4 SER B CA 1
ATOM 2393 C C . SER B 1 4 ? 26.429 11.744 6.663 1 37.23 4 SER B C 1
ATOM 2395 O O . SER B 1 4 ? 25.586 11.043 7.227 1 37.23 4 SER B O 1
ATOM 2397 N N . LEU B 1 5 ? 26.079 12.294 5.625 1 41.65 5 LEU B N 1
ATOM 2398 C CA . LEU B 1 5 ? 25.389 11.492 4.621 1 41.65 5 LEU B CA 1
ATOM 2399 C C . LEU B 1 5 ? 26.02 10.108 4.503 1 41.65 5 LEU B C 1
ATOM 2401 O O . LEU B 1 5 ? 27.239 9.987 4.364 1 41.65 5 LEU B O 1
ATOM 2405 N N . ASP B 1 6 ? 25.524 9.243 5.212 1 45.23 6 ASP B N 1
ATOM 2406 C CA . ASP B 1 6 ? 26.185 7.975 4.918 1 45.23 6 ASP B CA 1
ATOM 2407 C C . ASP B 1 6 ? 26.034 7.605 3.445 1 45.23 6 ASP B C 1
ATOM 2409 O O . ASP B 1 6 ? 25.348 8.3 2.692 1 45.23 6 ASP B O 1
ATOM 2413 N N . GLU B 1 7 ? 26.844 6.774 3.022 1 43.76 7 GLU B N 1
ATOM 2414 C CA . GLU B 1 7 ? 26.966 6.337 1.634 1 43.76 7 GLU B CA 1
ATOM 2415 C C . GLU B 1 7 ? 25.595 6.143 0.994 1 43.76 7 GLU B C 1
ATOM 2417 O O . GLU B 1 7 ? 25.473 6.125 -0.233 1 43.76 7 GLU B O 1
ATOM 2422 N N . GLN B 1 8 ? 24.587 5.919 1.865 1 45.39 8 GLN B N 1
ATOM 2423 C CA . GLN B 1 8 ? 23.324 5.502 1.265 1 45.39 8 GLN B CA 1
ATOM 2424 C C . GLN B 1 8 ? 22.321 6.652 1.239 1 45.39 8 GLN B C 1
ATOM 2426 O O . GLN B 1 8 ? 21.156 6.459 0.887 1 45.39 8 GLN B O 1
ATOM 2431 N N . GLY B 1 9 ? 22.817 7.922 1.548 1 50.68 9 GLY B N 1
ATOM 2432 C CA . GLY B 1 9 ? 22.009 9.129 1.479 1 50.68 9 GLY B CA 1
ATOM 2433 C C . GLY B 1 9 ? 21.095 9.306 2.677 1 50.68 9 GLY B C 1
ATOM 2434 O O . GLY B 1 9 ? 20.141 10.084 2.627 1 50.68 9 GLY B O 1
ATOM 2435 N N . VAL B 1 10 ? 21.39 8.362 3.56 1 54.06 10 VAL B N 1
ATOM 2436 C CA . VAL B 1 10 ? 20.614 8.406 4.795 1 54.06 10 VAL B CA 1
ATOM 2437 C C . VAL B 1 10 ? 21.276 9.358 5.787 1 54.06 10 VAL B C 1
ATOM 2439 O O . VAL B 1 10 ? 22.496 9.326 5.969 1 54.06 10 VAL B O 1
ATOM 2442 N N . VAL B 1 11 ? 20.729 10.517 6.094 1 58.87 11 VAL B N 1
ATOM 2443 C CA . VAL B 1 11 ? 21.23 11.387 7.152 1 58.87 11 VAL B CA 1
ATOM 2444 C C . VAL B 1 11 ? 20.703 10.914 8.504 1 58.87 11 VAL B C 1
ATOM 2446 O O . VAL B 1 11 ? 19.491 10.889 8.731 1 58.87 11 VAL B O 1
ATOM 2449 N N . ARG B 1 12 ? 21.451 10.089 9.261 1 59.76 12 ARG B N 1
ATOM 2450 C CA . ARG B 1 12 ? 21.099 9.783 10.644 1 59.76 12 ARG B CA 1
ATOM 2451 C C . ARG B 1 12 ? 21.675 10.823 11.599 1 59.76 12 ARG B C 1
ATOM 2453 O O . ARG B 1 12 ? 22.864 11.14 11.536 1 59.76 12 ARG B O 1
ATOM 2460 N N . THR B 1 13 ? 20.825 11.796 12.191 1 62.64 13 THR B N 1
ATOM 2461 C CA . THR B 1 13 ? 21.36 12.757 13.15 1 62.64 13 THR B CA 1
ATOM 2462 C C . THR B 1 13 ? 20.538 12.754 14.435 1 62.64 13 THR B C 1
ATOM 2464 O O . THR B 1 13 ? 19.31 12.661 14.392 1 62.64 13 THR B O 1
ATOM 2467 N N . GLN B 1 14 ? 21.065 12.31 15.56 1 66.91 14 GLN B N 1
ATOM 2468 C CA . GLN B 1 14 ? 20.508 12.679 16.857 1 66.91 14 GLN B CA 1
ATOM 2469 C C . GLN B 1 14 ? 21.105 13.991 17.359 1 66.91 14 GLN B C 1
ATOM 2471 O O . GLN B 1 14 ? 22.325 14.171 17.341 1 66.91 14 GLN B O 1
ATOM 2476 N N . ALA B 1 15 ? 20.233 15.049 17.382 1 70.18 15 ALA B N 1
ATOM 2477 C CA . ALA B 1 15 ? 20.805 16.356 17.694 1 70.1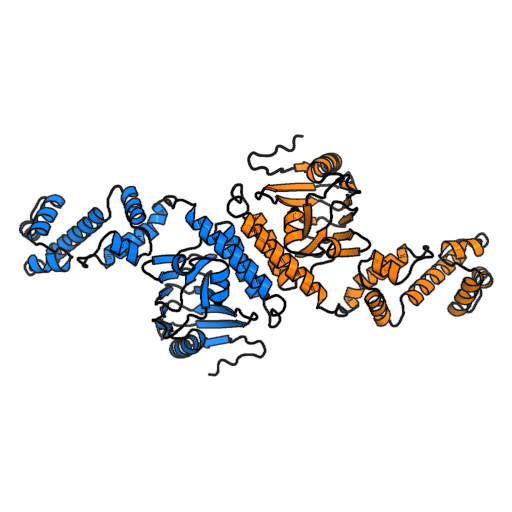8 15 ALA B CA 1
ATOM 2478 C C . ALA B 1 15 ? 20.015 17.05 18.801 1 70.18 15 ALA B C 1
ATOM 2480 O O . ALA B 1 15 ? 18.832 16.766 18.999 1 70.18 15 ALA B O 1
ATOM 2481 N N . GLY B 1 16 ? 20.735 17.848 19.594 1 80.97 16 GLY B N 1
ATOM 2482 C CA . GLY B 1 16 ? 20.052 18.843 20.405 1 80.97 16 GLY B CA 1
ATOM 2483 C C . GLY B 1 16 ? 19.36 19.912 19.581 1 80.97 16 GLY B C 1
ATOM 2484 O O . GLY B 1 16 ? 19.462 19.919 18.352 1 80.97 16 GLY B O 1
ATOM 2485 N N . LEU B 1 17 ? 18.695 20.828 20.143 1 86.57 17 LEU B N 1
ATOM 2486 C CA . LEU B 1 17 ? 17.794 21.754 19.466 1 86.57 17 LEU B CA 1
ATOM 2487 C C . LEU B 1 17 ? 18.551 22.606 18.452 1 86.57 17 LEU B C 1
ATOM 2489 O O . LEU B 1 17 ? 18.077 22.813 17.332 1 86.57 17 LEU B O 1
ATOM 2493 N N . ASP B 1 18 ? 19.722 23.096 18.81 1 82.46 18 ASP B N 1
ATOM 2494 C CA . ASP B 1 18 ? 20.47 23.958 17.9 1 82.46 18 ASP B CA 1
ATOM 2495 C C . ASP B 1 18 ? 20.952 23.18 16.678 1 82.46 18 ASP B C 1
ATOM 2497 O O . ASP B 1 18 ? 20.826 23.651 15.546 1 82.46 18 ASP B O 1
ATOM 2501 N N . ALA B 1 19 ? 21.461 22.079 16.997 1 80.14 19 ALA B N 1
ATOM 2502 C CA . ALA B 1 19 ? 21.918 21.219 15.908 1 80.14 19 ALA B CA 1
ATOM 2503 C C . ALA B 1 19 ? 20.752 20.793 15.02 1 80.14 19 ALA B C 1
ATOM 2505 O O . ALA B 1 19 ? 20.894 20.711 13.797 1 80.14 19 ALA B O 1
ATOM 2506 N N . TRP B 1 20 ? 19.686 20.659 15.64 1 82.16 20 TRP B N 1
ATOM 2507 C CA . TRP B 1 20 ? 18.475 20.277 14.921 1 82.16 20 TRP B CA 1
ATOM 2508 C C . TRP B 1 20 ? 18.017 21.395 13.991 1 82.16 20 TRP B C 1
ATOM 2510 O O . TRP B 1 20 ? 17.73 21.156 12.816 1 82.16 20 TRP B O 1
ATOM 2520 N N . ASN B 1 21 ? 17.919 22.519 14.469 1 83.79 21 ASN B N 1
ATOM 2521 C CA . ASN B 1 21 ? 17.486 23.654 13.661 1 83.79 21 ASN B CA 1
ATOM 2522 C C . ASN B 1 21 ? 18.421 23.891 12.479 1 83.79 21 ASN B C 1
ATOM 2524 O O . ASN B 1 21 ? 17.972 24.241 11.386 1 83.79 21 ASN B O 1
ATOM 2528 N N . ALA B 1 22 ? 19.676 23.632 12.669 1 77.35 22 ALA B N 1
ATOM 2529 C CA . ALA B 1 22 ? 20.63 23.734 11.568 1 77.35 22 ALA B CA 1
ATOM 2530 C C . ALA B 1 22 ? 20.373 22.658 10.517 1 77.35 22 ALA B C 1
ATOM 2532 O O . ALA B 1 22 ? 20.398 22.936 9.316 1 77.35 22 ALA B O 1
ATOM 2533 N N . LEU B 1 23 ? 20.029 21.55 11.01 1 74.41 23 LEU B N 1
ATOM 2534 C CA . LEU B 1 23 ? 19.797 20.402 10.14 1 74.41 23 LEU B CA 1
ATOM 2535 C C . LEU B 1 23 ? 18.513 20.581 9.336 1 74.41 23 LEU B C 1
ATOM 2537 O O . LEU B 1 23 ? 18.506 20.383 8.118 1 74.41 23 LEU B O 1
ATOM 2541 N N . VAL B 1 24 ? 17.481 20.907 10.011 1 76.05 24 VAL B N 1
ATOM 2542 C CA . VAL B 1 24 ? 16.186 21.015 9.349 1 76.05 24 VAL B CA 1
ATOM 2543 C C . VAL B 1 24 ? 16.203 22.184 8.367 1 76.05 24 VAL B C 1
ATOM 2545 O O . VAL B 1 24 ? 15.591 22.114 7.298 1 76.05 24 VAL B O 1
ATOM 2548 N N . ALA B 1 25 ? 16.919 23.269 8.756 1 72.85 25 ALA B N 1
ATOM 2549 C CA . ALA B 1 25 ? 17.066 24.412 7.859 1 72.85 25 ALA B CA 1
ATOM 2550 C C . ALA B 1 25 ? 17.773 24.009 6.568 1 72.85 25 ALA B C 1
ATOM 2552 O O . ALA B 1 25 ? 17.439 24.506 5.49 1 72.85 25 ALA B O 1
ATOM 2553 N N . SER B 1 26 ? 18.668 23.051 6.714 1 69.5 26 SER B N 1
ATOM 2554 C CA . SER B 1 26 ? 19.426 22.612 5.547 1 69.5 26 SER B CA 1
ATOM 2555 C C . SER B 1 26 ? 18.643 21.589 4.732 1 69.5 26 SER B C 1
ATOM 2557 O O . SER B 1 26 ? 18.832 21.477 3.519 1 69.5 26 SER B O 1
ATOM 2559 N N . THR B 1 27 ? 17.726 20.894 5.362 1 65.62 27 THR B N 1
ATOM 2560 C CA . THR B 1 27 ? 16.991 19.821 4.703 1 65.62 27 THR B CA 1
ATOM 2561 C C . THR B 1 27 ? 15.71 20.354 4.066 1 65.62 27 THR B C 1
ATOM 2563 O O . THR B 1 27 ? 15.352 19.957 2.956 1 65.62 27 THR B O 1
ATOM 2566 N N . PHE B 1 28 ? 14.863 21.176 4.692 1 68.82 28 PHE B N 1
ATOM 2567 C CA . PHE B 1 28 ? 13.538 21.586 4.243 1 68.82 28 PHE B CA 1
ATOM 2568 C C . PHE B 1 28 ? 13.491 23.089 3.996 1 68.82 28 PHE B C 1
ATOM 2570 O O . PHE B 1 28 ? 12.548 23.593 3.382 1 68.82 28 PHE B O 1
ATOM 2577 N N . ASP B 1 29 ? 14.443 23.756 4.043 1 67.31 29 ASP B N 1
ATOM 2578 C CA . ASP B 1 29 ? 14.546 25.204 3.891 1 67.31 29 ASP B CA 1
ATOM 2579 C C . ASP B 1 29 ? 13.488 25.921 4.727 1 67.31 29 ASP B C 1
ATOM 2581 O O . ASP B 1 29 ? 12.309 25.563 4.686 1 67.31 29 ASP B O 1
ATOM 2585 N N . ASN B 1 30 ? 13.853 26.957 5.549 1 76.47 30 ASN B N 1
ATOM 2586 C CA . ASN B 1 30 ? 13.028 27.957 6.218 1 76.47 30 ASN B CA 1
ATOM 2587 C C . ASN B 1 30 ? 12.113 27.323 7.261 1 76.47 30 ASN B C 1
ATOM 2589 O O . ASN B 1 30 ? 10.923 27.637 7.322 1 76.47 30 ASN B O 1
ATOM 2593 N N . LEU B 1 31 ? 12.602 26.279 7.95 1 85.33 31 LEU B N 1
ATOM 2594 C CA . LEU B 1 31 ? 11.894 25.661 9.066 1 85.33 31 LEU B CA 1
ATOM 2595 C C . LEU B 1 31 ? 12.561 26.01 10.393 1 85.33 31 LEU B C 1
ATOM 2597 O O . LEU B 1 31 ? 13.79 26.053 10.482 1 85.33 31 LEU B O 1
ATOM 2601 N N . VAL B 1 32 ? 11.814 26.429 11.382 1 86.34 32 VAL B N 1
ATOM 2602 C CA . VAL B 1 32 ? 12.315 26.672 12.731 1 86.34 32 VAL B CA 1
ATOM 2603 C C . VAL B 1 32 ? 11.557 25.8 13.729 1 86.34 32 VAL B C 1
ATOM 2605 O O . VAL B 1 32 ? 10.331 25.689 13.659 1 86.34 32 VAL B O 1
ATOM 2608 N N . VAL B 1 33 ? 12.32 25.153 14.596 1 89.81 33 VAL B N 1
ATOM 2609 C CA . VAL B 1 33 ? 11.733 24.306 15.63 1 89.81 33 VAL B CA 1
ATOM 2610 C C . VAL B 1 33 ? 11.885 24.975 16.994 1 89.81 33 VAL B C 1
ATOM 2612 O O . VAL B 1 33 ? 12.989 25.367 17.381 1 89.81 33 VAL B O 1
ATOM 2615 N N . ASP B 1 34 ? 10.81 25.212 17.631 1 90.3 34 ASP B N 1
ATOM 2616 C CA . ASP B 1 34 ? 10.786 25.71 19.003 1 90.3 34 ASP B CA 1
ATOM 2617 C C . ASP B 1 34 ? 10.458 24.59 19.988 1 90.3 34 ASP B C 1
ATOM 2619 O O . ASP B 1 34 ? 9.445 23.902 19.84 1 90.3 34 ASP B O 1
ATOM 2623 N N . ALA B 1 35 ? 11.334 24.385 20.939 1 90.43 35 ALA B N 1
ATOM 2624 C CA . ALA B 1 35 ? 11.175 23.334 21.94 1 90.43 35 ALA B CA 1
ATOM 2625 C C . ALA B 1 35 ? 11.974 23.651 23.201 1 90.43 35 ALA B C 1
ATOM 2627 O O . ALA B 1 35 ? 12.774 24.59 23.217 1 90.43 35 ALA B O 1
ATOM 2628 N N . ASP B 1 36 ? 11.648 22.941 24.269 1 85.71 36 ASP B N 1
ATOM 2629 C CA . ASP B 1 36 ? 12.486 23.013 25.462 1 85.71 36 ASP B CA 1
ATOM 2630 C C . ASP B 1 36 ? 13.905 22.533 25.167 1 85.71 36 ASP B C 1
ATOM 2632 O O . ASP B 1 36 ? 14.122 21.351 24.894 1 85.71 36 ASP B O 1
ATOM 2636 N N . ARG B 1 37 ? 14.83 23.441 25.235 1 84.5 37 ARG B N 1
ATOM 2637 C CA . ARG B 1 37 ? 16.209 23.187 24.833 1 84.5 37 ARG B CA 1
ATOM 2638 C C . ARG B 1 37 ? 16.799 22.014 25.609 1 84.5 37 ARG B C 1
ATOM 2640 O O . ARG B 1 37 ? 17.548 21.209 25.052 1 84.5 37 ARG B O 1
ATOM 2647 N N . GLU B 1 38 ? 16.557 21.896 26.831 1 84.04 38 GLU B N 1
ATOM 2648 C CA . GLU B 1 38 ? 17.156 20.88 27.691 1 84.04 38 GLU B CA 1
ATOM 2649 C C . GLU B 1 38 ? 16.489 19.522 27.488 1 84.04 38 GLU B C 1
ATOM 2651 O O . GLU B 1 38 ? 17.123 18.48 27.665 1 84.04 38 GLU B O 1
ATOM 2656 N N . ALA B 1 39 ? 15.309 19.598 26.999 1 86.54 39 ALA B N 1
ATOM 2657 C CA . ALA B 1 39 ? 14.541 18.357 26.925 1 86.54 39 ALA B CA 1
ATOM 2658 C C . ALA B 1 39 ? 14.459 17.847 25.489 1 86.54 39 ALA B C 1
ATOM 2660 O O . ALA B 1 39 ? 14.099 16.691 25.254 1 86.54 39 ALA B O 1
ATOM 2661 N N . PHE B 1 40 ? 14.977 18.678 24.603 1 89.64 40 PHE B N 1
ATOM 2662 C CA . PHE B 1 40 ? 14.723 18.367 23.201 1 89.64 40 PHE B CA 1
ATOM 2663 C C . PHE B 1 40 ? 15.665 17.274 22.709 1 89.64 40 PHE B C 1
ATOM 2665 O O . PHE B 1 40 ? 16.88 17.36 22.905 1 89.64 40 PHE B O 1
ATOM 2672 N N . GLU B 1 41 ? 15.067 16.268 22.089 1 87.19 41 GLU B N 1
ATOM 2673 C CA . GLU B 1 41 ? 15.76 15.244 21.313 1 87.19 41 GLU B CA 1
ATOM 2674 C C . GLU B 1 41 ? 15.061 14.995 19.98 1 87.19 41 GLU B C 1
ATOM 2676 O O . GLU B 1 41 ? 13.83 14.97 19.914 1 87.19 41 GLU B O 1
ATOM 2681 N N . GLY B 1 42 ? 15.867 14.936 18.93 1 88.7 42 GLY B N 1
ATOM 2682 C CA . GLY B 1 42 ? 15.283 14.691 17.621 1 88.7 42 GLY B CA 1
ATOM 2683 C C . GLY B 1 42 ? 16.188 13.889 16.705 1 88.7 42 GLY B C 1
ATOM 2684 O O . GLY B 1 42 ? 17.402 13.839 16.912 1 88.7 42 GLY B O 1
ATOM 2685 N N . SER B 1 43 ? 15.612 13.197 15.822 1 87.44 43 SER B N 1
ATOM 2686 C CA . SER B 1 43 ? 16.339 12.449 14.803 1 87.44 43 SER B CA 1
ATOM 2687 C C . SER B 1 43 ? 15.644 12.539 13.448 1 87.44 43 SER B C 1
ATOM 2689 O O . SER B 1 43 ? 14.421 12.678 13.381 1 87.44 43 SER B O 1
ATOM 2691 N N . ILE B 1 44 ? 16.42 12.52 12.409 1 86.54 44 ILE B N 1
ATOM 2692 C CA . ILE B 1 44 ? 15.914 12.53 11.041 1 86.54 44 ILE B CA 1
ATOM 2693 C C . ILE B 1 44 ? 16.655 11.486 10.209 1 86.54 44 ILE B C 1
ATOM 2695 O O . ILE B 1 44 ? 17.877 11.354 10.312 1 86.54 44 ILE B O 1
ATOM 2699 N N . ASP B 1 45 ? 15.969 10.653 9.56 1 85.52 45 ASP B N 1
ATOM 2700 C CA . ASP B 1 45 ? 16.481 9.7 8.579 1 85.52 45 ASP B CA 1
ATOM 2701 C C . ASP B 1 45 ? 15.826 9.91 7.216 1 85.52 45 ASP B C 1
ATOM 2703 O O . ASP B 1 45 ? 14.598 9.935 7.109 1 85.52 45 ASP B O 1
ATOM 2707 N N . VAL B 1 46 ? 16.618 10.122 6.19 1 83.49 46 VAL B N 1
ATOM 2708 C CA . VAL B 1 46 ? 16.088 10.419 4.864 1 83.49 46 VAL B CA 1
ATOM 2709 C C . VAL B 1 46 ? 16.487 9.314 3.888 1 83.49 46 VAL B C 1
ATOM 2711 O O . VAL B 1 46 ? 17.622 8.832 3.917 1 83.49 46 VAL B O 1
ATOM 2714 N N . ARG B 1 47 ? 15.557 8.945 3.053 1 79.91 47 ARG B N 1
ATOM 2715 C CA . ARG B 1 47 ? 15.787 8.001 1.965 1 79.91 47 ARG B CA 1
ATOM 2716 C C . ARG B 1 47 ? 15.473 8.635 0.614 1 79.91 47 ARG B C 1
ATOM 2718 O O . ARG B 1 47 ? 14.425 9.263 0.446 1 79.91 47 ARG B O 1
ATOM 2725 N N . ASP B 1 48 ? 16.372 8.489 -0.255 1 76.81 48 ASP B N 1
ATOM 2726 C CA . ASP B 1 48 ? 16.167 8.941 -1.628 1 76.81 48 ASP B CA 1
ATOM 2727 C C . ASP B 1 48 ? 15.515 7.85 -2.474 1 76.81 48 ASP B C 1
ATOM 2729 O O . ASP B 1 48 ? 16.071 6.76 -2.626 1 76.81 48 ASP B O 1
ATOM 2733 N N . LEU B 1 49 ? 14.361 8.118 -3.011 1 74.33 49 LEU B N 1
ATOM 2734 C CA . LEU B 1 49 ? 13.607 7.13 -3.774 1 74.33 49 LEU B CA 1
ATOM 2735 C C . LEU B 1 49 ? 13.644 7.45 -5.264 1 74.33 49 LEU B C 1
ATOM 2737 O O . LEU B 1 49 ? 12.772 7.015 -6.019 1 74.33 49 LEU B O 1
ATOM 2741 N N . GLY B 1 50 ? 14.594 8.154 -5.695 1 71.2 50 GLY B N 1
ATOM 2742 C CA . GLY B 1 50 ? 14.659 8.537 -7.097 1 71.2 50 GLY B CA 1
ATOM 2743 C C . GLY B 1 50 ? 13.557 9.495 -7.505 1 71.2 50 GLY B C 1
ATOM 2744 O O . GLY B 1 50 ? 12.513 9.072 -8.006 1 71.2 50 GLY B O 1
ATOM 2745 N N . GLY B 1 51 ? 13.616 10.706 -7.305 1 70.22 51 GLY B N 1
ATOM 2746 C CA . GLY B 1 51 ? 12.649 11.734 -7.655 1 70.22 51 GLY B CA 1
ATOM 2747 C C . GLY B 1 51 ? 11.742 12.118 -6.501 1 70.22 51 GLY B C 1
ATOM 2748 O O . GLY B 1 51 ? 11.07 13.15 -6.55 1 70.22 51 GLY B O 1
ATOM 2749 N N . MET B 1 52 ? 11.589 11.122 -5.566 1 78.25 52 MET B N 1
ATOM 2750 C CA . MET B 1 52 ? 10.91 11.415 -4.307 1 78.25 52 MET B CA 1
ATOM 2751 C C . MET B 1 52 ? 11.809 11.094 -3.117 1 78.25 52 MET B C 1
ATOM 2753 O O . MET B 1 52 ? 12.77 10.334 -3.247 1 78.25 52 MET B O 1
ATOM 2757 N N . ASP B 1 53 ? 11.656 11.722 -2.108 1 81.85 53 ASP B N 1
ATOM 2758 C CA . ASP B 1 53 ? 12.362 11.329 -0.892 1 81.85 53 ASP B CA 1
ATOM 2759 C C . ASP B 1 53 ? 11.392 11.156 0.274 1 81.85 53 ASP B C 1
ATOM 2761 O O . ASP B 1 53 ? 10.292 11.712 0.261 1 81.85 53 ASP B O 1
ATOM 2765 N N . LEU B 1 54 ? 11.74 10.287 1.134 1 89.97 54 LEU B N 1
ATOM 2766 C CA . LEU B 1 54 ? 10.99 9.961 2.343 1 89.97 54 LEU B CA 1
ATOM 2767 C C . LEU B 1 54 ? 11.848 10.165 3.587 1 89.97 54 LEU B C 1
ATOM 2769 O O . LEU B 1 54 ? 12.987 9.697 3.644 1 89.97 54 LEU B O 1
ATOM 2773 N N . ALA B 1 55 ? 11.329 10.949 4.49 1 89.89 55 ALA B N 1
ATOM 2774 C CA . ALA B 1 55 ? 12.058 11.227 5.725 1 89.89 55 ALA B CA 1
ATOM 2775 C C . ALA B 1 55 ? 11.276 10.747 6.944 1 89.89 55 ALA B C 1
ATOM 2777 O O . ALA B 1 55 ? 10.053 10.894 7.002 1 89.89 55 ALA B O 1
ATOM 2778 N N . ARG B 1 56 ? 11.908 10.105 7.797 1 90.87 56 ARG B N 1
ATOM 2779 C CA . ARG B 1 56 ? 11.37 9.841 9.128 1 90.87 56 ARG B CA 1
ATOM 2780 C C . ARG B 1 56 ? 11.893 10.855 10.14 1 90.87 56 ARG B C 1
ATOM 2782 O O . ARG B 1 56 ? 13.105 10.998 10.314 1 90.87 56 ARG B O 1
ATOM 2789 N N . VAL B 1 57 ? 11.017 11.583 10.714 1 92.59 57 VAL B N 1
ATOM 2790 C CA . VAL B 1 57 ? 11.366 12.625 11.674 1 92.59 57 VAL B CA 1
ATOM 2791 C C . VAL B 1 57 ? 10.769 12.292 13.039 1 92.59 57 VAL B C 1
ATOM 2793 O O . VAL B 1 57 ? 9.56 12.081 13.16 1 92.59 57 VAL B O 1
ATOM 2796 N N . ALA B 1 58 ? 11.597 12.186 14.015 1 91.77 58 ALA B N 1
ATOM 2797 C CA . ALA B 1 58 ? 11.162 11.947 15.389 1 91.77 58 ALA B CA 1
ATOM 2798 C C . ALA B 1 58 ? 11.691 13.028 16.328 1 91.77 58 ALA B C 1
ATOM 2800 O O . ALA B 1 58 ? 12.82 13.497 16.17 1 91.77 58 ALA B O 1
ATOM 2801 N N . SER B 1 59 ? 10.905 13.43 17.249 1 92.82 59 SER B N 1
ATOM 2802 C CA . SER B 1 59 ? 11.362 14.431 18.208 1 92.82 59 SER B CA 1
ATOM 2803 C C . SER B 1 59 ? 10.535 14.387 19.489 1 92.82 59 SER B C 1
ATOM 2805 O O . SER B 1 59 ? 9.461 13.784 19.52 1 92.82 59 SER B O 1
ATOM 2807 N N . SER B 1 60 ? 11.044 14.979 20.514 1 92.9 60 SER B N 1
ATOM 2808 C CA . SER B 1 60 ? 10.252 15.326 21.689 1 92.9 60 SER B CA 1
ATOM 2809 C C . SER B 1 60 ? 9.238 16.42 21.369 1 92.9 60 SER B C 1
ATOM 2811 O O . SER B 1 60 ? 9.085 16.812 20.211 1 92.9 60 SER B O 1
ATOM 2813 N N . ALA B 1 61 ? 8.49 16.874 22.346 1 93.26 61 ALA B N 1
ATOM 2814 C CA . ALA B 1 61 ? 7.519 17.949 22.163 1 93.26 61 ALA B CA 1
ATOM 2815 C C . ALA B 1 61 ? 8.168 19.172 21.521 1 93.26 61 ALA B C 1
ATOM 2817 O O . ALA B 1 61 ? 9.29 19.544 21.872 1 93.26 61 ALA B O 1
ATOM 2818 N N . ALA B 1 62 ? 7.453 19.729 20.488 1 94.32 62 ALA B N 1
ATOM 2819 C CA . ALA B 1 62 ? 8.023 20.849 19.743 1 94.32 62 ALA B CA 1
ATOM 2820 C C . ALA B 1 62 ? 6.96 21.543 18.897 1 94.32 62 ALA B C 1
ATOM 2822 O O . ALA B 1 62 ? 5.889 20.982 18.652 1 94.32 62 ALA B O 1
ATOM 2823 N N . VAL B 1 63 ? 7.297 22.737 18.548 1 93.67 63 VAL B N 1
ATOM 2824 C CA . VAL B 1 63 ? 6.51 23.471 17.563 1 93.67 63 VAL B CA 1
ATOM 2825 C C . VAL B 1 63 ? 7.368 23.774 16.337 1 93.67 63 VAL B C 1
ATOM 2827 O O . VAL B 1 63 ? 8.439 24.375 16.454 1 93.67 63 VAL B O 1
ATOM 2830 N N . VAL B 1 64 ? 6.906 23.319 15.231 1 94.15 64 VAL B N 1
ATOM 2831 C CA . VAL B 1 64 ? 7.592 23.554 13.965 1 94.15 64 VAL B CA 1
ATOM 2832 C C . VAL B 1 64 ? 6.876 24.654 13.186 1 94.15 64 VAL B C 1
ATOM 2834 O O . VAL B 1 64 ? 5.659 24.597 12.995 1 94.15 64 VAL B O 1
ATOM 2837 N N . ARG B 1 65 ? 7.643 25.623 12.788 1 91.45 65 ARG B N 1
ATOM 2838 C CA . ARG B 1 65 ? 7.091 26.716 11.994 1 91.45 65 ARG B CA 1
ATOM 2839 C C . ARG B 1 65 ? 7.841 26.869 10.676 1 91.45 65 ARG B C 1
ATOM 2841 O O . ARG B 1 65 ? 9.074 26.854 10.652 1 91.45 65 ARG B O 1
ATOM 2848 N N . ARG B 1 66 ? 7.074 26.895 9.694 1 89.8 66 ARG B N 1
ATOM 2849 C CA . ARG B 1 66 ? 7.627 27.197 8.378 1 89.8 66 ARG B CA 1
ATOM 2850 C C . ARG B 1 66 ? 7.185 28.577 7.902 1 89.8 66 ARG B C 1
ATOM 2852 O O . ARG B 1 66 ? 5.994 28.894 7.922 1 89.8 66 ARG B O 1
ATOM 2859 N N . GLY B 1 67 ? 8.195 29.327 7.534 1 84.85 67 GLY B N 1
ATOM 2860 C CA . GLY B 1 67 ? 7.895 30.616 6.933 1 84.85 67 GLY B CA 1
ATOM 2861 C C . GLY B 1 67 ? 7.7 30.543 5.43 1 84.85 67 GLY B C 1
ATOM 2862 O O . GLY B 1 67 ? 7.782 29.464 4.84 1 84.85 67 GLY B O 1
ATOM 2863 N N . ARG B 1 68 ? 7.389 31.609 4.853 1 80.85 68 ARG B N 1
ATOM 2864 C CA . ARG B 1 68 ? 7.192 31.676 3.409 1 80.85 68 ARG B CA 1
ATOM 2865 C C . ARG B 1 68 ? 8.497 31.41 2.666 1 80.85 68 ARG B C 1
ATOM 2867 O O . ARG B 1 68 ? 9.554 31.911 3.058 1 80.85 68 ARG B O 1
ATOM 2874 N N . ALA B 1 69 ? 8.397 30.558 1.802 1 76.31 69 ALA B N 1
ATOM 2875 C CA . ALA B 1 69 ? 9.583 30.283 0.995 1 76.31 69 ALA B CA 1
ATOM 2876 C C . ALA B 1 69 ? 9.748 31.322 -0.11 1 76.31 69 ALA B C 1
ATOM 2878 O O . ALA B 1 69 ? 8.769 31.928 -0.552 1 76.31 69 ALA B O 1
ATOM 2879 N N . SER B 1 70 ? 11.036 31.555 -0.425 1 74.3 70 SER B N 1
ATOM 2880 C CA . SER B 1 70 ? 11.349 32.496 -1.496 1 74.3 70 SER B CA 1
ATOM 2881 C C . SER B 1 70 ? 11.461 31.786 -2.841 1 74.3 70 SER B C 1
ATOM 2883 O O . SER B 1 70 ? 12.326 32.118 -3.654 1 74.3 70 SER B O 1
ATOM 2885 N N . TRP B 1 71 ? 10.641 30.888 -3.054 1 76.43 71 TRP B N 1
ATOM 2886 C CA . TRP B 1 71 ? 10.721 30.141 -4.305 1 76.43 71 TRP B CA 1
ATOM 2887 C C . TRP B 1 71 ? 9.915 30.829 -5.402 1 76.43 71 TRP B C 1
ATOM 2889 O O . TRP B 1 71 ? 8.834 31.363 -5.144 1 76.43 71 TRP B O 1
ATOM 2899 N N . THR B 1 72 ? 10.509 30.842 -6.557 1 70.81 72 THR B N 1
ATOM 2900 C CA . THR B 1 72 ? 9.73 31.292 -7.706 1 70.81 72 THR B CA 1
ATOM 2901 C C . THR B 1 72 ? 8.67 30.26 -8.079 1 70.81 72 THR B C 1
ATOM 2903 O O . THR B 1 72 ? 7.538 30.617 -8.41 1 70.81 72 THR B O 1
ATOM 2906 N N . ARG B 1 73 ? 9.163 29.008 -8.057 1 77.47 73 ARG B N 1
ATOM 2907 C CA . ARG B 1 73 ? 8.274 27.874 -8.291 1 77.47 73 ARG B CA 1
ATOM 2908 C C . ARG B 1 73 ? 8.487 26.786 -7.245 1 77.47 73 ARG B C 1
ATOM 2910 O O . ARG B 1 73 ? 9.616 26.346 -7.02 1 77.47 73 ARG B O 1
ATOM 2917 N N . ARG B 1 74 ? 7.382 26.447 -6.624 1 81.23 74 ARG B N 1
ATOM 2918 C CA . ARG B 1 74 ? 7.473 25.408 -5.603 1 81.23 74 ARG B CA 1
ATOM 2919 C C . ARG B 1 74 ? 7.896 24.076 -6.214 1 81.23 74 ARG B C 1
ATOM 2921 O O . ARG B 1 74 ? 7.24 23.569 -7.126 1 81.23 74 ARG B O 1
ATOM 2928 N N . PRO B 1 75 ? 8.884 23.523 -5.724 1 84.13 75 PRO B N 1
ATOM 2929 C CA . PRO B 1 75 ? 9.408 22.308 -6.352 1 84.13 75 PRO B CA 1
ATOM 2930 C C . PRO B 1 75 ? 8.666 21.049 -5.91 1 84.13 75 PRO B C 1
ATOM 2932 O O . PRO B 1 75 ? 8.653 20.05 -6.634 1 84.13 75 PRO B O 1
ATOM 2935 N N . TYR B 1 76 ? 8.062 21.166 -4.686 1 90.26 76 TYR B N 1
ATOM 2936 C CA . TYR B 1 76 ? 7.426 19.961 -4.166 1 90.26 76 TYR B CA 1
ATOM 2937 C C . TYR B 1 76 ? 6.343 20.31 -3.153 1 90.26 76 TYR B C 1
ATOM 2939 O O . TYR B 1 76 ? 6.257 21.451 -2.694 1 90.26 76 TYR B O 1
ATOM 2947 N N . PHE B 1 77 ? 5.461 19.364 -2.912 1 92.57 77 PHE B N 1
ATOM 2948 C CA . PHE B 1 77 ? 4.569 19.319 -1.759 1 92.57 77 PHE B CA 1
ATOM 2949 C C . PHE B 1 77 ? 5.074 18.32 -0.724 1 92.57 77 PHE B C 1
ATOM 2951 O O . PHE B 1 77 ? 5.897 17.457 -1.036 1 92.57 77 PHE B O 1
ATOM 2958 N N . LYS B 1 78 ? 4.658 18.464 0.488 1 94.45 78 LYS B N 1
ATOM 2959 C CA . LYS B 1 78 ? 4.977 17.514 1.55 1 94.45 78 LYS B CA 1
ATOM 2960 C C . LYS B 1 78 ? 3.726 16.781 2.026 1 94.45 78 LYS B C 1
ATOM 2962 O O . LYS B 1 78 ? 2.705 17.408 2.314 1 94.45 78 LYS B O 1
ATOM 2967 N N . LEU B 1 79 ? 3.801 15.53 1.991 1 96.32 79 LEU B N 1
ATOM 2968 C CA . LEU B 1 79 ? 2.764 14.714 2.613 1 96.32 79 LEU B CA 1
ATOM 2969 C C . LEU B 1 79 ? 3.216 14.206 3.977 1 96.32 79 LEU B C 1
ATOM 2971 O O . LEU B 1 79 ? 4.176 13.438 4.071 1 96.32 79 LEU B O 1
ATOM 2975 N N . HIS B 1 80 ? 2.586 14.658 5.02 1 97.33 80 HIS B N 1
ATOM 2976 C CA . HIS B 1 80 ? 2.895 14.266 6.391 1 97.33 80 HIS B CA 1
ATOM 2977 C C . HIS B 1 80 ? 2.025 13.097 6.839 1 97.33 80 HIS B C 1
ATOM 2979 O O . HIS B 1 80 ? 0.796 13.17 6.77 1 97.33 80 HIS B O 1
ATOM 2985 N N . LEU B 1 81 ? 2.595 12.067 7.223 1 98.3 81 LEU B N 1
ATOM 2986 C CA . LEU B 1 81 ? 1.921 10.959 7.891 1 98.3 81 LEU B CA 1
ATOM 2987 C C . LEU B 1 81 ? 2.278 10.92 9.374 1 98.3 81 LEU B C 1
ATOM 2989 O O . LEU B 1 81 ? 3.447 10.761 9.731 1 98.3 81 LEU B O 1
ATOM 2993 N N . GLN B 1 82 ? 1.287 11.073 10.206 1 98.31 82 GLN B N 1
ATOM 2994 C CA . GLN B 1 82 ? 1.528 10.867 11.63 1 98.31 82 GLN B CA 1
ATOM 2995 C C . GLN B 1 82 ? 1.711 9.386 11.949 1 98.31 82 GLN B C 1
ATOM 2997 O O . GLN B 1 82 ? 0.752 8.614 11.909 1 98.31 82 GLN B O 1
ATOM 3002 N N . ASP B 1 83 ? 2.903 9.035 12.223 1 96.54 83 ASP B N 1
ATOM 3003 C CA . ASP B 1 83 ? 3.228 7.626 12.421 1 96.54 83 ASP B CA 1
ATOM 3004 C C . ASP B 1 83 ? 3.04 7.219 13.881 1 96.54 83 ASP B C 1
ATOM 3006 O O . ASP B 1 83 ? 2.5 6.149 14.168 1 96.54 83 ASP B O 1
ATOM 3010 N N . VAL B 1 84 ? 3.53 8.024 14.792 1 94.49 84 VAL B N 1
ATOM 3011 C CA . VAL B 1 84 ? 3.36 7.841 16.23 1 94.49 84 VAL B CA 1
ATOM 3012 C C . VAL B 1 84 ? 2.987 9.171 16.88 1 94.49 84 VAL B C 1
ATOM 3014 O O . VAL B 1 84 ? 3.551 10.214 16.542 1 94.49 84 VAL B O 1
ATOM 3017 N N . GLY B 1 85 ? 2.036 9.045 17.766 1 94.51 85 GLY B N 1
ATOM 3018 C CA . GLY B 1 85 ? 1.645 10.24 18.497 1 94.51 85 GLY B CA 1
ATOM 3019 C C . GLY B 1 85 ? 0.587 11.058 17.782 1 94.51 85 GLY B C 1
ATOM 3020 O O . GLY B 1 85 ? -0.211 10.515 17.015 1 94.51 85 GLY B O 1
ATOM 3021 N N . ARG B 1 86 ? 0.551 12.347 18.145 1 94.41 86 ARG B N 1
ATOM 3022 C CA . ARG B 1 86 ? -0.474 13.262 17.654 1 94.41 86 ARG B CA 1
ATOM 3023 C C . ARG B 1 86 ? 0.125 14.621 17.307 1 94.41 86 ARG B C 1
ATOM 3025 O O . ARG B 1 86 ? 1.129 15.03 17.894 1 94.41 86 ARG B O 1
ATOM 3032 N N . SER B 1 87 ? -0.47 15.257 16.327 1 96.02 87 SER B N 1
ATOM 3033 C CA . SER B 1 87 ? -0.002 16.592 15.968 1 96.02 87 SER B CA 1
ATOM 3034 C C . SER B 1 87 ? -1.163 17.496 15.569 1 96.02 87 SER B C 1
ATOM 3036 O O . SER B 1 87 ? -2.215 17.014 15.146 1 96.02 87 SER B O 1
ATOM 3038 N N . LEU B 1 88 ? -0.996 18.696 15.794 1 93.6 88 LEU B N 1
ATOM 3039 C CA . LEU B 1 88 ? -1.879 19.741 15.288 1 93.6 88 LEU B CA 1
ATOM 3040 C C . LEU B 1 88 ? -1.216 20.509 14.15 1 93.6 88 LEU B C 1
ATOM 3042 O O . LEU B 1 88 ? -0.163 21.122 14.341 1 93.6 88 LEU B O 1
ATOM 3046 N N . ASN B 1 89 ? -1.807 20.436 13.011 1 94.9 89 ASN B N 1
ATOM 3047 C CA . ASN B 1 89 ? -1.265 21.068 11.812 1 94.9 89 ASN B CA 1
ATOM 3048 C C . ASN B 1 89 ? -2.139 22.229 11.347 1 94.9 89 ASN B C 1
ATOM 3050 O O . ASN B 1 89 ? -3.367 22.139 11.379 1 94.9 89 ASN B O 1
ATOM 3054 N N . SER B 1 90 ? -1.416 23.271 10.994 1 91.41 90 SER B N 1
ATOM 3055 C CA . SER B 1 90 ? -2.158 24.441 10.536 1 91.41 90 SER B CA 1
ATOM 3056 C C . SER B 1 90 ? -1.565 25.002 9.248 1 91.41 90 SER B C 1
ATOM 3058 O O . SER B 1 90 ? -0.351 25.187 9.146 1 91.41 90 SER B O 1
ATOM 3060 N N . GLN B 1 91 ? -2.425 25.184 8.263 1 90.75 91 GLN B N 1
ATOM 3061 C CA . GLN B 1 91 ? -2.027 25.843 7.024 1 90.75 91 GLN B CA 1
ATOM 3062 C C . GLN B 1 91 ? -3.228 26.477 6.328 1 90.75 91 GLN B C 1
ATOM 3064 O O . GLN B 1 91 ? -4.297 25.868 6.244 1 90.75 91 GLN B O 1
ATOM 3069 N N . ASP B 1 92 ? -3.033 27.638 5.823 1 81.93 92 ASP B N 1
ATOM 3070 C CA . ASP B 1 92 ? -4.034 28.359 5.041 1 81.93 92 ASP B CA 1
ATOM 3071 C C . ASP B 1 92 ? -5.346 28.486 5.812 1 81.93 92 ASP B C 1
ATOM 3073 O O . ASP B 1 92 ? -6.421 28.238 5.262 1 81.93 92 ASP B O 1
ATOM 3077 N N . GLY B 1 93 ? -5.198 28.74 7.001 1 80.19 93 GLY B N 1
ATOM 3078 C CA . GLY B 1 93 ? -6.375 28.976 7.821 1 80.19 93 GLY B CA 1
ATOM 3079 C C . GLY B 1 93 ? -7.087 27.699 8.226 1 80.19 93 GLY B C 1
ATOM 3080 O O . GLY B 1 93 ? -8.122 27.744 8.894 1 80.19 93 GLY B O 1
ATOM 3081 N N . ARG B 1 94 ? -6.553 26.585 7.831 1 84.73 94 ARG B N 1
ATOM 3082 C CA . ARG B 1 94 ? -7.109 25.284 8.188 1 84.73 94 ARG B CA 1
ATOM 3083 C C . ARG B 1 94 ? -6.282 24.618 9.283 1 84.73 94 ARG B C 1
ATOM 3085 O O . ARG B 1 94 ? -5.07 24.827 9.367 1 84.73 94 ARG B O 1
ATOM 3092 N N . GLU B 1 95 ? -6.953 23.891 10.102 1 86.85 95 GLU B N 1
ATOM 3093 C CA . GLU B 1 95 ? -6.289 23.11 11.141 1 86.85 95 GLU B CA 1
ATOM 3094 C C . GLU B 1 95 ? -6.709 21.644 11.082 1 86.85 95 GLU B C 1
ATOM 3096 O O . GLU B 1 95 ? -7.887 21.338 10.888 1 86.85 95 GLU B O 1
ATOM 3101 N N . ALA B 1 96 ? -5.801 20.835 11.202 1 91.41 96 ALA B N 1
ATOM 3102 C CA . ALA B 1 96 ? -6.036 19.393 11.189 1 91.41 96 ALA B CA 1
ATOM 3103 C C . ALA B 1 96 ? -5.305 18.708 12.34 1 91.41 96 ALA B C 1
ATOM 3105 O O . ALA B 1 96 ? -4.095 18.879 12.504 1 91.41 96 ALA B O 1
ATOM 3106 N N . VAL B 1 97 ? -6.06 18.049 13.155 1 92.92 97 VAL B N 1
ATOM 3107 C CA . VAL B 1 97 ? -5.445 17.148 14.124 1 92.92 97 VAL B CA 1
ATOM 3108 C C . VAL B 1 97 ? -5.174 15.794 13.471 1 92.92 97 VAL B C 1
ATOM 3110 O O . VAL B 1 97 ? -6.081 15.175 12.91 1 92.92 97 VAL B O 1
ATOM 3113 N N . LEU B 1 98 ? -3.937 15.419 13.593 1 95.66 98 LEU B N 1
ATOM 3114 C CA . LEU B 1 98 ? -3.573 14.126 13.025 1 95.66 98 LEU B CA 1
ATOM 3115 C C . LEU B 1 98 ? -3.277 13.113 14.126 1 95.66 98 LEU B C 1
ATOM 3117 O O . LEU B 1 98 ? -2.377 13.322 14.942 1 95.66 98 LEU B O 1
ATOM 3121 N N . ASP B 1 99 ? -4.099 12.096 14.165 1 94.29 99 ASP B N 1
ATOM 3122 C CA . ASP B 1 99 ? -3.779 10.918 14.964 1 94.29 99 ASP B CA 1
ATOM 3123 C C . ASP B 1 99 ? -2.941 9.922 14.165 1 94.29 99 ASP B C 1
ATOM 3125 O O . ASP B 1 99 ? -2.66 10.146 12.986 1 94.29 99 ASP B O 1
ATOM 3129 N N . GLU B 1 100 ? -2.496 8.856 14.882 1 94.31 100 GLU B N 1
ATOM 3130 C CA . GLU B 1 100 ? -1.69 7.843 14.207 1 94.31 100 GLU B CA 1
ATOM 3131 C C . GLU B 1 100 ? -2.396 7.317 12.96 1 94.31 100 GLU B C 1
ATOM 3133 O O . GLU B 1 100 ? -3.554 6.901 13.025 1 94.31 100 GLU B O 1
ATOM 3138 N N . GLY B 1 101 ? -1.731 7.54 11.868 1 95.33 101 GLY B N 1
ATOM 3139 C CA . GLY B 1 101 ? -2.277 7.043 10.616 1 95.33 101 GLY B CA 1
ATOM 3140 C C . GLY B 1 101 ? -2.891 8.134 9.758 1 95.33 101 GLY B C 1
ATOM 3141 O O . GLY B 1 101 ? -3.086 7.949 8.555 1 95.33 101 GLY B O 1
ATOM 3142 N N . ASP B 1 102 ? -3.202 9.272 10.327 1 96.09 102 ASP B N 1
ATOM 3143 C CA . ASP B 1 102 ? -3.762 10.382 9.563 1 96.09 102 ASP B CA 1
ATOM 3144 C C . ASP B 1 102 ? -2.683 11.086 8.744 1 96.09 102 ASP B C 1
ATOM 3146 O O . ASP B 1 102 ? -1.497 11.006 9.072 1 96.09 102 ASP B O 1
ATOM 3150 N N . LEU B 1 103 ? -3.137 11.725 7.673 1 97.6 103 LEU B N 1
ATOM 3151 C CA . LEU B 1 103 ? -2.218 12.395 6.758 1 97.6 103 LEU B CA 1
ATOM 3152 C C . LEU B 1 103 ? -2.671 13.824 6.482 1 97.6 103 LEU B C 1
ATOM 3154 O O . LEU B 1 103 ? -3.826 14.173 6.735 1 97.6 103 LEU B O 1
ATOM 3158 N N . MET B 1 104 ? -1.76 14.617 5.977 1 96.37 104 MET B N 1
ATOM 3159 C CA . MET B 1 104 ? -2.067 15.967 5.513 1 96.37 104 MET B CA 1
ATOM 3160 C C . MET B 1 104 ? -1.067 16.419 4.454 1 96.37 104 MET B C 1
ATOM 3162 O O . MET B 1 104 ? 0.141 16.234 4.616 1 96.37 104 MET B O 1
ATOM 3166 N N . LEU B 1 105 ? -1.603 16.9 3.39 1 95.51 105 LEU B N 1
ATOM 3167 C CA . LEU B 1 105 ? -0.755 17.537 2.388 1 95.51 105 LEU B CA 1
ATOM 3168 C C . LEU B 1 105 ? -0.409 18.965 2.797 1 95.51 105 LEU B C 1
ATOM 3170 O O . LEU B 1 105 ? -1.281 19.717 3.238 1 95.51 105 LEU B O 1
ATOM 3174 N N . CYS B 1 106 ? 0.869 19.327 2.707 1 94.18 106 CYS B N 1
ATOM 3175 C CA . CYS B 1 106 ? 1.348 20.663 3.043 1 94.18 106 CYS B CA 1
ATOM 3176 C C . CYS B 1 106 ? 2.01 21.323 1.839 1 94.18 106 CYS B C 1
ATOM 3178 O O . CYS B 1 106 ? 2.718 20.665 1.076 1 94.18 106 CYS B O 1
ATOM 3180 N N . ASP B 1 107 ? 1.774 22.552 1.68 1 92.01 107 ASP B N 1
ATOM 3181 C CA . ASP B 1 107 ? 2.455 23.39 0.697 1 92.01 107 ASP B CA 1
ATOM 3182 C C . ASP B 1 107 ? 3.631 24.131 1.328 1 92.01 107 ASP B C 1
ATOM 3184 O O . ASP B 1 107 ? 3.438 25.111 2.052 1 92.01 107 ASP B O 1
ATOM 3188 N N . PRO B 1 108 ? 4.825 23.679 1.006 1 90.17 108 PRO B N 1
ATOM 3189 C CA . PRO B 1 108 ? 5.974 24.311 1.658 1 90.17 108 PRO B CA 1
ATOM 3190 C C . PRO B 1 108 ? 6.225 25.733 1.162 1 90.17 108 PRO B C 1
ATOM 3192 O O . PRO B 1 108 ? 7.058 26.449 1.725 1 90.17 108 PRO B O 1
ATOM 3195 N N . ALA B 1 109 ? 5.588 26.134 0.107 1 88.03 109 ALA B N 1
ATOM 3196 C CA . ALA B 1 109 ? 5.727 27.5 -0.392 1 88.03 109 ALA B CA 1
ATOM 3197 C C . ALA B 1 109 ? 4.947 28.483 0.477 1 88.03 109 ALA B C 1
ATOM 3199 O O . ALA B 1 109 ? 5.156 29.696 0.393 1 88.03 109 ALA B O 1
ATOM 3200 N N . ARG B 1 110 ? 4.082 28.017 1.263 1 89.16 110 ARG B N 1
ATOM 3201 C CA . ARG B 1 110 ? 3.246 28.818 2.151 1 89.16 110 ARG B CA 1
ATOM 3202 C C . ARG B 1 110 ? 3.524 28.483 3.613 1 89.16 110 ARG B C 1
ATOM 3204 O O . ARG B 1 110 ? 3.942 27.368 3.932 1 89.16 110 ARG B O 1
ATOM 3211 N N . PRO B 1 111 ? 3.328 29.422 4.468 1 89.52 111 PRO B N 1
ATOM 3212 C CA . PRO B 1 111 ? 3.604 29.17 5.884 1 89.52 111 PRO B CA 1
ATOM 3213 C C . PRO B 1 111 ? 2.684 28.11 6.485 1 89.52 111 PRO B C 1
ATOM 3215 O O . PRO B 1 111 ? 1.505 28.037 6.131 1 89.52 111 PRO B O 1
ATOM 3218 N N . TYR B 1 112 ? 3.244 27.303 7.384 1 91.75 112 TYR B N 1
ATOM 3219 C CA . TYR B 1 112 ? 2.445 26.371 8.171 1 91.75 112 TYR B CA 1
ATOM 3220 C C . TYR B 1 112 ? 3.095 26.103 9.524 1 91.75 112 TYR B C 1
ATOM 3222 O O . TYR B 1 112 ? 4.243 26.491 9.756 1 91.75 112 TYR B O 1
ATOM 3230 N N . THR B 1 113 ? 2.363 25.582 10.407 1 93.53 113 THR B N 1
ATOM 3231 C CA . THR B 1 113 ? 2.833 25.224 11.74 1 93.53 113 THR B CA 1
ATOM 3232 C C . THR B 1 113 ? 2.405 23.805 12.102 1 93.53 113 THR B C 1
ATOM 3234 O O . THR B 1 113 ? 1.3 23.378 11.761 1 93.53 113 THR B O 1
ATOM 3237 N N . ILE B 1 114 ? 3.269 23.078 12.736 1 95.89 114 ILE B N 1
ATOM 3238 C CA . ILE B 1 114 ? 2.985 21.766 13.307 1 95.89 114 ILE B CA 1
ATOM 3239 C C . ILE B 1 114 ? 3.331 21.765 14.795 1 95.89 114 ILE B C 1
ATOM 3241 O O . ILE B 1 114 ? 4.446 22.124 15.179 1 95.89 114 ILE B O 1
ATOM 3245 N N . ARG B 1 115 ? 2.478 21.377 15.581 1 94.73 115 ARG B N 1
ATOM 3246 C CA . ARG B 1 115 ? 2.7 21.32 17.022 1 94.73 115 ARG B CA 1
ATOM 3247 C C . ARG B 1 115 ? 2.616 19.885 17.533 1 94.73 115 ARG B C 1
ATOM 3249 O O . ARG B 1 115 ? 1.663 19.166 17.225 1 94.73 115 ARG B O 1
ATOM 3256 N N . PHE B 1 116 ? 3.63 19.584 18.231 1 94.45 116 PHE B N 1
ATOM 3257 C CA . PHE B 1 116 ? 3.689 18.31 18.938 1 94.45 116 PHE B CA 1
ATOM 3258 C C . PHE B 1 116 ? 3.727 18.528 20.446 1 94.45 116 PHE B C 1
ATOM 3260 O O . PHE B 1 116 ? 4.688 19.094 20.972 1 94.45 116 PHE B O 1
ATOM 3267 N N . ASP B 1 117 ? 2.755 18.002 21.123 1 89.91 117 ASP B N 1
ATOM 3268 C CA . ASP B 1 117 ? 2.73 18.183 22.572 1 89.91 117 ASP B CA 1
ATOM 3269 C C . ASP B 1 117 ? 3.48 17.056 23.278 1 89.91 117 ASP B C 1
ATOM 3271 O O . ASP B 1 117 ? 3.876 17.199 24.437 1 89.91 117 ASP B O 1
ATOM 3275 N N . ASP B 1 118 ? 3.704 15.902 22.637 1 90.7 118 ASP B N 1
ATOM 3276 C CA . ASP B 1 118 ? 4.371 14.711 23.153 1 90.7 118 ASP B CA 1
ATOM 3277 C C . ASP B 1 118 ? 5.381 14.167 22.145 1 90.7 118 ASP B C 1
ATOM 3279 O O . ASP B 1 118 ? 5.397 14.587 20.986 1 90.7 118 ASP B O 1
ATOM 3283 N N . PRO B 1 119 ? 6.315 13.336 22.677 1 92.04 119 PRO B N 1
ATOM 3284 C CA . PRO B 1 119 ? 7.19 12.673 21.708 1 92.04 119 PRO B CA 1
ATOM 3285 C C . PRO B 1 119 ? 6.421 12.073 20.533 1 92.04 119 PRO B C 1
ATOM 3287 O O . PRO B 1 119 ? 5.33 11.528 20.718 1 92.04 119 PRO B O 1
ATOM 3290 N N . ASN B 1 120 ? 6.977 12.244 19.387 1 95.2 120 ASN B N 1
ATOM 3291 C CA . ASN B 1 120 ? 6.253 11.912 18.165 1 95.2 120 ASN B CA 1
ATOM 3292 C C . ASN B 1 120 ? 7.194 11.407 17.075 1 95.2 120 ASN B C 1
ATOM 3294 O O . ASN B 1 120 ? 8.415 11.505 17.21 1 95.2 120 ASN B O 1
ATOM 3298 N N . ARG B 1 121 ? 6.568 10.869 16.027 1 96.45 121 ARG B N 1
ATOM 3299 C CA . ARG B 1 121 ? 7.265 10.457 14.813 1 96.45 121 ARG B CA 1
ATOM 3300 C C . ARG B 1 121 ? 6.387 10.656 13.583 1 96.45 121 ARG B C 1
ATOM 3302 O O . ARG B 1 121 ? 5.196 10.339 13.606 1 96.45 121 ARG B O 1
ATOM 3309 N N . MET B 1 122 ? 6.985 11.227 12.597 1 96.95 122 MET B N 1
ATOM 3310 C CA . MET B 1 122 ? 6.287 11.455 11.335 1 96.95 122 MET B CA 1
ATOM 3311 C C . MET B 1 122 ? 7.085 10.895 10.162 1 96.95 122 MET B C 1
ATOM 3313 O O . MET B 1 122 ? 8.315 10.837 10.214 1 96.95 122 MET B O 1
ATOM 3317 N N . LEU B 1 123 ? 6.398 10.493 9.181 1 96.41 123 LEU B N 1
ATOM 3318 C CA . LEU B 1 123 ? 6.98 10.259 7.864 1 96.41 123 LEU B CA 1
ATOM 3319 C C . LEU B 1 123 ? 6.585 11.365 6.891 1 96.41 123 LEU B C 1
ATOM 3321 O O . LEU B 1 123 ? 5.416 11.754 6.829 1 96.41 123 LEU B O 1
ATOM 3325 N N . VAL B 1 124 ? 7.526 11.891 6.232 1 94.98 124 VAL B N 1
ATOM 3326 C CA . VAL B 1 124 ? 7.297 13.001 5.314 1 94.98 124 VAL B CA 1
ATOM 3327 C C . VAL B 1 124 ? 7.707 12.596 3.9 1 94.98 124 VAL B C 1
ATOM 3329 O O . VAL B 1 124 ? 8.875 12.292 3.649 1 94.98 124 VAL B O 1
ATOM 3332 N N . LEU B 1 125 ? 6.786 12.602 3.032 1 93.8 125 LEU B N 1
ATOM 3333 C CA . LEU B 1 125 ? 7.044 12.314 1.626 1 93.8 125 LEU B CA 1
ATOM 3334 C C . LEU B 1 125 ? 7.04 13.595 0.798 1 93.8 125 LEU B C 1
ATOM 3336 O O . LEU B 1 125 ? 6.063 14.347 0.816 1 93.8 125 LEU B O 1
ATOM 3340 N N . ARG B 1 126 ? 8.121 13.845 0.095 1 91.74 126 ARG B N 1
ATOM 3341 C CA . ARG B 1 126 ? 8.173 14.97 -0.832 1 91.74 126 ARG B CA 1
ATOM 3342 C C . ARG B 1 126 ? 7.693 14.559 -2.22 1 91.74 126 ARG B C 1
ATOM 3344 O O . ARG B 1 126 ? 8.221 13.614 -2.811 1 91.74 126 ARG B O 1
ATOM 3351 N N . ILE B 1 127 ? 6.73 15.234 -2.677 1 91.12 127 ILE B N 1
ATOM 3352 C CA . ILE B 1 127 ? 6.125 14.947 -3.973 1 91.12 127 ILE B CA 1
ATOM 3353 C C . ILE B 1 127 ? 6.409 16.095 -4.941 1 91.12 127 ILE B C 1
ATOM 3355 O O . ILE B 1 127 ? 5.993 17.231 -4.705 1 91.12 127 ILE B O 1
ATOM 3359 N N . PRO B 1 128 ? 7.097 15.796 -6.061 1 88.89 128 PRO B N 1
ATOM 3360 C CA . PRO B 1 128 ? 7.342 16.869 -7.027 1 88.89 128 PRO B CA 1
ATOM 3361 C C . PRO B 1 128 ? 6.058 17.557 -7.483 1 88.89 128 PRO B C 1
ATOM 3363 O O . PRO B 1 128 ? 5.079 16.885 -7.819 1 88.89 128 PRO B O 1
ATOM 3366 N N . SER B 1 129 ? 6.061 18.885 -7.534 1 90.2 129 SER B N 1
ATOM 3367 C CA . SER B 1 129 ? 4.877 19.679 -7.845 1 90.2 129 SER B CA 1
ATOM 3368 C C . SER B 1 129 ? 4.305 19.308 -9.209 1 90.2 129 SER B C 1
ATOM 3370 O O . SER B 1 129 ? 3.087 19.236 -9.379 1 90.2 129 SER B O 1
ATOM 3372 N N . GLU B 1 130 ? 5.126 19.006 -10.129 1 85.58 130 GLU B N 1
ATOM 3373 C CA . GLU B 1 130 ? 4.695 18.699 -11.49 1 85.58 130 GLU B CA 1
ATOM 3374 C C . GLU B 1 130 ? 3.916 17.388 -11.539 1 85.58 130 GLU B C 1
ATOM 3376 O O . GLU B 1 130 ? 2.948 17.263 -12.293 1 85.58 130 GLU B O 1
ATOM 3381 N N . ARG B 1 131 ? 4.297 16.484 -10.68 1 85.87 131 ARG B N 1
ATOM 3382 C CA . ARG B 1 131 ? 3.624 15.188 -10.666 1 85.87 131 ARG B CA 1
ATOM 3383 C C . ARG B 1 131 ? 2.249 15.293 -10.016 1 85.87 131 ARG B C 1
ATOM 3385 O O . ARG B 1 131 ? 1.295 14.65 -10.462 1 85.87 131 ARG B O 1
ATOM 3392 N N . LEU B 1 132 ? 2.184 16.058 -9.012 1 88.15 132 LEU B N 1
ATOM 3393 C CA . LEU B 1 132 ? 0.908 16.258 -8.335 1 88.15 132 LEU B CA 1
ATOM 3394 C C . LEU B 1 132 ? -0.071 17.01 -9.231 1 88.15 132 LEU B C 1
ATOM 3396 O O . LEU B 1 132 ? -1.257 16.676 -9.279 1 88.15 132 LEU B O 1
ATOM 3400 N N . ALA B 1 133 ? 0.436 17.975 -9.972 1 83.44 133 ALA B N 1
ATOM 3401 C CA . ALA B 1 133 ? -0.391 18.793 -10.856 1 83.44 133 ALA B CA 1
ATOM 3402 C C . ALA B 1 133 ? -0.958 17.961 -12.003 1 83.44 133 ALA B C 1
ATOM 3404 O O . ALA B 1 133 ? -2.037 18.259 -12.519 1 83.44 133 ALA B O 1
ATOM 3405 N N . ASP B 1 134 ? -0.262 16.91 -12.387 1 80.69 134 ASP B N 1
ATOM 3406 C CA . ASP B 1 134 ? -0.702 16.016 -13.453 1 80.69 134 ASP B CA 1
ATOM 3407 C C . ASP B 1 134 ? -1.889 15.168 -13.004 1 80.69 134 ASP B C 1
ATOM 3409 O O . ASP B 1 134 ? -2.666 14.689 -13.832 1 80.69 134 ASP B O 1
ATOM 3413 N N . ARG B 1 135 ? -1.995 15.046 -11.687 1 76.6 135 ARG B N 1
ATOM 3414 C CA . ARG B 1 135 ? -2.977 14.085 -11.196 1 76.6 135 ARG B CA 1
ATOM 3415 C C . ARG B 1 135 ? -4.153 14.793 -10.531 1 76.6 135 ARG B C 1
ATOM 3417 O O . ARG B 1 135 ? -5.242 14.228 -10.419 1 76.6 135 ARG B O 1
ATOM 3424 N N . MET B 1 136 ? -3.837 15.96 -10.081 1 78.59 136 MET B N 1
ATOM 3425 C CA . MET B 1 136 ? -4.853 16.708 -9.345 1 78.59 136 MET B CA 1
ATOM 3426 C C . MET B 1 136 ? -4.906 18.158 -9.812 1 78.59 136 MET B C 1
ATOM 3428 O O . MET B 1 136 ? -3.872 18.821 -9.913 1 78.59 136 MET B O 1
ATOM 3432 N N . ASP B 1 137 ? -6.068 18.645 -10.088 1 75.09 137 ASP B N 1
ATOM 3433 C CA . ASP B 1 137 ? -6.242 19.977 -10.659 1 75.09 137 ASP B CA 1
ATOM 3434 C C . ASP B 1 137 ? -5.832 21.06 -9.663 1 75.09 137 ASP B C 1
ATOM 3436 O O . ASP B 1 137 ? -5.195 22.046 -10.038 1 75.09 137 ASP B O 1
ATOM 3440 N N . ASP B 1 138 ? -6.204 20.892 -8.367 1 82.76 138 ASP B N 1
ATOM 3441 C CA . ASP B 1 138 ? -5.956 21.923 -7.364 1 82.76 138 ASP B CA 1
ATOM 3442 C C . ASP B 1 138 ? -5.401 21.314 -6.078 1 82.76 138 ASP B C 1
ATOM 3444 O O . ASP B 1 138 ? -6.082 21.293 -5.05 1 82.76 138 ASP B O 1
ATOM 3448 N N . PRO B 1 139 ? -4.113 20.932 -6.187 1 88.34 139 PRO B N 1
ATOM 3449 C CA . PRO B 1 139 ? -3.537 20.313 -4.991 1 88.34 139 PRO B CA 1
ATOM 3450 C C . PRO B 1 139 ? -3.519 21.256 -3.79 1 88.34 139 PRO B C 1
ATOM 3452 O O . PRO B 1 139 ? -3.599 20.804 -2.645 1 88.34 139 PRO B O 1
ATOM 3455 N N . GLU B 1 140 ? -3.45 22.554 -4.025 1 86.82 140 GLU B N 1
ATOM 3456 C CA . GLU B 1 140 ? -3.42 23.541 -2.95 1 86.82 140 GLU B CA 1
ATOM 3457 C C . GLU B 1 140 ? -4.702 23.495 -2.122 1 86.82 140 GLU B C 1
ATOM 3459 O O . GLU B 1 140 ? -4.672 23.716 -0.91 1 86.82 140 GLU B O 1
ATOM 3464 N N . ALA B 1 141 ? -5.762 23.135 -2.806 1 83.75 141 ALA B N 1
ATOM 3465 C CA . ALA B 1 141 ? -7.06 23.087 -2.139 1 83.75 141 ALA B CA 1
ATOM 3466 C C . ALA B 1 141 ? -7.124 21.932 -1.144 1 83.75 141 ALA B C 1
ATOM 3468 O O . ALA B 1 141 ? -7.943 21.942 -0.223 1 83.75 141 ALA B O 1
ATOM 3469 N N . LEU B 1 142 ? -6.25 21.028 -1.279 1 87.47 142 LEU B N 1
ATOM 3470 C CA . LEU B 1 142 ? -6.232 19.851 -0.417 1 87.47 142 LEU B CA 1
ATOM 3471 C C . LEU B 1 142 ? -5.341 20.082 0.799 1 87.47 142 LEU B C 1
ATOM 3473 O O . LEU B 1 142 ? -5.415 19.337 1.778 1 87.47 142 LEU B O 1
ATOM 3477 N N . CYS B 1 143 ? -4.493 21.092 0.708 1 91.57 143 CYS B N 1
ATOM 3478 C CA . CYS B 1 143 ? -3.519 21.316 1.77 1 91.57 143 CYS B CA 1
ATOM 3479 C C . CYS B 1 143 ? -4.209 21.728 3.065 1 91.57 143 CYS B C 1
ATOM 3481 O O . CYS B 1 143 ? -5.216 22.438 3.039 1 91.57 143 CYS B O 1
ATOM 3483 N N . GLY B 1 144 ? -3.667 21.271 4.149 1 90.77 144 GLY B N 1
ATOM 3484 C CA . GLY B 1 144 ? -4.168 21.65 5.46 1 90.77 144 GLY B CA 1
ATOM 3485 C C . GLY B 1 144 ? -5.371 20.835 5.898 1 90.77 144 GLY B C 1
ATOM 3486 O O . GLY B 1 144 ? -5.945 21.086 6.959 1 90.77 144 GLY B O 1
ATOM 3487 N N . ARG B 1 145 ? -5.745 19.893 5.074 1 90.82 145 ARG B N 1
ATOM 3488 C CA . ARG B 1 145 ? -6.883 19.04 5.403 1 90.82 145 ARG B CA 1
ATOM 3489 C C . ARG B 1 145 ? -6.418 17.679 5.91 1 90.82 145 ARG B C 1
ATOM 3491 O O . ARG B 1 145 ? -5.442 17.122 5.404 1 90.82 145 ARG B O 1
ATOM 3498 N N . ARG B 1 146 ? -7.216 17.213 6.86 1 94.45 146 ARG B N 1
ATOM 3499 C CA . ARG B 1 146 ? -6.942 15.869 7.357 1 94.45 146 ARG B CA 1
ATOM 3500 C C . ARG B 1 146 ? -7.423 14.811 6.369 1 94.45 146 ARG B C 1
ATOM 3502 O O . ARG B 1 146 ? -8.576 14.839 5.934 1 94.45 146 ARG B O 1
ATOM 3509 N N . LEU B 1 147 ? -6.595 14.014 6.007 1 94.02 147 LEU B N 1
ATOM 3510 C CA . LEU B 1 147 ? -6.952 12.766 5.342 1 94.02 147 LEU B CA 1
ATOM 3511 C C . LEU B 1 147 ? -7.021 11.617 6.342 1 94.02 147 LEU B C 1
ATOM 3513 O O . LEU B 1 147 ? -6.008 11.246 6.938 1 94.02 147 LEU B O 1
ATOM 3517 N N . ALA B 1 148 ? -8.185 11.048 6.47 1 91.76 148 ALA B N 1
ATOM 3518 C CA . ALA B 1 148 ? -8.442 10.083 7.536 1 91.76 148 ALA B CA 1
ATOM 3519 C C . ALA B 1 148 ? -7.706 8.771 7.277 1 91.76 148 ALA B C 1
ATOM 3521 O O . ALA B 1 148 ? -7.888 8.146 6.229 1 91.76 148 ALA B O 1
ATOM 3522 N N . GLY B 1 149 ? -6.923 8.361 8.278 1 90.97 149 GLY B N 1
ATOM 3523 C CA . GLY B 1 149 ? -6.173 7.12 8.164 1 90.97 149 GLY B CA 1
ATOM 3524 C C . GLY B 1 149 ? -7.045 5.884 8.28 1 90.97 149 GLY B C 1
ATOM 3525 O O . GLY B 1 149 ? -6.605 4.776 7.967 1 90.97 149 GLY B O 1
ATOM 3526 N N . ASP B 1 150 ? -8.271 6.089 8.66 1 84.46 150 ASP B N 1
ATOM 3527 C CA . ASP B 1 150 ? -9.153 4.943 8.857 1 84.46 150 ASP B CA 1
ATOM 3528 C C . ASP B 1 150 ? -10.114 4.78 7.682 1 84.46 150 ASP B C 1
ATOM 3530 O O . ASP B 1 150 ? -10.935 3.861 7.667 1 84.46 150 ASP B O 1
ATOM 3534 N N . SER B 1 151 ? -10.136 5.766 6.76 1 85.41 151 SER B N 1
ATOM 3535 C CA . SER B 1 151 ? -10.813 5.512 5.493 1 85.41 151 SER B CA 1
ATOM 3536 C C . SER B 1 151 ? -10.092 4.437 4.686 1 85.41 151 SER B C 1
ATOM 3538 O O . SER B 1 151 ? -8.946 4.094 4.984 1 85.41 151 SER B O 1
ATOM 3540 N N . LEU B 1 152 ? -10.724 3.902 3.726 1 86.52 152 LEU B N 1
ATOM 3541 C CA . LEU B 1 152 ? -10.063 2.866 2.94 1 86.52 152 LEU B CA 1
ATOM 3542 C C . LEU B 1 152 ? -8.843 3.427 2.217 1 86.52 152 LEU B C 1
ATOM 3544 O O . LEU B 1 152 ? -7.746 2.874 2.321 1 86.52 152 LEU B O 1
ATOM 3548 N N . ALA B 1 153 ? -9.039 4.545 1.495 1 90.49 153 ALA B N 1
ATOM 3549 C CA . ALA B 1 153 ? -7.931 5.128 0.743 1 90.49 153 ALA B CA 1
ATOM 3550 C C . ALA B 1 153 ? -6.831 5.62 1.679 1 90.49 153 ALA B C 1
ATOM 3552 O O . ALA B 1 153 ? -5.643 5.474 1.382 1 90.49 153 ALA B O 1
ATOM 3553 N N . GLY B 1 154 ? -7.269 6.181 2.824 1 92.46 154 GLY B N 1
ATOM 3554 C CA . GLY B 1 154 ? -6.29 6.618 3.807 1 92.46 154 GLY B CA 1
ATOM 3555 C C . GLY B 1 154 ? -5.472 5.477 4.381 1 92.46 154 GLY B C 1
ATOM 3556 O O . GLY B 1 154 ? -4.249 5.582 4.502 1 92.46 154 GLY B O 1
ATOM 3557 N N . ALA B 1 155 ? -6.121 4.417 4.702 1 92.43 155 ALA B N 1
ATOM 3558 C CA . ALA B 1 155 ? -5.44 3.243 5.243 1 92.43 155 ALA B CA 1
ATOM 3559 C C . ALA B 1 155 ? -4.469 2.655 4.224 1 92.43 155 ALA B C 1
ATOM 3561 O O . ALA B 1 155 ? -3.368 2.228 4.581 1 92.43 155 ALA B O 1
ATOM 3562 N N . LEU B 1 156 ? -4.878 2.636 2.992 1 94.06 156 LEU B N 1
ATOM 3563 C CA . LEU B 1 156 ? -4.022 2.127 1.926 1 94.06 156 LEU B CA 1
ATOM 3564 C C . LEU B 1 156 ? -2.803 3.023 1.733 1 94.06 156 LEU B C 1
ATOM 3566 O O . LEU B 1 156 ? -1.681 2.531 1.595 1 94.06 156 LEU B O 1
ATOM 3570 N N . LEU B 1 157 ? -3.007 4.278 1.746 1 95.86 157 LEU B N 1
ATOM 3571 C CA . LEU B 1 157 ? -1.911 5.227 1.583 1 95.86 157 LEU B CA 1
ATOM 3572 C C . LEU B 1 157 ? -0.94 5.144 2.756 1 95.86 157 LEU B C 1
ATOM 3574 O O . LEU B 1 157 ? 0.277 5.145 2.562 1 95.86 157 LEU B O 1
ATOM 3578 N N . THR B 1 158 ? -1.455 5.044 3.988 1 96.34 158 THR B N 1
ATOM 3579 C CA . THR B 1 158 ? -0.637 4.916 5.189 1 96.34 158 THR B CA 1
ATOM 3580 C C . THR B 1 158 ? 0.214 3.651 5.131 1 96.34 158 THR B C 1
ATOM 3582 O O . THR B 1 158 ? 1.427 3.701 5.347 1 96.34 158 THR B O 1
ATOM 3585 N N . SER B 1 159 ? -0.434 2.577 4.849 1 94.31 159 SER B N 1
ATOM 3586 C CA . SER B 1 159 ? 0.292 1.316 4.736 1 94.31 159 SER B CA 1
ATOM 3587 C C . SER B 1 159 ? 1.359 1.389 3.649 1 94.31 159 SER B C 1
ATOM 3589 O O . SER B 1 159 ? 2.466 0.875 3.822 1 94.31 159 SER B O 1
ATOM 3591 N N . PHE B 1 160 ? 1.042 2.005 2.528 1 94.48 160 PHE B N 1
ATOM 3592 C CA . PHE B 1 160 ? 1.964 2.179 1.412 1 94.48 160 PHE B CA 1
ATOM 3593 C C . PHE B 1 160 ? 3.212 2.934 1.853 1 94.48 160 PHE B C 1
ATOM 3595 O O . PHE B 1 160 ? 4.333 2.468 1.639 1 94.48 160 PHE B O 1
ATOM 3602 N N . ILE B 1 161 ? 3.053 4.04 2.499 1 95.86 161 ILE B N 1
ATOM 3603 C CA . ILE B 1 161 ? 4.163 4.889 2.919 1 95.86 161 ILE B CA 1
ATOM 3604 C C . ILE B 1 161 ? 5.014 4.152 3.95 1 95.86 161 ILE B C 1
ATOM 3606 O O . ILE B 1 161 ? 6.246 4.188 3.888 1 95.86 161 ILE B O 1
ATOM 3610 N N . ARG B 1 162 ? 4.394 3.457 4.899 1 94.49 162 ARG B N 1
ATOM 3611 C CA . ARG B 1 162 ? 5.127 2.703 5.911 1 94.49 162 ARG B CA 1
ATOM 3612 C C . ARG B 1 162 ? 5.95 1.588 5.273 1 94.49 162 ARG B C 1
ATOM 3614 O O . ARG B 1 162 ? 7.098 1.358 5.659 1 94.49 162 ARG B O 1
ATOM 3621 N N . THR B 1 163 ? 5.348 0.965 4.308 1 91.06 163 THR B N 1
ATOM 3622 C CA . THR B 1 163 ? 6.058 -0.107 3.619 1 91.06 163 THR B CA 1
ATOM 3623 C C . THR B 1 163 ? 7.219 0.451 2.801 1 91.06 163 THR B C 1
ATOM 3625 O O . THR B 1 163 ? 8.295 -0.148 2.752 1 91.06 163 THR B O 1
ATOM 3628 N N . LEU B 1 164 ? 6.956 1.516 2.124 1 90.6 164 LEU B N 1
ATOM 3629 C CA . LEU B 1 164 ? 8.022 2.181 1.383 1 90.6 164 LEU B CA 1
ATOM 3630 C C . LEU B 1 164 ? 9.206 2.49 2.294 1 90.6 164 LEU B C 1
ATOM 3632 O O . LEU B 1 164 ? 10.356 2.229 1.934 1 90.6 164 LEU B O 1
ATOM 3636 N N . TRP B 1 165 ? 8.923 2.973 3.436 1 90.1 165 TRP B N 1
ATOM 3637 C CA . TRP B 1 165 ? 9.98 3.302 4.387 1 90.1 165 TRP B CA 1
ATOM 3638 C C . TRP B 1 165 ? 10.754 2.052 4.794 1 90.1 165 TRP B C 1
ATOM 3640 O O . TRP B 1 165 ? 11.987 2.063 4.832 1 90.1 165 TRP B O 1
ATOM 3650 N N . THR B 1 166 ? 10.029 1.026 5.094 1 86.99 166 THR B N 1
ATOM 3651 C CA . THR B 1 166 ? 10.627 -0.194 5.626 1 86.99 166 THR B CA 1
ATOM 3652 C C . THR B 1 166 ? 11.489 -0.879 4.569 1 86.99 166 THR B C 1
ATOM 3654 O O . THR B 1 166 ? 12.522 -1.469 4.89 1 86.99 166 THR B O 1
ATOM 3657 N N . ASN B 1 167 ? 11.117 -0.684 3.301 1 80.43 167 ASN B N 1
ATOM 3658 C CA . ASN B 1 167 ? 11.755 -1.511 2.283 1 80.43 167 ASN B CA 1
ATOM 3659 C C . ASN B 1 167 ? 12.647 -0.68 1.364 1 80.43 167 ASN B C 1
ATOM 3661 O O . ASN B 1 167 ? 13.459 -1.23 0.618 1 80.43 167 ASN B O 1
ATOM 3665 N N . ALA B 1 168 ? 12.378 0.586 1.424 1 73.22 168 ALA B N 1
ATOM 3666 C CA . ALA B 1 168 ? 13.138 1.419 0.495 1 73.22 168 ALA B CA 1
ATOM 3667 C C . ALA B 1 168 ? 14.611 1.474 0.888 1 73.22 168 ALA B C 1
ATOM 3669 O O . ALA B 1 168 ? 14.942 1.741 2.046 1 73.22 168 ALA B O 1
ATOM 3670 N N . GLY B 1 169 ? 15.437 0.697 0.123 1 61.89 169 GLY B N 1
ATOM 3671 C CA . GLY B 1 169 ? 16.878 0.886 0.161 1 61.89 169 GLY B CA 1
ATOM 3672 C C . GLY B 1 169 ? 17.42 1.597 -1.064 1 61.89 169 GLY B C 1
ATOM 3673 O O . GLY B 1 169 ? 16.669 2.248 -1.793 1 61.89 169 GLY B O 1
ATOM 3674 N N . ARG B 1 170 ? 18.656 1.715 -1.326 1 51.01 170 ARG B N 1
ATOM 3675 C CA . ARG B 1 170 ? 19.387 2.468 -2.34 1 51.01 170 ARG B CA 1
ATOM 3676 C C . ARG B 1 170 ? 18.881 2.136 -3.74 1 51.01 170 ARG B C 1
ATOM 3678 O O . ARG B 1 170 ? 19.017 2.942 -4.662 1 51.01 170 ARG B O 1
ATOM 3685 N N . GLY B 1 171 ? 17.885 1.231 -3.937 1 53.12 171 GLY B N 1
ATOM 3686 C CA . GLY B 1 171 ? 17.665 0.797 -5.308 1 53.12 171 GLY B CA 1
ATOM 3687 C C . GLY B 1 171 ? 16.236 0.999 -5.775 1 53.12 171 GLY B C 1
ATOM 3688 O O . GLY B 1 171 ? 15.704 0.186 -6.533 1 53.12 171 GLY B O 1
ATOM 3689 N N . CYS B 1 172 ? 15.626 2.226 -5.415 1 58.97 172 CYS B N 1
ATOM 3690 C CA . CYS B 1 172 ? 14.219 2.409 -5.753 1 58.97 172 CYS B CA 1
ATOM 3691 C C . CYS B 1 172 ? 14.065 2.965 -7.164 1 58.97 172 CYS B C 1
ATOM 3693 O O . CYS B 1 172 ? 12.949 3.068 -7.676 1 58.97 172 CYS B O 1
ATOM 3695 N N . ALA B 1 173 ? 15.171 3.253 -7.866 1 58.51 173 ALA B N 1
ATOM 3696 C CA . ALA B 1 173 ? 15.128 4.018 -9.11 1 58.51 173 ALA B CA 1
ATOM 3697 C C . ALA B 1 173 ? 14.254 3.325 -10.151 1 58.51 173 ALA B C 1
ATOM 3699 O O . ALA B 1 173 ? 13.402 3.96 -10.777 1 58.51 173 ALA B O 1
ATOM 3700 N N . PRO B 1 174 ? 14.26 2.028 -10.235 1 59.29 174 PRO B N 1
ATOM 3701 C CA . PRO B 1 174 ? 13.498 1.431 -11.335 1 59.29 174 PRO B CA 1
ATOM 3702 C C . PRO B 1 174 ? 11.993 1.426 -11.075 1 59.29 174 PRO B C 1
ATOM 3704 O O . PRO B 1 174 ? 11.202 1.276 -12.01 1 59.29 174 PRO B O 1
ATOM 3707 N N . VAL B 1 175 ? 11.728 1.766 -9.81 1 70.95 175 VAL B N 1
ATOM 3708 C CA . VAL B 1 175 ? 10.305 1.641 -9.515 1 70.95 175 VAL B CA 1
ATOM 3709 C C . VAL B 1 175 ? 9.746 2.995 -9.083 1 70.95 175 VAL B C 1
ATOM 3711 O O . VAL B 1 175 ? 8.593 3.089 -8.654 1 70.95 175 VAL B O 1
ATOM 3714 N N . GLY B 1 176 ? 10.548 3.974 -9.338 1 76.86 176 GLY B N 1
ATOM 3715 C CA . GLY B 1 176 ? 10.196 5.294 -8.84 1 76.86 176 GLY B CA 1
ATOM 3716 C C . GLY B 1 176 ? 8.892 5.819 -9.412 1 76.86 176 GLY B C 1
ATOM 3717 O O . GLY B 1 176 ? 8.041 6.319 -8.674 1 76.86 176 GLY B O 1
ATOM 3718 N N . GLU B 1 177 ? 8.644 5.585 -10.698 1 81 177 GLU B N 1
ATOM 3719 C CA . GLU B 1 177 ? 7.442 6.096 -11.35 1 81 177 GLU B CA 1
ATOM 3720 C C . GLU B 1 177 ? 6.195 5.371 -10.853 1 81 177 GLU B C 1
ATOM 3722 O O . GLU B 1 177 ? 5.16 5.998 -10.614 1 81 177 GLU B O 1
ATOM 3727 N N . ALA B 1 178 ? 6.35 4.098 -10.728 1 85.12 178 ALA B N 1
ATOM 3728 C CA . ALA B 1 178 ? 5.216 3.308 -10.257 1 85.12 178 ALA B CA 1
ATOM 3729 C C . ALA B 1 178 ? 4.855 3.67 -8.82 1 85.12 178 ALA B C 1
ATOM 3731 O O . ALA B 1 178 ? 3.675 3.716 -8.462 1 85.12 178 ALA B O 1
ATOM 3732 N N . VAL B 1 179 ? 5.87 3.912 -8.059 1 86.01 179 VAL B N 1
ATOM 3733 C CA . VAL B 1 179 ? 5.685 4.318 -6.67 1 86.01 179 VAL B CA 1
ATOM 3734 C C . VAL B 1 179 ? 4.958 5.66 -6.615 1 86.01 179 VAL B C 1
ATOM 3736 O O . VAL B 1 179 ? 3.998 5.822 -5.859 1 86.01 179 VAL B O 1
ATOM 3739 N N . GLN B 1 180 ? 5.358 6.506 -7.484 1 87.69 180 GLN B N 1
ATOM 3740 C CA . GLN B 1 180 ? 4.727 7.821 -7.53 1 87.69 180 GLN B CA 1
ATOM 3741 C C . GLN B 1 180 ? 3.275 7.718 -7.987 1 87.69 180 GLN B C 1
ATOM 3743 O O . GLN B 1 180 ? 2.385 8.327 -7.389 1 87.69 180 GLN B O 1
ATOM 3748 N N . ASP B 1 181 ? 3.044 6.938 -8.976 1 87.82 181 ASP B N 1
ATOM 3749 C CA . ASP B 1 181 ? 1.698 6.77 -9.515 1 87.82 181 ASP B CA 1
ATOM 3750 C C . ASP B 1 181 ? 0.752 6.198 -8.461 1 87.82 181 ASP B C 1
ATOM 3752 O O . ASP B 1 181 ? -0.369 6.685 -8.296 1 87.82 181 ASP B O 1
ATOM 3756 N N . ALA B 1 182 ? 1.209 5.194 -7.792 1 91.73 182 ALA B N 1
ATOM 3757 C CA . ALA B 1 182 ? 0.383 4.565 -6.764 1 91.73 182 ALA B CA 1
ATOM 3758 C C . ALA B 1 182 ? 0.096 5.536 -5.622 1 91.73 182 ALA B C 1
ATOM 3760 O O . ALA B 1 182 ? -1.049 5.667 -5.183 1 91.73 182 ALA B O 1
ATOM 3761 N N . ALA B 1 183 ? 1.124 6.224 -5.21 1 92.38 183 ALA B N 1
ATOM 3762 C CA . ALA B 1 183 ? 0.968 7.183 -4.12 1 92.38 183 ALA B CA 1
ATOM 3763 C C . ALA B 1 183 ? -0.033 8.274 -4.488 1 92.38 183 ALA B C 1
ATOM 3765 O O . ALA B 1 183 ? -0.894 8.633 -3.682 1 92.38 183 ALA B O 1
ATOM 3766 N N . LEU B 1 184 ? 0.067 8.762 -5.676 1 91.22 184 LEU B N 1
ATOM 3767 C CA . LEU B 1 184 ? -0.774 9.874 -6.106 1 91.22 184 LEU B CA 1
ATOM 3768 C C . LEU B 1 184 ? -2.212 9.417 -6.321 1 91.22 184 LEU B C 1
ATOM 3770 O O . LEU B 1 184 ? -3.154 10.164 -6.044 1 91.22 184 LEU B O 1
ATOM 3774 N N . SER B 1 185 ? -2.45 8.222 -6.819 1 90.92 185 SER B N 1
ATOM 3775 C CA . SER B 1 185 ? -3.793 7.668 -6.956 1 90.92 185 SER B CA 1
ATOM 3776 C C . SER B 1 185 ? -4.476 7.531 -5.599 1 90.92 185 SER B C 1
ATOM 3778 O O . SER B 1 185 ? -5.637 7.912 -5.441 1 90.92 185 SER B O 1
ATOM 3780 N N . LEU B 1 186 ? -3.727 7.061 -4.684 1 92.91 186 LEU B N 1
ATOM 3781 C CA . LEU B 1 186 ? -4.28 6.855 -3.35 1 92.91 186 LEU B CA 1
ATOM 3782 C C . LEU B 1 186 ? -4.523 8.188 -2.651 1 92.91 186 LEU B C 1
ATOM 3784 O O . LEU B 1 186 ? -5.511 8.343 -1.928 1 92.91 186 LEU B O 1
ATOM 3788 N N . LEU B 1 187 ? -3.573 9.085 -2.897 1 93.81 187 LEU B N 1
ATOM 3789 C CA . LEU B 1 187 ? -3.748 10.416 -2.324 1 93.81 187 LEU B CA 1
ATOM 3790 C C . LEU B 1 187 ? -5.018 11.073 -2.856 1 93.81 187 LEU B C 1
ATOM 3792 O O . LEU B 1 187 ? -5.8 11.635 -2.085 1 93.81 187 LEU B O 1
ATOM 3796 N N . SER B 1 188 ? -5.225 10.975 -4.128 1 90.05 188 SER B N 1
ATOM 3797 C CA . SER B 1 188 ? -6.415 11.542 -4.755 1 90.05 188 SER B CA 1
ATOM 3798 C C . SER B 1 188 ? -7.686 10.899 -4.21 1 90.05 188 SER B C 1
ATOM 3800 O O . SER B 1 188 ? -8.675 11.589 -3.952 1 90.05 188 SER B O 1
ATOM 3802 N N . ALA B 1 189 ? -7.67 9.648 -4.008 1 88.55 189 ALA B N 1
ATOM 3803 C CA . ALA B 1 189 ? -8.829 8.933 -3.48 1 88.55 189 ALA B CA 1
ATOM 3804 C C . ALA B 1 189 ? -9.105 9.33 -2.032 1 88.55 189 ALA B C 1
ATOM 3806 O O . ALA B 1 189 ? -10.26 9.519 -1.643 1 88.55 189 ALA B O 1
ATOM 3807 N N . ALA B 1 190 ? -8.048 9.396 -1.272 1 90.28 190 ALA B N 1
ATOM 3808 C CA . ALA B 1 190 ? -8.199 9.796 0.125 1 90.28 190 ALA B CA 1
ATOM 3809 C C . ALA B 1 190 ? -8.803 11.193 0.233 1 90.28 190 ALA B C 1
ATOM 3811 O O . ALA B 1 190 ? -9.627 11.453 1.112 1 90.28 190 ALA B O 1
ATOM 3812 N N . ALA B 1 191 ? -8.356 12.032 -0.654 1 88.57 191 ALA B N 1
ATOM 3813 C CA . ALA B 1 191 ? -8.884 13.393 -0.684 1 88.57 191 ALA B CA 1
ATOM 3814 C C . ALA B 1 191 ? -10.374 13.397 -1.013 1 88.57 191 ALA B C 1
ATOM 3816 O O . ALA B 1 191 ? -11.147 14.151 -0.416 1 88.57 191 ALA B O 1
ATOM 3817 N N . ARG B 1 192 ? -10.766 12.528 -1.911 1 83.28 192 ARG B N 1
ATOM 3818 C CA . ARG B 1 192 ? -12.159 12.464 -2.339 1 83.28 192 ARG B CA 1
ATOM 3819 C C . ARG B 1 192 ? -13.042 11.874 -1.244 1 83.28 192 ARG B C 1
ATOM 3821 O O . ARG B 1 192 ? -14.192 12.286 -1.077 1 83.28 192 ARG B O 1
ATOM 3828 N N . GLU B 1 193 ? -12.568 10.833 -0.61 1 80.87 193 GLU B N 1
ATOM 3829 C CA . GLU B 1 193 ? -13.325 10.227 0.482 1 80.87 193 GLU B CA 1
ATOM 3830 C C . GLU B 1 193 ? -13.615 11.243 1.583 1 80.87 193 GLU B C 1
ATOM 3832 O O . GLU B 1 193 ? -14.649 11.166 2.25 1 80.87 193 GLU B O 1
ATOM 3837 N N . GLY B 1 194 ? -12.689 12.007 1.796 1 71.94 194 GLY B N 1
ATOM 3838 C CA . GLY B 1 194 ? -12.866 13.043 2.8 1 71.94 194 GLY B CA 1
ATOM 3839 C C . GLY B 1 194 ? -13.879 14.098 2.397 1 71.94 194 GLY B C 1
ATOM 3840 O O . GLY B 1 194 ? -14.488 14.742 3.254 1 71.94 194 GLY B O 1
ATOM 3841 N N . GLU B 1 195 ? -14.01 14.201 1.019 1 63.59 195 GLU B N 1
ATOM 3842 C CA . GLU B 1 195 ? -14.983 15.17 0.522 1 63.59 195 GLU B CA 1
ATOM 3843 C C . GLU B 1 195 ? -16.41 14.659 0.697 1 63.59 195 GLU B C 1
ATOM 3845 O O . GLU B 1 195 ? -17.326 15.439 0.965 1 63.59 195 GLU B O 1
ATOM 3850 N N . GLY B 1 196 ? -16.814 13.165 0.312 1 51.66 196 GLY B N 1
ATOM 3851 C CA . GLY B 1 196 ? -18.148 12.606 0.462 1 51.66 196 GLY B CA 1
ATOM 3852 C C . GLY B 1 196 ? -18.601 12.523 1.907 1 51.66 196 GLY B C 1
ATOM 3853 O O . GLY B 1 196 ? -19.776 12.27 2.182 1 51.66 196 GLY B O 1
ATOM 3854 N N . GLU B 1 197 ? -17.974 11.804 2.709 1 43.01 197 GLU B N 1
ATOM 3855 C CA . GLU B 1 197 ? -18.359 11.792 4.117 1 43.01 197 GLU B CA 1
ATOM 3856 C C . GLU B 1 197 ? -18.764 13.186 4.589 1 43.01 197 GLU B C 1
ATOM 3858 O O . GLU B 1 197 ? -17.966 14.123 4.531 1 43.01 197 GLU B O 1
ATOM 3863 N N . ALA B 1 198 ? -20.071 13.319 4.162 1 35.31 198 ALA B N 1
ATOM 3864 C CA . ALA B 1 198 ? -20.551 14.491 4.889 1 35.31 198 ALA B CA 1
ATOM 3865 C C . ALA B 1 198 ? -19.908 14.581 6.27 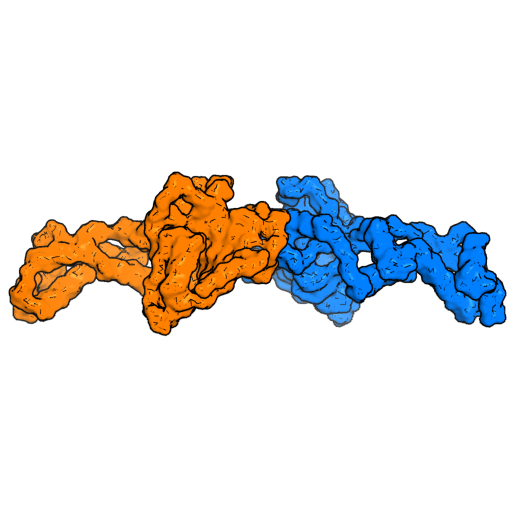1 35.31 198 ALA B C 1
ATOM 3867 O O . ALA B 1 198 ? -19.749 13.567 6.955 1 35.31 198 ALA B O 1
ATOM 3868 N N . PRO B 1 199 ? -19.257 15.438 6.541 1 32.48 199 PRO B N 1
ATOM 3869 C CA . PRO B 1 199 ? -18.732 15.486 7.907 1 32.48 199 PRO B CA 1
ATOM 3870 C C . PRO B 1 199 ? -19.658 14.813 8.918 1 32.48 199 PRO B C 1
ATOM 3872 O O . PRO B 1 199 ? -20.807 15.231 9.082 1 32.48 199 PRO B O 1
ATOM 3875 N N . ALA B 1 200 ? -20.086 13.466 8.774 1 31.54 200 ALA B N 1
ATOM 3876 C CA . ALA B 1 200 ? -20.898 13.025 9.905 1 31.54 200 ALA B CA 1
ATOM 3877 C C . ALA B 1 200 ? -20.582 13.837 11.157 1 31.54 200 ALA B C 1
ATOM 3879 O O . ALA B 1 200 ? -19.444 14.272 11.352 1 31.54 200 ALA B O 1
ATOM 3880 N N . PRO B 1 201 ? -21.67 14.212 11.765 1 28.29 201 PRO B N 1
ATOM 3881 C CA . PRO B 1 201 ? -21.389 14.825 13.066 1 28.29 201 PRO B CA 1
ATOM 3882 C C . PRO B 1 201 ? -20.468 13.97 13.934 1 28.29 201 PRO B C 1
ATOM 3884 O O . PRO B 1 201 ? -20.8 12.825 14.25 1 28.29 201 PRO B O 1
ATOM 3887 N N . ARG B 1 202 ? -19.394 13.391 13.565 1 31.17 202 ARG B N 1
ATOM 3888 C CA . ARG B 1 202 ? -18.679 12.764 14.672 1 31.17 202 ARG B CA 1
ATOM 3889 C C . ARG B 1 202 ? -19.339 13.093 16.006 1 31.17 202 ARG B C 1
ATOM 3891 O O . ARG B 1 202 ? -19.816 14.212 16.21 1 31.17 202 ARG B O 1
ATOM 3898 N N . ASP B 1 203 ? -20.028 12.09 16.595 1 30.24 203 ASP B N 1
ATOM 3899 C CA . ASP B 1 203 ? -20.4 12.414 17.969 1 30.24 203 ASP B CA 1
ATOM 3900 C C . ASP B 1 203 ? -19.527 13.537 18.524 1 30.24 203 ASP B C 1
ATOM 3902 O O . ASP B 1 203 ? -18.301 13.494 18.405 1 30.24 203 ASP B O 1
ATOM 3906 N N . LEU B 1 204 ? -19.935 14.683 18.648 1 28.18 204 LEU B N 1
ATOM 3907 C CA . LEU B 1 204 ? -19.634 15.836 19.489 1 28.18 204 LEU B CA 1
ATOM 3908 C C . LEU B 1 204 ? -18.962 15.402 20.787 1 28.18 204 LEU B C 1
ATOM 3910 O O . LEU B 1 204 ? -18.667 16.235 21.647 1 28.18 204 LEU B O 1
ATOM 3914 N N . ASP B 1 205 ? -19.103 14.122 21.154 1 28.19 205 ASP B N 1
ATOM 3915 C CA . ASP B 1 205 ? -18.431 13.823 22.414 1 28.19 205 ASP B CA 1
ATOM 3916 C C . ASP B 1 205 ? -16.915 13.793 22.234 1 28.19 205 ASP B C 1
ATOM 3918 O O . ASP B 1 205 ? -16.171 14.212 23.123 1 28.19 205 ASP B O 1
ATOM 3922 N N . ALA B 1 206 ? -16.371 13.06 21.153 1 29.3 206 ALA B N 1
ATOM 3923 C CA . ALA B 1 206 ? -15.01 13.502 20.863 1 29.3 206 ALA B CA 1
ATOM 3924 C C . ALA B 1 206 ? -15.012 14.707 19.927 1 29.3 206 ALA B C 1
ATOM 3926 O O . ALA B 1 206 ? -13.956 15.138 19.457 1 29.3 206 ALA B O 1
ATOM 3927 N N . SER B 1 207 ? -15.862 15.403 19.357 1 31.49 207 SER B N 1
ATOM 3928 C CA . SER B 1 207 ? -16.427 16.738 19.182 1 31.49 207 SER B CA 1
ATOM 3929 C C . SER B 1 207 ? -16.046 17.655 20.339 1 31.49 207 SER B C 1
ATOM 3931 O O . SER B 1 207 ? -16.16 18.878 20.232 1 31.49 207 SER B O 1
ATOM 3933 N N . HIS B 1 208 ? -16.099 17.203 21.332 1 35.09 208 HIS B N 1
ATOM 3934 C CA . HIS B 1 208 ? -15.489 17.773 22.527 1 35.09 208 HIS B CA 1
ATOM 3935 C C . HIS B 1 208 ? -14.046 18.192 22.264 1 35.09 208 HIS B C 1
ATOM 3937 O O . HIS B 1 208 ? -13.599 19.233 22.75 1 35.09 208 HIS B O 1
ATOM 3943 N N . GLY B 1 209 ? -13.479 17.421 21.36 1 40.64 209 GLY B N 1
ATOM 3944 C CA . GLY B 1 209 ? -12.156 17.927 21.032 1 40.64 209 GLY B CA 1
ATOM 3945 C C . GLY B 1 209 ? -12.166 18.936 19.899 1 40.64 209 GLY B C 1
ATOM 3946 O O . GLY B 1 209 ? -11.523 19.984 19.989 1 40.64 209 GLY B O 1
ATOM 3947 N N . ALA B 1 210 ? -12.912 18.683 18.716 1 44.82 210 ALA B N 1
ATOM 3948 C CA . ALA B 1 210 ? -13.003 19.742 17.714 1 44.82 210 ALA B CA 1
ATOM 3949 C C . ALA B 1 210 ? -13.898 20.879 18.196 1 44.82 210 ALA B C 1
ATOM 3951 O O . ALA B 1 210 ? -13.583 22.054 17.994 1 44.82 210 ALA B O 1
ATOM 3952 N N . GLY B 1 211 ? -14.983 20.38 18.601 1 53.4 211 GLY B N 1
ATOM 3953 C CA . GLY B 1 211 ? -15.748 21.373 19.338 1 53.4 211 GLY B CA 1
ATOM 3954 C C . GLY B 1 211 ? -14.936 22.081 20.406 1 53.4 211 GLY B C 1
ATOM 3955 O O . GLY B 1 211 ? -15.045 23.297 20.573 1 53.4 211 GLY B O 1
ATOM 3956 N N . ALA B 1 212 ? -14.152 21.216 20.817 1 57.72 212 ALA B N 1
ATOM 3957 C CA . ALA B 1 212 ? -13.245 21.807 21.797 1 57.72 212 ALA B CA 1
ATOM 3958 C C . ALA B 1 212 ? -12.21 22.7 21.119 1 57.72 212 ALA B C 1
ATOM 3960 O O . ALA B 1 212 ? -11.864 23.764 21.637 1 57.72 212 ALA B O 1
ATOM 3961 N N . ARG B 1 213 ? -11.917 22.418 19.995 1 64.9 213 ARG B N 1
ATOM 3962 C CA . ARG B 1 213 ? -10.952 23.228 19.258 1 64.9 213 ARG B CA 1
ATOM 3963 C C . ARG B 1 213 ? -11.598 24.503 18.727 1 64.9 213 ARG B C 1
ATOM 3965 O O . ARG B 1 213 ? -10.991 25.575 18.765 1 64.9 213 ARG B O 1
ATOM 3972 N N . ILE B 1 214 ? -12.68 24.236 18.087 1 74.06 214 ILE B N 1
ATOM 3973 C CA . ILE B 1 214 ? -13.428 25.408 17.645 1 74.06 214 ILE B CA 1
ATOM 3974 C C . ILE B 1 214 ? -13.676 26.339 18.83 1 74.06 214 ILE B C 1
ATOM 3976 O O . ILE B 1 214 ? -13.439 27.546 18.74 1 74.06 214 ILE B O 1
ATOM 3980 N N . LYS B 1 215 ? -13.99 25.658 19.907 1 74.4 215 LYS B N 1
ATOM 3981 C CA . LYS B 1 215 ? -14.216 26.44 21.119 1 74.4 215 LYS B CA 1
ATOM 3982 C C . LYS B 1 215 ? -12.925 27.099 21.596 1 74.4 215 LYS B C 1
ATOM 3984 O O . LYS B 1 215 ? -12.922 28.275 21.968 1 74.4 215 LYS B O 1
ATOM 3989 N N . ARG B 1 216 ? -11.963 26.343 21.484 1 72.82 216 ARG B N 1
ATOM 3990 C CA . ARG B 1 216 ? -10.681 26.881 21.927 1 72.82 216 ARG B CA 1
ATOM 3991 C C . ARG B 1 216 ? -10.219 28.014 21.018 1 72.82 216 ARG B C 1
ATOM 3993 O O . ARG B 1 216 ? -9.708 29.03 21.494 1 72.82 216 ARG B O 1
ATOM 4000 N N . PHE B 1 217 ? -10.368 27.811 19.781 1 80.04 217 PHE B N 1
ATOM 4001 C CA . PHE B 1 217 ? -10.01 28.879 18.855 1 80.04 217 PHE B CA 1
ATOM 4002 C C . PHE B 1 217 ? -10.826 30.135 19.135 1 80.04 217 PHE B C 1
ATOM 4004 O O . PHE B 1 217 ? -10.283 31.241 19.168 1 80.04 217 PHE B O 1
ATOM 4011 N N . ILE B 1 218 ? -12.061 29.84 19.246 1 83.43 218 ILE B N 1
ATOM 4012 C CA . ILE B 1 218 ? -12.935 30.972 19.537 1 83.43 218 ILE B CA 1
ATOM 4013 C C . ILE B 1 218 ? -12.506 31.632 20.845 1 83.43 218 ILE B C 1
ATOM 4015 O O . ILE B 1 218 ? -12.358 32.855 20.912 1 83.43 218 ILE B O 1
ATOM 4019 N N . ASP B 1 219 ? -12.112 30.688 21.738 1 77.91 219 ASP B N 1
ATOM 4020 C CA . ASP B 1 219 ? -11.716 31.213 23.041 1 77.91 219 ASP B CA 1
ATOM 4021 C C . ASP B 1 219 ? -10.402 31.985 22.946 1 77.91 219 ASP B C 1
ATOM 4023 O O . ASP B 1 219 ? -10.23 33.011 23.608 1 77.91 219 ASP B O 1
ATOM 4027 N N . ASP B 1 220 ? -9.694 31.593 22.065 1 78.91 220 ASP B N 1
ATOM 4028 C CA . ASP B 1 220 ? -8.367 32.185 21.932 1 78.91 220 ASP B CA 1
ATOM 4029 C C . ASP B 1 220 ? -8.416 33.46 21.093 1 78.91 220 ASP B C 1
ATOM 4031 O O . ASP B 1 220 ? -7.491 34.274 21.135 1 78.91 220 ASP B O 1
ATOM 4035 N N . ASN B 1 221 ? -9.48 33.681 20.381 1 83.24 221 ASN B N 1
ATOM 4036 C CA . ASN B 1 221 ? -9.557 34.826 19.479 1 83.24 221 ASN B CA 1
ATOM 4037 C C . ASN B 1 221 ? -10.8 35.668 19.748 1 83.24 221 ASN B C 1
ATOM 4039 O O . ASN B 1 221 ? -11.298 36.351 18.851 1 83.24 221 ASN B O 1
ATOM 4043 N N . LEU B 1 222 ? -11.138 35.609 20.819 1 86.94 222 LEU B N 1
ATOM 4044 C CA . LEU B 1 222 ? -12.396 36.232 21.218 1 86.94 222 LEU B CA 1
ATOM 4045 C C . LEU B 1 222 ? -12.343 37.742 21.012 1 86.94 222 LEU B C 1
ATOM 4047 O O . LEU B 1 222 ? -13.369 38.373 20.744 1 86.94 222 LEU B O 1
ATOM 4051 N N . CYS B 1 223 ? -11.101 38.238 21.064 1 84.26 223 CYS B N 1
ATOM 4052 C CA . CYS B 1 223 ? -10.941 39.687 21.035 1 84.26 223 CYS B CA 1
ATOM 4053 C C . CYS B 1 223 ? -10.909 40.204 19.602 1 84.26 223 CYS B C 1
ATOM 4055 O O . CYS B 1 223 ? -10.94 41.415 19.373 1 84.26 223 CYS B O 1
ATOM 4057 N N . ASP B 1 224 ? -10.944 39.365 18.683 1 86.01 224 ASP B N 1
ATOM 4058 C CA . ASP B 1 224 ? -10.939 39.742 17.273 1 86.01 224 ASP B CA 1
ATOM 4059 C C . ASP B 1 224 ? -12.326 40.193 16.82 1 86.01 224 ASP B C 1
ATOM 4061 O O . ASP B 1 224 ? -13.26 39.39 16.768 1 86.01 224 ASP B O 1
ATOM 4065 N N . PRO B 1 225 ? -12.427 41.401 16.491 1 83.45 225 PRO B N 1
ATOM 4066 C CA . PRO B 1 225 ? -13.74 41.917 16.099 1 83.45 225 PRO B CA 1
ATOM 4067 C C . PRO B 1 225 ? -14.265 41.283 14.814 1 83.45 225 PRO B C 1
ATOM 4069 O O . PRO B 1 225 ? -15.471 41.31 14.555 1 83.45 225 PRO B O 1
ATOM 4072 N N . GLU B 1 226 ? -13.468 40.645 14.112 1 81.94 226 GLU B N 1
ATOM 4073 C CA . GLU B 1 226 ? -13.86 40.07 12.829 1 81.94 226 GLU B CA 1
ATOM 4074 C C . GLU B 1 226 ? -14.079 38.564 12.942 1 81.94 226 GLU B C 1
ATOM 4076 O O . GLU B 1 226 ? -14.259 37.88 11.933 1 81.94 226 GLU B O 1
ATOM 4081 N N . LEU B 1 227 ? -14.126 38.115 14.179 1 86.57 227 LEU B N 1
ATOM 4082 C CA . LEU B 1 227 ? -14.354 36.69 14.389 1 86.57 227 LEU B CA 1
ATOM 4083 C C . LEU B 1 227 ? -15.743 36.284 13.905 1 86.57 227 LEU B C 1
ATOM 4085 O O . LEU B 1 227 ? -16.75 36.813 14.381 1 86.57 227 LEU B O 1
ATOM 4089 N N . SER B 1 228 ? -15.845 35.451 12.903 1 81.63 228 SER B N 1
ATOM 4090 C CA . SER B 1 228 ? -17.066 34.986 12.255 1 81.63 228 SER B CA 1
ATOM 4091 C C . SER B 1 228 ? -17.011 33.486 11.983 1 81.63 228 SER B C 1
ATOM 4093 O O . SER B 1 228 ? -15.966 32.857 12.155 1 81.63 228 SER B O 1
ATOM 4095 N N . VAL B 1 229 ? -18.182 33.059 11.797 1 82.07 229 VAL B N 1
ATOM 4096 C CA . VAL B 1 229 ? -18.248 31.655 11.404 1 82.07 229 VAL B CA 1
ATOM 4097 C C . VAL B 1 229 ? -17.288 31.397 10.245 1 82.07 229 VAL B C 1
ATOM 4099 O O . VAL B 1 229 ? -16.584 30.384 10.228 1 82.07 229 VAL B O 1
ATOM 4102 N N . GLY B 1 230 ? -17.32 32.362 9.445 1 78.85 230 GLY B N 1
ATOM 4103 C CA . GLY B 1 230 ? -16.423 32.261 8.305 1 78.85 230 GLY B CA 1
ATOM 4104 C C . GLY B 1 230 ? -14.957 32.274 8.696 1 78.85 230 GLY B C 1
ATOM 4105 O O . GLY B 1 230 ? -14.164 31.486 8.177 1 78.85 230 GLY B O 1
ATOM 4106 N N . ARG B 1 231 ? -14.582 33.197 9.565 1 80.77 231 ARG B N 1
ATOM 4107 C CA . ARG B 1 231 ? -13.215 33.301 10.065 1 80.77 231 ARG B CA 1
ATOM 4108 C C . ARG B 1 231 ? -12.808 32.036 10.814 1 80.77 231 ARG B C 1
ATOM 4110 O O . ARG B 1 231 ? -11.683 31.555 10.666 1 80.77 231 ARG B O 1
ATOM 4117 N N . VAL B 1 232 ? -13.653 31.495 11.647 1 78.97 232 VAL B N 1
ATOM 4118 C CA . VAL B 1 232 ? -13.417 30.264 12.394 1 78.97 232 VAL B CA 1
ATOM 4119 C C . VAL B 1 232 ? -13.227 29.099 11.425 1 78.97 232 VAL B C 1
ATOM 4121 O O . VAL B 1 232 ? -12.285 28.316 11.563 1 78.97 232 VAL B O 1
ATOM 4124 N N . ALA B 1 233 ? -14.214 29.118 10.635 1 76.44 233 ALA B N 1
ATOM 4125 C CA . ALA B 1 233 ? -14.168 28.071 9.617 1 76.44 233 ALA B CA 1
ATOM 4126 C C . ALA B 1 233 ? -12.867 28.136 8.823 1 76.44 233 ALA B C 1
ATOM 4128 O O . ALA B 1 233 ? -12.201 27.116 8.626 1 76.44 233 ALA B O 1
ATOM 4129 N N . GLY B 1 234 ? -12.618 29.414 8.482 1 70.29 234 GLY B N 1
ATOM 4130 C CA . GLY B 1 234 ? -11.393 29.65 7.735 1 70.29 234 GLY B CA 1
ATOM 4131 C C . GLY B 1 234 ? -10.14 29.307 8.52 1 70.29 234 GLY B C 1
ATOM 4132 O O . GLY B 1 234 ? -9.217 28.688 7.986 1 70.29 234 GLY B O 1
ATOM 4133 N N . ALA B 1 235 ? -10.091 29.591 9.719 1 66.23 235 ALA B N 1
ATOM 4134 C CA . ALA B 1 235 ? -8.937 29.423 10.598 1 66.23 235 ALA B CA 1
ATOM 4135 C C . ALA B 1 235 ? -8.711 27.951 10.933 1 66.23 235 ALA B C 1
ATOM 4137 O O . ALA B 1 235 ? -7.571 27.516 11.109 1 66.23 235 ALA B O 1
ATOM 4138 N N . LEU B 1 236 ? -9.824 27.206 10.94 1 65.5 236 LEU B N 1
ATOM 4139 C CA . LEU B 1 236 ? -9.755 25.833 11.428 1 65.5 236 LEU B CA 1
ATOM 4140 C C . LEU B 1 236 ? -9.898 24.84 10.279 1 65.5 236 LEU B C 1
ATOM 4142 O O . LEU B 1 236 ? -9.899 23.627 10.498 1 65.5 236 LEU B O 1
ATOM 4146 N N . GLY B 1 237 ? -10.16 25.553 9.093 1 62.3 237 GLY B N 1
ATOM 4147 C CA . GLY B 1 237 ? -10.223 24.737 7.892 1 62.3 237 GLY B CA 1
ATOM 4148 C C . GLY B 1 237 ? -11.478 23.887 7.813 1 62.3 237 GLY B C 1
ATOM 4149 O O . GLY B 1 237 ? -11.425 22.732 7.387 1 62.3 237 GLY B O 1
ATOM 4150 N N . VAL B 1 238 ? -12.439 24.272 8.319 1 64.63 238 VAL B N 1
ATOM 4151 C CA . VAL B 1 238 ? -13.742 23.616 8.279 1 64.63 238 VAL B CA 1
ATOM 4152 C C . VAL B 1 238 ? -14.749 24.511 7.56 1 64.63 238 VAL B C 1
ATOM 4154 O O . VAL B 1 238 ? -14.463 25.677 7.279 1 64.63 238 VAL B O 1
ATOM 4157 N N . SER B 1 239 ? -15.935 24.038 7.254 1 65.29 239 SER B N 1
ATOM 4158 C CA . SER B 1 239 ? -16.969 24.847 6.616 1 65.29 239 SER B CA 1
ATOM 4159 C C . SER B 1 239 ? -17.767 25.638 7.647 1 65.29 239 SER B C 1
ATOM 4161 O O . SER B 1 239 ? -17.906 25.209 8.794 1 65.29 239 SER B O 1
ATOM 4163 N N . PRO B 1 240 ? -18.141 26.697 7.114 1 74.59 240 PRO B N 1
ATOM 4164 C CA . PRO B 1 240 ? -19.049 27.43 8 1 74.59 240 PRO B CA 1
ATOM 4165 C C . PRO B 1 240 ? -20.254 26.597 8.43 1 74.59 240 PRO B C 1
ATOM 4167 O O . PRO B 1 240 ? -20.732 26.733 9.56 1 74.59 240 PRO B O 1
ATOM 4170 N N . ARG B 1 241 ? -20.643 25.734 7.562 1 71.5 241 ARG B N 1
ATOM 4171 C CA . ARG B 1 241 ? -21.774 24.877 7.904 1 71.5 241 ARG B CA 1
ATOM 4172 C C . ARG B 1 241 ? -21.404 23.896 9.011 1 71.5 241 ARG B C 1
ATOM 4174 O O . ARG B 1 241 ? -22.207 23.632 9.907 1 71.5 241 ARG B O 1
ATOM 4181 N N . TYR B 1 242 ? -20.278 23.561 9.093 1 69.82 242 TYR B N 1
ATOM 4182 C CA . TYR B 1 242 ? -19.807 22.663 10.142 1 69.82 242 TYR B CA 1
ATOM 4183 C C . TYR B 1 242 ? -19.724 23.385 11.481 1 69.82 242 TYR B C 1
ATOM 4185 O O . TYR B 1 242 ? -20.119 22.839 12.514 1 69.82 242 TYR B O 1
ATOM 4193 N N . VAL B 1 243 ? -19.054 24.47 11.34 1 77.17 243 VAL B N 1
ATOM 4194 C CA . VAL B 1 243 ? -19.008 25.276 12.555 1 77.17 243 VAL B CA 1
ATOM 4195 C C . VAL B 1 243 ? -20.421 25.462 13.105 1 77.17 243 VAL B C 1
ATOM 4197 O O . VAL B 1 243 ? -20.652 25.3 14.306 1 77.17 243 VAL B O 1
ATOM 4200 N N . GLN B 1 244 ? -21.288 25.595 12.177 1 77.54 244 GLN B N 1
ATOM 4201 C CA . GLN B 1 244 ? -22.677 25.791 12.578 1 77.54 244 GLN B CA 1
ATOM 4202 C C . GLN B 1 244 ? -23.271 24.507 13.149 1 77.54 244 GLN B C 1
ATOM 4204 O O . GLN B 1 244 ? -23.981 24.54 14.157 1 77.54 244 GLN B O 1
ATOM 4209 N N . MET B 1 245 ? -22.89 23.522 12.675 1 76.42 245 MET B N 1
ATOM 4210 C CA . MET B 1 245 ? -23.42 22.229 13.097 1 76.42 245 MET B CA 1
ATOM 4211 C C . MET B 1 245 ? -22.908 21.856 14.484 1 76.42 245 MET B C 1
ATOM 4213 O O . MET B 1 245 ? -23.653 21.31 15.3 1 76.42 245 MET B O 1
ATOM 4217 N N . VAL B 1 246 ? -21.616 22.097 14.66 1 72.36 246 VAL B N 1
ATOM 4218 C CA . VAL B 1 246 ? -21.01 21.816 15.958 1 72.36 246 VAL B CA 1
ATOM 4219 C C . VAL B 1 246 ? -21.791 22.53 17.059 1 72.36 246 VAL B C 1
ATOM 4221 O O . VAL B 1 246 ? -22.107 21.934 18.091 1 72.36 246 VAL B O 1
ATOM 4224 N N . PHE B 1 247 ? -22.08 23.711 16.747 1 78.1 247 PHE B N 1
ATOM 4225 C CA . PHE B 1 247 ? -22.749 24.508 17.769 1 78.1 247 PHE B CA 1
ATOM 4226 C C . PHE B 1 247 ? -24.243 24.208 17.798 1 78.1 247 PHE B C 1
ATOM 4228 O O . PHE B 1 247 ? -24.887 24.335 18.842 1 78.1 247 PHE B O 1
ATOM 4235 N N . ALA B 1 248 ? -24.657 23.658 16.668 1 74.68 248 ALA B N 1
ATOM 4236 C CA . ALA B 1 248 ? -26.047 23.209 16.665 1 74.68 248 ALA B CA 1
ATOM 4237 C C . ALA B 1 248 ? -26.235 22 17.577 1 74.68 248 ALA B C 1
ATOM 4239 O O . ALA B 1 248 ? -27.233 21.905 18.295 1 74.68 248 ALA B O 1
ATOM 4240 N N . GLY B 1 249 ? -25.271 21.326 17.652 1 67.73 249 GLY B N 1
ATOM 4241 C CA . GLY B 1 249 ? -25.271 20.168 18.531 1 67.73 249 GLY B CA 1
ATOM 4242 C C . GLY B 1 249 ? -25.252 20.536 20.003 1 67.73 249 GLY B C 1
ATOM 4243 O O . GLY B 1 249 ? -25.653 19.738 20.853 1 67.73 249 GLY B O 1
ATOM 4244 N N . MET B 1 250 ? -24.756 21.651 20.162 1 66.42 250 MET B N 1
ATOM 4245 C CA . MET B 1 250 ? -24.731 22.17 21.526 1 66.42 250 MET B CA 1
ATOM 4246 C C . MET B 1 250 ? -25.914 23.1 21.776 1 66.42 250 MET B C 1
ATOM 4248 O O . MET B 1 250 ? -25.927 23.845 22.757 1 66.42 250 MET B O 1
ATOM 4252 N N . ALA B 1 251 ? -26.749 23.113 20.776 1 72.87 251 ALA B N 1
ATOM 4253 C CA . ALA B 1 251 ? -27.984 23.89 20.845 1 72.87 251 ALA B CA 1
ATOM 4254 C C . ALA B 1 251 ? -27.69 25.387 20.873 1 72.87 251 ALA B C 1
ATOM 4256 O O . ALA B 1 251 ? -28.366 26.146 21.572 1 72.87 251 ALA B O 1
ATOM 4257 N N . THR B 1 252 ? -26.603 25.8 20.25 1 78.94 252 THR B N 1
ATOM 4258 C CA . THR B 1 252 ? -26.231 27.206 20.142 1 78.94 252 THR B CA 1
ATOM 4259 C C . THR B 1 252 ? -25.685 27.516 18.752 1 78.94 252 THR B C 1
ATOM 4261 O O . THR B 1 252 ? -25.667 26.646 17.878 1 78.94 252 THR B O 1
ATOM 4264 N N . THR B 1 253 ? -25.446 28.654 18.477 1 82.06 253 THR B N 1
ATOM 4265 C CA . THR B 1 253 ? -24.782 29.077 17.249 1 82.06 253 THR B CA 1
ATOM 4266 C C . THR B 1 253 ? -23.377 29.595 17.545 1 82.06 253 THR B C 1
ATOM 4268 O O . THR B 1 253 ? -23.095 30.038 18.66 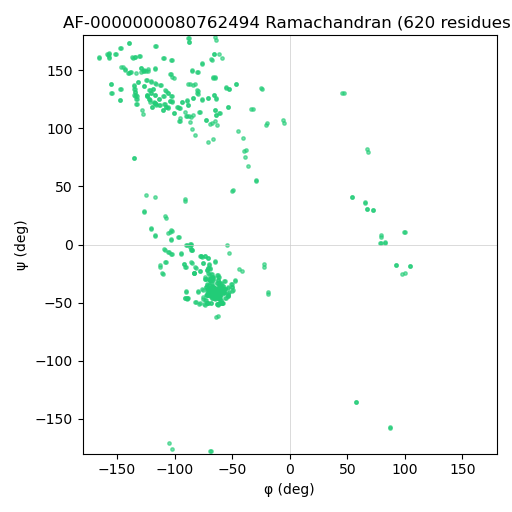1 82.06 253 THR B O 1
ATOM 4271 N N . PRO B 1 254 ? -22.526 29.648 16.576 1 84.38 254 PRO B N 1
ATOM 4272 C CA . PRO B 1 254 ? -21.178 30.175 16.799 1 84.38 254 PRO B CA 1
ATOM 4273 C C . PRO B 1 254 ? -21.184 31.626 17.277 1 84.38 254 PRO B C 1
ATOM 4275 O O . PRO B 1 254 ? -20.437 31.981 18.192 1 84.38 254 PRO B O 1
ATOM 4278 N N . LEU B 1 255 ? -22.036 32.265 16.68 1 84.95 255 LEU B N 1
ATOM 4279 C CA . LEU B 1 255 ? -22.099 33.679 17.035 1 84.95 255 LEU B CA 1
ATOM 4280 C C . LEU B 1 255 ? -22.61 33.86 18.46 1 84.95 255 LEU B C 1
ATOM 4282 O O . LEU B 1 255 ? -22.103 34.703 19.204 1 84.95 255 LEU B O 1
ATOM 4286 N N . ALA B 1 256 ? -23.588 33.014 18.814 1 85.32 256 ALA B N 1
ATOM 4287 C CA . ALA B 1 256 ? -24.104 33.067 20.18 1 85.32 256 ALA B CA 1
ATOM 4288 C C . ALA B 1 256 ? -23.046 32.616 21.183 1 85.32 256 ALA B C 1
ATOM 4290 O O . ALA B 1 256 ? -22.918 33.197 22.263 1 85.32 256 ALA B O 1
ATOM 4291 N N . TYR B 1 257 ? -22.32 31.687 20.79 1 86.5 257 TYR B N 1
ATOM 4292 C CA . TYR B 1 257 ? -21.237 31.189 21.631 1 86.5 257 TYR B CA 1
ATOM 4293 C C . TYR B 1 257 ? -20.165 32.255 21.827 1 86.5 257 TYR B C 1
ATOM 4295 O O . TYR B 1 257 ? -19.715 32.493 22.95 1 86.5 257 TYR B O 1
ATOM 4303 N N . ILE B 1 258 ? -19.749 32.922 20.801 1 88.53 258 ILE B N 1
ATOM 4304 C CA . ILE B 1 258 ? -18.734 33.969 20.84 1 88.53 258 ILE B CA 1
ATOM 4305 C C . ILE B 1 258 ? -19.209 35.115 21.73 1 88.53 258 ILE B C 1
ATOM 4307 O O . ILE B 1 258 ? -18.464 35.593 22.589 1 88.53 258 ILE B O 1
ATOM 4311 N N . ARG B 1 259 ? -20.419 35.42 21.474 1 87.17 259 ARG B N 1
ATOM 4312 C CA . ARG B 1 259 ? -20.995 36.503 22.265 1 87.17 259 ARG B CA 1
ATOM 4313 C C . ARG B 1 259 ? -21.015 36.148 23.748 1 87.17 259 ARG B C 1
ATOM 4315 O O . ARG B 1 259 ? -20.639 36.963 24.592 1 87.17 259 ARG B O 1
ATOM 4322 N N . ARG B 1 260 ? -21.425 34.905 24.013 1 85.96 260 ARG B N 1
ATOM 4323 C CA . ARG B 1 260 ? -21.476 34.447 25.398 1 85.96 260 ARG B CA 1
ATOM 4324 C C . ARG B 1 260 ? -20.091 34.474 26.035 1 85.96 260 ARG B C 1
ATOM 4326 O O . ARG B 1 260 ? -19.927 34.961 27.156 1 85.96 260 ARG B O 1
ATOM 4333 N N . LYS B 1 261 ? -19.172 34.085 25.335 1 88.2 261 LYS B N 1
ATOM 4334 C CA . LYS B 1 261 ? -17.811 34.007 25.859 1 88.2 261 LYS B CA 1
ATOM 4335 C C . LYS B 1 261 ? -17.225 35.4 26.074 1 88.2 261 LYS B C 1
ATOM 4337 O O . LYS B 1 261 ? -16.525 35.639 27.06 1 88.2 261 LYS B O 1
ATOM 4342 N N . ARG B 1 262 ? -17.477 36.226 25.131 1 89.22 262 ARG B N 1
ATOM 4343 C CA . ARG B 1 262 ? -17.031 37.608 25.281 1 89.22 262 ARG B CA 1
ATOM 4344 C C . ARG B 1 262 ? -17.657 38.254 26.512 1 89.22 262 ARG B C 1
ATOM 4346 O O . ARG B 1 262 ? -16.976 38.951 27.268 1 89.22 262 ARG B O 1
ATOM 4353 N N . LEU B 1 263 ? -18.918 37.947 26.711 1 88.74 263 LEU B N 1
ATOM 4354 C CA . LEU B 1 263 ? -19.632 38.503 27.855 1 88.74 263 LEU B CA 1
ATOM 4355 C C . LEU B 1 263 ? -19.108 37.914 29.161 1 88.74 263 LEU B C 1
ATOM 4357 O O . LEU B 1 263 ? -18.964 38.628 30.155 1 88.74 263 LEU B O 1
ATOM 4361 N N . GLU B 1 264 ? -18.798 36.628 29.088 1 85.61 264 GLU B N 1
ATOM 4362 C CA . GLU B 1 264 ? -18.235 35.977 30.267 1 85.61 264 GLU B CA 1
ATOM 4363 C C . GLU B 1 264 ? -16.884 36.58 30.639 1 85.61 264 GLU B C 1
ATOM 4365 O O . GLU B 1 264 ? -16.598 36.796 31.818 1 85.61 264 GLU B O 1
ATOM 4370 N N . ARG B 1 265 ? -16.137 36.884 29.711 1 85.93 265 ARG B N 1
ATOM 4371 C CA . ARG B 1 265 ? -14.826 37.483 29.94 1 85.93 265 ARG B CA 1
ATOM 4372 C C . ARG B 1 265 ? -14.96 38.917 30.442 1 85.93 265 ARG B C 1
ATOM 4374 O O . ARG B 1 265 ? -14.19 39.354 31.3 1 85.93 265 ARG B O 1
ATOM 4381 N N . ALA B 1 266 ? -15.822 39.538 29.83 1 87.15 266 ALA B N 1
ATOM 4382 C CA . ALA B 1 266 ? -16.095 40.897 30.288 1 87.15 266 ALA B CA 1
ATOM 4383 C C . ALA B 1 266 ? -16.498 40.91 31.76 1 87.15 266 ALA B C 1
ATOM 4385 O O . ALA B 1 266 ? -16 41.725 32.539 1 87.15 266 ALA B O 1
ATOM 4386 N N . ALA B 1 267 ? -17.314 39.935 32.083 1 83.59 267 ALA B N 1
ATOM 4387 C CA . ALA B 1 267 ? -17.776 39.839 33.465 1 83.59 267 ALA B CA 1
ATOM 4388 C C . ALA B 1 267 ? -16.616 39.544 34.411 1 83.59 267 ALA B C 1
ATOM 4390 O O . ALA B 1 267 ? -16.52 40.136 35.489 1 83.59 267 ALA B O 1
ATOM 4391 N N . ARG B 1 268 ? -15.789 38.742 33.965 1 83.54 268 ARG B N 1
ATOM 4392 C CA . ARG B 1 268 ? -14.62 38.399 34.768 1 83.54 268 ARG B CA 1
ATOM 4393 C C . ARG B 1 268 ? -13.712 39.609 34.959 1 83.54 268 ARG B C 1
ATOM 4395 O O . ARG B 1 268 ? -13.216 39.852 36.062 1 83.54 268 ARG B O 1
ATOM 4402 N N . ALA B 1 269 ? -13.522 40.335 33.926 1 82.47 269 ALA B N 1
ATOM 4403 C CA . ALA B 1 269 ? -12.67 41.52 33.97 1 82.47 269 ALA B CA 1
ATOM 4404 C C . ALA B 1 269 ? -13.272 42.596 34.869 1 82.47 269 ALA B C 1
ATOM 4406 O O . ALA B 1 269 ? -12.556 43.251 35.63 1 82.47 269 ALA B O 1
ATOM 4407 N N . LEU B 1 270 ? -14.524 42.671 34.715 1 83.5 270 LEU B N 1
ATOM 4408 C CA . LEU B 1 270 ? -15.215 43.673 35.518 1 83.5 270 LEU B CA 1
ATOM 4409 C C . LEU B 1 270 ? -15.166 43.311 36.999 1 83.5 270 LEU B C 1
ATOM 4411 O O . LEU B 1 270 ? -15.093 44.195 37.856 1 83.5 270 LEU B O 1
ATOM 4415 N N . ARG B 1 271 ? -15.093 41.973 37.177 1 77.9 271 ARG B N 1
ATOM 4416 C CA . ARG B 1 271 ? -15.014 41.52 38.562 1 77.9 271 ARG B CA 1
ATOM 4417 C C . ARG B 1 271 ? -13.594 41.655 39.102 1 77.9 271 ARG B C 1
ATOM 4419 O O . ARG B 1 271 ? -13.397 42.042 40.256 1 77.9 271 ARG B O 1
ATOM 4426 N N . GLU B 1 272 ? -12.688 41.335 38.3 1 76.13 272 GLU B N 1
ATOM 4427 C CA . GLU B 1 272 ? -11.301 41.255 38.748 1 76.13 272 GLU B CA 1
ATOM 4428 C C . GLU B 1 272 ? -10.65 42.636 38.778 1 76.13 272 GLU B C 1
ATOM 4430 O O . GLU B 1 272 ? -9.884 42.946 39.692 1 76.13 272 GLU B O 1
ATOM 4435 N N . ASP B 1 273 ? -10.753 43.428 37.732 1 68.29 273 ASP B N 1
ATOM 4436 C CA . ASP B 1 273 ? -10.051 44.702 37.608 1 68.29 273 ASP B CA 1
ATOM 4437 C C . ASP B 1 273 ? -10.831 45.827 38.284 1 68.29 273 ASP B C 1
ATOM 4439 O O . ASP B 1 273 ? -10.314 46.934 38.452 1 68.29 273 ASP B O 1
ATOM 4443 N N . GLY B 1 274 ? -11.978 45.501 38.745 1 62.92 274 GLY B N 1
ATOM 4444 C CA . GLY B 1 274 ? -12.765 46.417 39.555 1 62.92 274 GLY B CA 1
ATOM 4445 C C . GLY B 1 274 ? -13.063 47.729 38.853 1 62.92 274 GLY B C 1
ATOM 4446 O O . GLY B 1 274 ? -13.347 47.747 37.654 1 62.92 274 GLY B O 1
ATOM 4447 N N . VAL B 1 275 ? -12.911 48.904 39.555 1 59.93 275 VAL B N 1
ATOM 4448 C CA . VAL B 1 275 ? -13.271 50.287 39.259 1 59.93 275 VAL B CA 1
ATOM 4449 C C . VAL B 1 275 ? -12.364 50.834 38.159 1 59.93 275 VAL B C 1
ATOM 4451 O O . VAL B 1 275 ? -12.768 51.709 37.39 1 59.93 275 VAL B O 1
ATOM 4454 N N . GLY B 1 276 ? -11.32 50.348 37.898 1 64.85 276 GLY B N 1
ATOM 4455 C CA . GLY B 1 276 ? -10.356 50.909 36.964 1 64.85 276 GLY B CA 1
ATOM 4456 C C . GLY B 1 276 ? -10.556 50.428 35.54 1 64.85 276 GLY B C 1
ATOM 4457 O O . GLY B 1 276 ? -9.928 50.943 34.611 1 64.85 276 GLY B O 1
ATOM 4458 N N . CYS B 1 277 ? -11.447 49.639 35.258 1 70.93 277 CYS B N 1
ATOM 4459 C CA . CYS B 1 277 ? -11.599 49.107 33.908 1 70.93 277 CYS B CA 1
ATOM 4460 C C . CYS B 1 277 ? -12.518 49.992 33.074 1 70.93 277 CYS B C 1
ATOM 4462 O O . CYS B 1 277 ? -13.658 50.252 33.463 1 70.93 277 CYS B O 1
ATOM 4464 N N . ASN B 1 278 ? -12.064 50.714 32.078 1 81.95 278 ASN B N 1
ATOM 4465 C CA . ASN B 1 278 ? -12.867 51.471 31.125 1 81.95 278 ASN B CA 1
ATOM 4466 C C . ASN B 1 278 ? -13.747 50.555 30.28 1 81.95 278 ASN B C 1
ATOM 4468 O O . ASN B 1 278 ? -13.241 49.708 29.542 1 81.95 278 ASN B O 1
ATOM 4472 N N . ILE B 1 279 ? -15.034 50.684 30.534 1 84.77 279 ILE B N 1
ATOM 4473 C CA . ILE B 1 279 ? -16.014 49.813 29.895 1 84.77 279 ILE B CA 1
ATOM 4474 C C . ILE B 1 279 ? -15.877 49.909 28.377 1 84.77 279 ILE B C 1
ATOM 4476 O O . ILE B 1 279 ? -16.031 48.912 27.669 1 84.77 279 ILE B O 1
ATOM 4480 N N . THR B 1 280 ? -15.613 51.123 27.927 1 83.29 280 THR B N 1
ATOM 4481 C CA . THR B 1 280 ? -15.427 51.309 26.493 1 83.29 280 THR B CA 1
ATOM 4482 C C . THR B 1 280 ? -14.234 50.5 25.992 1 83.29 280 THR B C 1
ATOM 4484 O O . THR B 1 280 ? -14.336 49.789 24.99 1 83.29 280 THR B O 1
ATOM 4487 N N . ASP B 1 281 ? -13.187 50.555 26.738 1 85.34 281 ASP B N 1
ATOM 4488 C CA . ASP B 1 281 ? -11.976 49.831 26.366 1 85.34 281 ASP B CA 1
ATOM 4489 C C . ASP B 1 281 ? -12.187 48.321 26.463 1 85.34 281 ASP B C 1
ATOM 4491 O O . ASP B 1 281 ? -11.707 47.566 25.615 1 85.34 281 ASP B O 1
ATOM 4495 N N . LEU B 1 282 ? -12.84 47.945 27.445 1 87.78 282 LEU B N 1
ATOM 4496 C CA . LEU B 1 282 ? -13.138 46.531 27.644 1 87.78 282 LEU B CA 1
ATOM 4497 C C . LEU B 1 282 ? -13.977 45.985 26.493 1 87.78 282 LEU B C 1
ATOM 4499 O O . LEU B 1 282 ? -13.69 44.907 25.967 1 87.78 282 LEU B O 1
ATOM 4503 N N . SER B 1 283 ? -15.011 46.779 26.17 1 88.64 283 SER B N 1
ATOM 4504 C CA . SER B 1 283 ? -15.901 46.371 25.088 1 88.64 283 SER B CA 1
ATOM 4505 C C . SER B 1 283 ? -15.137 46.2 23.779 1 88.64 283 SER B C 1
ATOM 4507 O O . SER B 1 283 ? -15.264 45.173 23.109 1 88.64 283 SER B O 1
ATOM 4509 N N . PHE B 1 284 ? -14.359 47.195 23.432 1 83.54 284 PHE B N 1
ATOM 4510 C CA . PHE B 1 284 ? -13.608 47.15 22.183 1 83.54 284 PHE B CA 1
ATOM 4511 C C . PHE B 1 284 ? -12.5 46.106 22.254 1 83.54 284 PHE B C 1
ATOM 4513 O O . PHE B 1 284 ? -12.217 45.425 21.266 1 83.54 284 PHE B O 1
ATOM 4520 N N . GLY B 1 285 ? -11.95 45.854 23.382 1 87.38 285 GLY B N 1
ATOM 4521 C CA . GLY B 1 285 ? -10.91 44.86 23.595 1 87.38 285 GLY B CA 1
ATOM 4522 C C . GLY B 1 285 ? -11.409 43.435 23.454 1 87.38 285 GLY B C 1
ATOM 4523 O O . GLY B 1 285 ? -10.632 42.526 23.155 1 87.38 285 GLY B O 1
ATOM 4524 N N . LEU B 1 286 ? -12.705 43.3 23.59 1 88.72 286 LEU B N 1
ATOM 4525 C CA . LEU B 1 286 ? -13.294 41.966 23.535 1 88.72 286 LEU B CA 1
ATOM 4526 C C . LEU B 1 286 ? -13.974 41.727 22.191 1 88.72 286 LEU B C 1
ATOM 4528 O O . LEU B 1 286 ? -14.651 40.713 22.005 1 88.72 286 LEU B O 1
ATOM 4532 N N . GLY B 1 287 ? -13.831 42.736 21.289 1 87.42 287 GLY B N 1
ATOM 4533 C CA . GLY B 1 287 ? -14.236 42.504 19.912 1 87.42 287 GLY B CA 1
ATOM 4534 C C . GLY B 1 287 ? -15.601 43.081 19.586 1 87.42 287 GLY B C 1
ATOM 4535 O O . GLY B 1 287 ? -16.14 42.84 18.504 1 87.42 287 GLY B O 1
ATOM 4536 N N . PHE B 1 288 ? -16.162 43.887 20.441 1 88.24 288 PHE B N 1
ATOM 4537 C CA . PHE B 1 288 ? -17.404 44.579 20.119 1 88.24 288 PHE B CA 1
ATOM 4538 C C . PHE B 1 288 ? -17.125 45.849 19.324 1 88.24 288 PHE B C 1
ATOM 4540 O O . PHE B 1 288 ? -16.159 46.562 19.601 1 88.24 288 PHE B O 1
ATOM 4547 N N . ASN B 1 289 ? -17.904 46.054 18.357 1 80.61 289 ASN B N 1
ATOM 4548 C CA . ASN B 1 289 ? -17.683 47.21 17.495 1 80.61 289 ASN B CA 1
ATOM 4549 C C . ASN B 1 289 ? -18.523 48.406 17.934 1 80.61 289 ASN B C 1
ATOM 4551 O O . ASN B 1 289 ? -18.41 49.492 17.364 1 80.61 289 ASN B O 1
ATOM 4555 N N . ASP B 1 290 ? -19.398 48.165 18.887 1 84.99 290 ASP B N 1
ATOM 4556 C CA . ASP B 1 290 ? -20.326 49.199 19.334 1 84.99 290 ASP B CA 1
ATOM 4557 C C . ASP B 1 290 ? -20.631 49.056 20.823 1 84.99 290 ASP B C 1
ATOM 4559 O O . ASP B 1 290 ? -21.013 47.978 21.284 1 84.99 290 ASP B O 1
ATOM 4563 N N . LEU B 1 291 ? -20.379 50.142 21.534 1 85.27 291 LEU B N 1
ATOM 4564 C CA . LEU B 1 291 ? -20.608 50.14 22.975 1 85.27 291 LEU B CA 1
ATOM 4565 C C . LEU B 1 291 ? -22.08 49.893 23.29 1 85.27 291 LEU B C 1
ATOM 4567 O O . LEU B 1 291 ? -22.404 49.195 24.254 1 85.27 291 LEU B O 1
ATOM 4571 N N . SER B 1 292 ? -22.998 50.418 22.441 1 88.02 292 SER B N 1
ATOM 4572 C CA . SER B 1 292 ? -24.431 50.236 22.648 1 88.02 292 SER B CA 1
ATOM 4573 C C . SER B 1 292 ? -24.831 48.773 22.49 1 88.02 292 SER B C 1
ATOM 4575 O O . SER B 1 292 ? -25.625 48.252 23.277 1 88.02 292 SER B O 1
ATOM 4577 N N . HIS B 1 293 ? -24.199 48.175 21.579 1 87.02 293 HIS B N 1
ATOM 4578 C CA . HIS B 1 293 ? -24.471 46.76 21.353 1 87.02 293 HIS B CA 1
ATOM 4579 C C . HIS B 1 293 ? -23.945 45.907 22.502 1 87.02 293 HIS B C 1
ATOM 4581 O O . HIS B 1 293 ? -24.621 44.979 22.952 1 87.02 293 HIS B O 1
ATOM 4587 N N . PHE B 1 294 ? -22.81 46.269 22.961 1 90.35 294 PHE B N 1
ATOM 4588 C CA . PHE B 1 294 ? -22.222 45.559 24.091 1 90.35 294 PHE B CA 1
ATOM 4589 C C . PHE B 1 294 ? -23.099 45.694 25.331 1 90.35 294 PHE B C 1
ATOM 4591 O O . PHE B 1 294 ? -23.419 44.699 25.983 1 90.35 294 PHE B O 1
ATOM 4598 N N . SER B 1 295 ? -23.457 46.84 25.657 1 89.96 295 SER B N 1
ATOM 4599 C CA . SER B 1 295 ? -24.239 47.107 26.859 1 89.96 295 SER B CA 1
ATOM 4600 C C . SER B 1 295 ? -25.586 46.394 26.812 1 89.96 295 SER B C 1
ATOM 4602 O O . SER B 1 295 ? -26.024 45.818 27.811 1 89.96 295 SER B O 1
ATOM 4604 N N . ARG B 1 296 ? -26.21 46.289 25.658 1 88.54 296 ARG B N 1
ATOM 4605 C CA . ARG B 1 296 ? -27.496 45.621 25.482 1 88.54 296 ARG B CA 1
ATOM 4606 C C . ARG B 1 296 ? -27.351 44.109 25.616 1 88.54 296 ARG B C 1
ATOM 4608 O O . ARG B 1 296 ? -28.167 43.457 26.27 1 88.54 296 ARG B O 1
ATOM 4615 N N . ALA B 1 297 ? -26.307 43.7 25.065 1 88.17 297 ALA B N 1
ATOM 4616 C CA . ALA B 1 297 ? -26.059 42.261 25.115 1 88.17 297 ALA B CA 1
ATOM 4617 C C . ALA B 1 297 ? -25.727 41.81 26.534 1 88.17 297 ALA B C 1
ATOM 4619 O O . ALA B 1 297 ? -26.179 40.752 26.978 1 88.17 297 ALA B O 1
ATOM 4620 N N . PHE B 1 298 ? -24.91 42.568 27.198 1 88.91 298 PHE B N 1
ATOM 4621 C CA . PHE B 1 298 ? -24.51 42.263 28.566 1 88.91 298 PHE B CA 1
ATOM 4622 C C . PHE B 1 298 ? -25.72 42.248 29.494 1 88.91 298 PHE B C 1
ATOM 4624 O O . PHE B 1 298 ? -25.891 41.317 30.284 1 88.91 298 PHE B O 1
ATOM 4631 N N . LYS B 1 299 ? -26.575 43.172 29.269 1 89.83 299 LYS B N 1
ATOM 4632 C CA . LYS B 1 299 ? -27.789 43.26 30.075 1 89.83 299 LYS B CA 1
ATOM 4633 C C . LYS B 1 299 ? -28.729 42.094 29.783 1 89.83 299 LYS B C 1
ATOM 4635 O O . LYS B 1 299 ? -29.324 41.525 30.701 1 89.83 299 LYS B O 1
ATOM 4640 N N . ALA B 1 300 ? -28.814 41.699 28.613 1 85.45 300 ALA B N 1
ATOM 4641 C CA . ALA B 1 300 ? -29.68 40.591 28.22 1 85.45 300 ALA B CA 1
ATOM 4642 C C . ALA B 1 300 ? -29.189 39.273 28.813 1 85.45 300 ALA B C 1
ATOM 4644 O O . ALA B 1 300 ? -29.993 38.416 29.186 1 85.45 300 ALA B O 1
ATOM 4645 N N . PHE B 1 301 ? -27.936 39.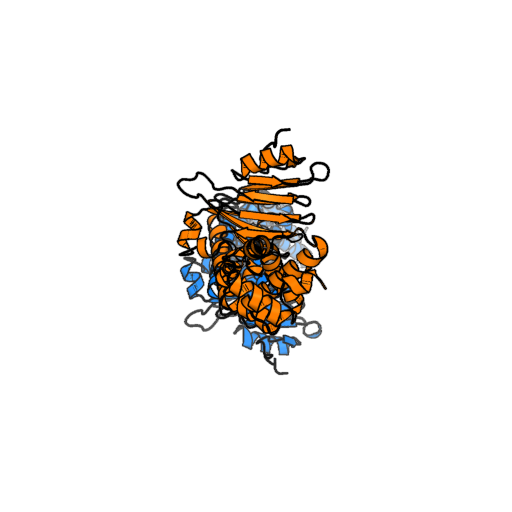212 28.986 1 84.54 301 PHE B N 1
ATOM 4646 C CA . PHE B 1 301 ? -27.334 37.956 29.42 1 84.54 301 PHE B CA 1
ATOM 4647 C C . PHE B 1 301 ? -27.282 37.878 30.941 1 84.54 301 PHE B C 1
ATOM 4649 O O . PHE B 1 301 ? -27.592 36.837 31.525 1 84.54 301 PHE B O 1
ATOM 4656 N N . TYR B 1 302 ? -26.965 38.976 31.628 1 85.76 302 TYR B N 1
ATOM 4657 C CA . TYR B 1 302 ? -26.735 38.939 33.068 1 85.76 302 TYR B CA 1
ATOM 4658 C C . TYR B 1 302 ? -27.883 39.602 33.821 1 85.76 302 TYR B C 1
ATOM 4660 O O . TYR B 1 302 ? -27.958 39.518 35.049 1 85.76 302 TYR B O 1
ATOM 4668 N N . GLY B 1 303 ? -28.699 40.366 33.019 1 86.09 303 GLY B N 1
ATOM 4669 C CA . GLY B 1 303 ? -29.848 41.008 33.638 1 86.09 303 GLY B CA 1
ATOM 4670 C C . GLY B 1 303 ? -29.559 42.419 34.114 1 86.09 303 GLY B C 1
ATOM 4671 O O . GLY B 1 303 ? -30.48 43.169 34.445 1 86.09 303 GLY B O 1
ATOM 4672 N N . VAL B 1 304 ? -28.206 42.736 34.254 1 87.05 304 VAL B N 1
ATOM 4673 C CA . VAL B 1 304 ? -27.793 44.073 34.667 1 87.05 304 VAL B CA 1
ATOM 4674 C C . VAL B 1 304 ? -26.743 44.613 33.699 1 87.05 304 VAL B C 1
ATOM 4676 O O . VAL B 1 304 ? -26.066 43.842 33.015 1 87.05 304 VAL B O 1
ATOM 4679 N N . GLY B 1 305 ? -26.663 45.905 33.55 1 89.85 305 GLY B N 1
ATOM 4680 C CA . GLY B 1 305 ? -25.649 46.522 32.71 1 89.85 305 GLY B CA 1
ATOM 4681 C C . GLY B 1 305 ? -24.245 46.377 33.265 1 89.85 305 GLY B C 1
ATOM 4682 O O . GLY B 1 305 ? -24.066 46.017 34.43 1 89.85 305 GLY B O 1
ATOM 4683 N N . PRO B 1 306 ? -23.246 46.528 32.345 1 87.64 306 PRO B N 1
ATOM 4684 C CA . PRO B 1 306 ? -21.854 46.348 32.764 1 87.64 306 PRO B CA 1
ATOM 4685 C C . PRO B 1 306 ? -21.482 47.214 33.965 1 87.64 306 PRO B C 1
ATOM 4687 O O . PRO B 1 306 ? -20.755 46.763 34.854 1 87.64 306 PRO B O 1
ATOM 4690 N N . ARG B 1 307 ? -21.963 48.406 34.072 1 85.47 307 ARG B N 1
ATOM 4691 C CA . ARG B 1 307 ? -21.654 49.314 35.172 1 85.47 307 ARG B CA 1
ATOM 4692 C C . ARG B 1 307 ? -22.242 48.805 36.484 1 85.47 307 ARG B C 1
ATOM 4694 O O . ARG B 1 307 ? -21.574 48.827 37.52 1 85.47 307 ARG B O 1
ATOM 4701 N N . GLU B 1 308 ? -23.488 48.337 36.39 1 82.89 308 GLU B N 1
ATOM 4702 C CA . GLU B 1 308 ? -24.166 47.81 37.571 1 82.89 308 GLU B CA 1
ATOM 4703 C C . GLU B 1 308 ? -23.547 46.489 38.019 1 82.89 308 GLU B C 1
ATOM 4705 O O . GLU B 1 308 ? -23.462 46.212 39.218 1 82.89 308 GLU B O 1
ATOM 4710 N N . PHE B 1 309 ? -23.098 45.704 37.019 1 84.6 309 PHE B N 1
ATOM 4711 C CA . PHE B 1 309 ? -22.471 44.416 37.294 1 84.6 309 PHE B CA 1
ATOM 4712 C C . PHE B 1 309 ? -21.172 44.602 38.069 1 84.6 309 PHE B C 1
ATOM 4714 O O . PHE B 1 309 ? -20.873 43.83 38.983 1 84.6 309 PHE B O 1
ATOM 4721 N N . ARG B 1 310 ? -20.382 45.554 37.719 1 80.76 310 ARG B N 1
ATOM 4722 C CA . ARG B 1 310 ? -19.136 45.884 38.403 1 80.76 310 ARG B CA 1
ATOM 4723 C C . ARG B 1 310 ? -19.39 46.237 39.865 1 80.76 310 ARG B C 1
ATOM 4725 O O . ARG B 1 310 ? -18.608 45.867 40.743 1 80.76 310 ARG B O 1
ATOM 4732 N N . ALA B 1 311 ? -20.457 46.919 39.993 1 75.52 311 ALA B N 1
ATOM 4733 C CA . ALA B 1 311 ? -20.785 47.393 41.335 1 75.52 311 ALA B CA 1
ATOM 4734 C C . ALA B 1 311 ? -21.379 46.271 42.183 1 75.52 311 ALA B C 1
ATOM 4736 O O . ALA B 1 311 ? -21.467 46.389 43.407 1 75.52 311 ALA B O 1
ATOM 4737 N N . SER B 1 312 ? -21.691 45.077 41.438 1 64.75 312 SER B N 1
ATOM 4738 C CA . SER B 1 312 ? -22.363 44.015 42.179 1 64.75 312 SER B CA 1
ATOM 4739 C C . SER B 1 312 ? -21.358 43.027 42.762 1 64.75 312 SER B C 1
ATOM 4741 O O . SER B 1 312 ? -20.266 42.85 42.217 1 64.75 312 SER B O 1
#

InterPro domains:
  IPR009057 Homedomain-like superfamily [SSF46689] (262-311)
  IPR018060 AraC-like, DNA binding HTH domain [PF12833] (233-311)
  IPR018060 AraC-like, DNA binding HTH domain [PS01124] (212-312)
  IPR018060 AraC-like, DNA binding HTH domain [SM00342] (226-310)
  IPR020449 Transcription regulator HTH, AraC- type, HTH domain [PR00032] (279-294)
  IPR020449 Transcription regulator HTH, AraC- type, HTH domain [PR00032] (294-310)
  IPR035418 Transcription regulator HTH, AraC- type, ligand binding domain-like [PF14525] (20-189)
  IPR050204 AraC/XylS family transcriptional regulators [PTHR46796] (68-311)